Protein AF-0000000075183388 (afdb_homodimer)

Foldseek 3Di:
DDWDWDQLDPVVRWIKTKDKLDAAPDQAAEEEEEEEAFQFAQCLLVLLSVCQNVVRHMYMYIGQPPDPPTPHDDPVLLVLLQCFPPDLVSLLVSLLVLLSSVLSRVLVVCVVVVHDWVVVVYAYEYEYAALRLLSLLSVLLNLVVDDPVSSVSNLRHFAAYEYELYFCLSQLHDHDPLADALCPDPVDPNLCSSVRRVQQQQAFFDFDDCVVVDLVRGDRGDGDPPDDGVVPVPDDPVRGHSPPRSVVSVSSSRRNSVVSNVSNLSSPAVCVRSQNHAYEYEFEPRERSRSSVNLVVVVVVCVVRHDPPGDDYHYDYHYPDYSSCCRVPVVVVSVVVVVRD/DDWDWDQLDPVVRWIKIKDKLDAAPDQAAEEEEEEEAFQFAQCLLVLLSVCANVVRHMYMYIGQPPDPPTPHDDPVLLVLLQCFPPDLVSLLVSLLVLLSSVLSRVLVVCVVVVHDWVVVVYAYEYEYAALRLLSLLSVLLNLVVDDPVSSVSNLRHFAAYEYELYFCLSQLHDFDPLADALCPDPVDPNLCSSVRRVQQQQAFFDFDDCVVVDLVRGDRGDGDPPDDGLVPVPDDPVRGHSPPRSVVSVSSSRRNSVVSNVSNLSSPAVCVRSQNHAYEYEFEPRERSRSSVNLVVVVVVCVVRHDPPGDDYHYDYHYPDYSSCCRVPVVVVSVVVVVRD

Nearest PDB structures (foldseek):
  1hkh-assembly1_A  TM=6.096E-01  e=1.403E-12  Microbacterium
  4d9j-assembly1_A  TM=5.901E-01  e=1.323E-12  Kitasatospora aureofaciens
  5xmd-assembly1_C-2  TM=5.351E-01  e=1.232E-11  Vigna radiata
  1xrp-assembly1_A  TM=5.828E-01  e=1.203E-09  Thermoplasma acidophilum
  1xrl-assembly1_A  TM=5.458E-01  e=4.378E-09  Thermoplasma acidophilum

Radius of gyration: 30.63 Å; Cα contacts (8 Å, |Δi|>4): 1379; chains: 2; bounding box: 47×94×73 Å

Solvent-accessible surface area (backbone atoms only — not comparable to full-atom values): 34799 Å² total; per-residue (Å²): 133,82,82,43,68,45,73,41,31,80,91,80,60,39,33,36,13,36,49,70,42,46,80,30,90,57,82,51,30,42,35,37,40,36,33,44,30,76,40,42,39,34,64,58,42,47,60,37,27,72,45,21,40,83,69,49,23,23,28,33,24,30,21,58,70,50,32,82,75,15,43,64,72,50,72,68,56,50,47,54,34,71,46,46,86,73,46,67,66,60,41,45,51,49,47,39,50,55,4,38,36,53,46,39,41,52,52,50,48,37,62,75,66,60,56,38,35,43,90,64,71,3,20,31,19,43,34,5,29,27,51,11,27,33,48,46,23,21,19,54,44,36,38,82,79,45,60,67,69,57,38,55,51,46,65,50,23,51,36,14,40,36,33,33,37,31,36,24,55,39,40,34,39,81,69,61,90,73,68,52,59,45,77,75,34,83,80,46,58,74,90,45,15,57,52,46,32,59,54,59,52,32,24,28,24,67,46,53,75,68,91,68,72,49,77,88,50,42,35,50,79,58,64,37,72,86,48,82,32,48,54,70,66,79,55,57,71,85,40,53,40,65,53,71,56,32,52,48,50,52,33,45,51,65,27,32,29,82,51,27,29,60,29,34,46,38,38,76,41,37,70,82,45,62,64,81,40,42,42,34,41,38,35,31,61,14,19,50,39,51,26,53,50,22,54,53,50,49,54,54,45,44,75,71,56,52,53,90,91,57,81,74,74,45,74,47,71,43,82,86,24,29,70,48,33,45,65,80,38,30,69,64,37,50,52,54,52,59,73,62,64,130,83,83,43,69,46,73,42,32,81,92,81,60,39,32,37,13,36,51,70,44,47,78,28,91,58,82,54,29,41,35,38,39,36,32,44,30,77,40,42,39,35,65,59,44,47,60,38,27,71,45,20,39,84,70,50,22,24,28,32,26,32,22,58,71,48,31,83,74,14,42,62,72,49,72,67,56,51,50,54,33,71,46,46,85,73,47,66,66,60,43,45,50,50,48,40,50,55,3,40,36,54,43,40,43,52,51,50,48,37,63,76,66,61,57,38,36,44,90,64,70,3,21,31,21,41,34,7,29,26,51,12,29,34,50,46,23,22,19,55,45,37,39,82,79,45,59,67,71,58,39,54,51,46,63,50,23,50,41,14,38,35,33,34,34,32,37,23,56,37,41,33,38,79,68,61,91,75,67,52,59,46,75,74,34,82,79,47,60,74,90,47,16,57,51,47,33,57,55,59,50,30,24,29,23,67,48,52,74,67,91,68,72,50,77,88,50,42,35,50,79,56,64,37,73,86,47,82,33,47,55,69,66,78,55,58,69,84,38,53,38,65,53,71,55,32,51,47,51,52,34,45,52,64,27,32,31,82,52,26,28,59,31,34,46,36,38,74,40,37,71,82,44,60,64,83,41,43,42,34,40,38,34,31,62,14,19,50,40,50,26,53,49,23,53,54,48,49,55,54,46,44,74,72,56,52,53,88,93,57,81,71,72,43,76,47,70,43,82,86,24,29,68,50,31,45,65,78,38,28,68,63,37,50,51,54,50,56,72,61,74

pLDDT: mean 94.52, std 6.41, range [43.91, 98.94]

Sequence (682 aa):
MAFASIVVNPSTGVELSYIDSGAPTQSSYITIFAIHGMIFSKEIFQKLIDLAPSKEVRFVALDRRPFPGSTPFSVEELGILKAAGTDDAQQEAFIEARGHEIAIFIDTFIQKFNLPPISSGGGVALLGWSLGTALASAAISNTSTLPEDTCKRLERYMRSVILYEPGPITLGLPSPEQYWTFLRDPSVPEDLRIAAFGQWCTSYFDHADLSERNLDKLSWVLASSSRLPSFYNGMSAAIQHHGEDAATDLLFLAGCYKQLLPTYRKAFFDPKVFPTMKRSILCGDKTCAFALAALWAVQDDEKEQKAEGTKAIEYKILPGVNHFIHWDEPEKALDAFIEFAMAFASIVVNPSTGVELSYIDSGAPTQSSYITIFAIHGMIFSKEIFQKLIDLAPSKEVRFVALDRRPFPGSTPFSVEELGILKAAGTDDAQQEAFIEARGHEIAIFIDTFIQKFNLPPISSGGGVALLGWSLGTALASAAISNTSTLPEDTCKRLERYMRSVILYEPGPITLGLPSPEQYWTFLRDPSVPEDLRIAAFGQWCTSYFDHADLSERNLDKLSWVLASSSRLPSFYNGMSAAIQHHGEDAATDLLFLAGCYKQLLPTYRKAFFDPKVFPTMKRSILCGDKTCAFALAALWAVQDDEKEQKAEGTKAIEYKILPGVNHFIHWDEPEKALDAFIEFA

InterPro domains:
  IPR000073 Alpha/beta hydrolase fold-1 [PF12697] (35-332)
  IPR029058 Alpha/Beta hydrolase fold [G3DSA:3.40.50.1820] (7-341)
  IPR029058 Alpha/Beta hydrolase fold [SSF53474] (12-340)

Structure (mmCIF, N/CA/C/O backbone):
data_AF-0000000075183388-model_v1
#
loop_
_entity.id
_entity.type
_entity.pdbx_description
1 polymer 'AB hydrolase-1 domain-containing protein'
#
loop_
_atom_site.group_PDB
_atom_site.id
_atom_site.type_symbol
_atom_site.label_atom_id
_atom_site.label_alt_id
_atom_site.label_comp_id
_atom_site.label_asym_id
_atom_site.label_entity_id
_atom_site.label_seq_id
_atom_site.pdbx_PDB_ins_code
_atom_site.Cartn_x
_atom_site.Cartn_y
_atom_site.Cartn_z
_atom_site.occupancy
_atom_site.B_iso_or_equiv
_atom_site.auth_seq_id
_atom_site.auth_comp_id
_atom_site.auth_asym_id
_atom_site.auth_atom_id
_atom_site.pdbx_PDB_model_num
ATOM 1 N N . MET A 1 1 ? -15.672 11.914 25 1 44.81 1 MET A N 1
ATOM 2 C CA . MET A 1 1 ? -15.469 13.242 25.594 1 44.81 1 MET A CA 1
ATOM 3 C C . MET A 1 1 ? -16.281 14.297 24.844 1 44.81 1 MET A C 1
ATOM 5 O O . MET A 1 1 ? -16.484 14.188 23.641 1 44.81 1 MET A O 1
ATOM 9 N N . ALA A 1 2 ? -16.875 15.156 25.438 1 51.62 2 ALA A N 1
ATOM 10 C CA . ALA A 1 2 ? -17.844 16.141 24.953 1 51.62 2 ALA A CA 1
ATOM 11 C C . ALA A 1 2 ? -17.188 17.125 24 1 51.62 2 ALA A C 1
ATOM 13 O O . ALA A 1 2 ? -16.125 17.672 24.297 1 51.62 2 ALA A O 1
ATOM 14 N N . PHE A 1 3 ? -17.531 17.141 22.672 1 71.75 3 PHE A N 1
ATOM 15 C CA . PHE A 1 3 ? -17.125 18.109 21.656 1 71.75 3 PHE A CA 1
ATOM 16 C C . PHE A 1 3 ? -17.484 19.516 22.094 1 71.75 3 PHE A C 1
ATOM 18 O O . PHE A 1 3 ? -18.594 19.766 22.562 1 71.75 3 PHE A O 1
ATOM 25 N N . ALA A 1 4 ? -16.359 20.344 22.266 1 92 4 ALA A N 1
ATOM 26 C CA . ALA A 1 4 ? -16.578 21.766 22.5 1 92 4 ALA A CA 1
ATOM 27 C C . ALA A 1 4 ? -16.281 22.594 21.25 1 92 4 ALA A C 1
ATOM 29 O O . ALA A 1 4 ? -15.625 22.109 20.328 1 92 4 ALA A O 1
ATOM 30 N N . SER A 1 5 ? -16.953 23.625 21.125 1 96.44 5 SER A N 1
ATOM 31 C CA . SER A 1 5 ? -16.719 24.516 20 1 96.44 5 SER A CA 1
ATOM 32 C C . SER A 1 5 ? -16.578 25.969 20.453 1 96.44 5 SER A C 1
ATOM 34 O O . SER A 1 5 ? -16.969 26.312 21.562 1 96.44 5 SER A O 1
ATOM 36 N N . ILE A 1 6 ? -15.969 26.734 19.688 1 97.62 6 ILE A N 1
ATOM 37 C CA . ILE A 1 6 ? -15.82 28.172 19.906 1 97.62 6 ILE A CA 1
ATOM 38 C C . ILE A 1 6 ? -16.266 28.922 18.656 1 97.62 6 ILE A C 1
ATOM 40 O O . ILE A 1 6 ? -15.891 28.562 17.531 1 97.62 6 ILE A O 1
ATOM 44 N N . VAL A 1 7 ? -17.078 29.938 18.859 1 97.19 7 VAL A N 1
ATOM 45 C CA . VAL A 1 7 ? -17.453 30.812 17.75 1 97.19 7 VAL A CA 1
ATOM 46 C C . VAL A 1 7 ? -16.281 31.719 17.375 1 97.19 7 VAL A C 1
ATOM 48 O O . VAL A 1 7 ? -15.734 32.406 18.219 1 97.19 7 VAL A O 1
ATOM 51 N N . VAL A 1 8 ? -15.906 31.672 16.078 1 96.69 8 VAL A N 1
ATOM 52 C CA . VAL A 1 8 ? -14.711 32.406 15.672 1 96.69 8 VAL A CA 1
ATOM 53 C C . VAL A 1 8 ? -15.102 33.531 14.734 1 96.69 8 VAL A C 1
ATOM 55 O O . VAL A 1 8 ? -14.258 34.375 14.375 1 96.69 8 VAL A O 1
ATOM 58 N N . ASN A 1 9 ? -16.297 33.594 14.352 1 94.38 9 ASN A N 1
ATOM 59 C CA . ASN A 1 9 ? -16.906 34.688 13.633 1 94.38 9 ASN A CA 1
ATOM 60 C C . ASN A 1 9 ? -18.328 34.969 14.133 1 94.38 9 ASN A C 1
ATOM 62 O O . ASN A 1 9 ? -19.297 34.406 13.617 1 94.38 9 ASN A O 1
ATOM 66 N N . PRO A 1 10 ? -18.406 35.938 14.992 1 89.56 10 PRO A N 1
ATOM 67 C CA . PRO A 1 10 ? -19.719 36.188 15.594 1 89.56 10 PRO A CA 1
ATOM 68 C C . PRO A 1 10 ? -20.766 36.656 14.578 1 89.56 10 PRO A C 1
ATOM 70 O O . PRO A 1 10 ? -21.953 36.438 14.75 1 89.56 10 PRO A O 1
ATOM 73 N N . SER A 1 11 ? -20.375 37.375 13.602 1 91.12 11 SER A N 1
ATOM 74 C CA . SER A 1 11 ? -21.297 37.906 12.609 1 91.12 11 SER A CA 1
ATOM 75 C C . SER A 1 11 ? -21.906 36.812 11.758 1 91.12 11 SER A C 1
ATOM 77 O O . SER A 1 11 ? -23.078 36.875 11.367 1 91.12 11 SER A O 1
ATOM 79 N N . THR A 1 12 ? -21.172 35.688 11.469 1 92.25 12 THR A N 1
ATOM 80 C CA . THR A 1 12 ? -21.641 34.625 10.594 1 92.25 12 THR A CA 1
ATOM 81 C C . THR A 1 12 ? -21.969 33.344 11.398 1 92.25 12 THR A C 1
ATOM 83 O O . THR A 1 12 ? -22.625 32.438 10.891 1 92.25 12 THR A O 1
ATOM 86 N N . GLY A 1 13 ? -21.5 33.344 12.617 1 94.38 13 GLY A N 1
ATOM 87 C CA . GLY A 1 13 ? -21.766 32.219 13.469 1 94.38 13 GLY A CA 1
ATOM 88 C C . GLY A 1 13 ? -20.812 31.047 13.234 1 94.38 13 GLY A C 1
ATOM 89 O O . GLY A 1 13 ? -21.062 29.938 13.695 1 94.38 13 GLY A O 1
ATOM 90 N N . VAL A 1 14 ? -19.734 31.25 12.531 1 97 14 VAL A N 1
ATOM 91 C CA . VAL A 1 14 ? -18.766 30.219 12.234 1 97 14 VAL A CA 1
ATOM 92 C C . VAL A 1 14 ? -18.109 29.734 13.523 1 97 14 VAL A C 1
ATOM 94 O O . VAL A 1 14 ? -17.672 30.547 14.344 1 97 14 VAL A O 1
ATOM 97 N N . GLU A 1 15 ? -18.078 28.406 13.695 1 97.62 15 GLU A N 1
ATOM 98 C CA . GLU A 1 15 ? -17.469 27.812 14.883 1 97.62 15 GLU A CA 1
ATOM 99 C C . GLU A 1 15 ? -16.422 26.75 14.508 1 97.62 15 GLU A C 1
ATOM 101 O O . GLU A 1 15 ? -16.516 26.125 13.453 1 97.62 15 GLU A O 1
ATOM 106 N N . LEU A 1 16 ? -15.461 26.594 15.359 1 98.06 16 LEU A N 1
ATOM 107 C CA . LEU A 1 16 ? -14.5 25.5 15.281 1 98.06 16 LEU A CA 1
ATOM 108 C C . LEU A 1 16 ? -14.633 24.578 16.484 1 98.06 16 LEU A C 1
ATOM 110 O O . LEU A 1 16 ? -14.672 25.031 17.625 1 98.06 16 LEU A O 1
ATOM 114 N N . SER A 1 17 ? -14.75 23.281 16.172 1 97.56 17 SER A N 1
ATOM 115 C CA . SER A 1 17 ? -14.789 22.266 17.219 1 97.56 17 SER A CA 1
ATOM 116 C C . SER A 1 17 ? -13.383 21.906 17.688 1 97.56 17 SER A C 1
ATOM 118 O O . SER A 1 17 ? -12.414 22.078 16.953 1 97.56 17 SER A O 1
ATOM 120 N N . TYR A 1 18 ? -13.273 21.5 19.016 1 98.12 18 TYR A N 1
ATOM 121 C CA . TYR A 1 18 ? -11.953 21.156 19.531 1 98.12 18 TYR A CA 1
ATOM 122 C C . TYR A 1 18 ? -12.047 20.125 20.641 1 98.12 18 TYR A C 1
ATOM 124 O O . TYR A 1 18 ? -13.133 19.859 21.172 1 98.12 18 TYR A O 1
ATOM 132 N N . ILE A 1 19 ? -10.93 19.406 20.812 1 97.44 19 ILE A N 1
ATOM 133 C CA . ILE A 1 19 ? -10.727 18.609 22.016 1 97.44 19 ILE A CA 1
ATOM 134 C C . ILE A 1 19 ? -9.594 19.203 22.844 1 97.44 19 ILE A C 1
ATOM 136 O O . ILE A 1 19 ? -8.648 19.781 22.297 1 97.44 19 ILE A O 1
ATOM 140 N N . ASP A 1 20 ? -9.734 19.062 24.141 1 98 20 ASP A N 1
ATOM 141 C CA . ASP A 1 20 ? -8.867 19.75 25.094 1 98 20 ASP A CA 1
ATOM 142 C C . ASP A 1 20 ? -8.406 18.812 26.203 1 98 20 ASP A C 1
ATOM 144 O O . ASP A 1 20 ? -9.234 18.156 26.859 1 98 20 ASP A O 1
ATOM 148 N N . SER A 1 21 ? -7.109 18.797 26.438 1 97.94 21 SER A N 1
ATOM 149 C CA . SER A 1 21 ? -6.562 17.938 27.469 1 97.94 21 SER A CA 1
ATOM 150 C C . SER A 1 21 ? -6.902 18.469 28.859 1 97.94 21 SER A C 1
ATOM 152 O O . SER A 1 21 ? -6.793 17.75 29.859 1 97.94 21 SER A O 1
ATOM 154 N N . GLY A 1 22 ? -7.254 19.781 28.906 1 97.25 22 GLY A N 1
ATOM 155 C CA . GLY A 1 22 ? -7.332 20.469 30.188 1 97.25 22 GLY A CA 1
ATOM 156 C C . GLY A 1 22 ? -5.996 21.016 30.656 1 97.25 22 GLY A C 1
ATOM 157 O O . GLY A 1 22 ? -4.949 20.641 30.109 1 97.25 22 GLY A O 1
ATOM 158 N N . ALA A 1 23 ? -6.117 21.906 31.609 1 96.75 23 ALA A N 1
ATOM 159 C CA . ALA A 1 23 ? -4.902 22.484 32.188 1 96.75 23 ALA A CA 1
ATOM 160 C C . ALA A 1 23 ? -4.16 21.469 33.031 1 96.75 23 ALA A C 1
ATOM 162 O O . ALA A 1 23 ? -4.785 20.672 33.75 1 96.75 23 ALA A O 1
ATOM 163 N N . PRO A 1 24 ? -2.822 21.516 32.938 1 97.19 24 PRO A N 1
ATOM 164 C CA . PRO A 1 24 ? -2.072 20.719 33.906 1 97.19 24 PRO A CA 1
ATOM 165 C C . PRO A 1 24 ? -2.127 21.297 35.312 1 97.19 24 PRO A C 1
ATOM 167 O O . PRO A 1 24 ? -2.812 22.281 35.562 1 97.19 24 PRO A O 1
ATOM 170 N N . THR A 1 25 ? -1.436 20.672 36.25 1 94.5 25 THR A N 1
ATOM 171 C CA . THR A 1 25 ? -1.495 21.031 37.656 1 94.5 25 THR A CA 1
ATOM 172 C C . THR A 1 25 ? -0.76 22.344 37.906 1 94.5 25 THR A C 1
ATOM 174 O O . THR A 1 25 ? -1.171 23.141 38.75 1 94.5 25 THR A O 1
ATOM 177 N N . GLN A 1 26 ? 0.189 22.641 37.094 1 94.19 26 GLN A N 1
ATOM 178 C CA . GLN A 1 26 ? 0.976 23.859 37.281 1 94.19 26 GLN A CA 1
ATOM 179 C C . GLN A 1 26 ? 0.218 25.094 36.781 1 94.19 26 GLN A C 1
ATOM 181 O O . GLN A 1 26 ? -0.54 25 35.812 1 94.19 26 GLN A O 1
ATOM 186 N N . SER A 1 27 ? 0.528 26.172 37.406 1 92.81 27 SER A N 1
ATOM 187 C CA . SER A 1 27 ? -0.166 27.406 37.031 1 92.81 27 SER A CA 1
ATOM 188 C C . SER A 1 27 ? 0.446 28.047 35.781 1 92.81 27 SER A C 1
ATOM 190 O O . SER A 1 27 ? -0.227 28.781 35.062 1 92.81 27 SER A O 1
ATOM 192 N N . SER A 1 28 ? 1.698 27.766 35.656 1 96.31 28 SER A N 1
ATOM 193 C CA . SER A 1 28 ? 2.389 28.234 34.469 1 96.31 28 SER A CA 1
ATOM 194 C C . SER A 1 28 ? 2.689 27.078 33.5 1 96.31 28 SER A C 1
ATOM 196 O O . SER A 1 28 ? 3.391 26.125 33.875 1 96.31 28 SER A O 1
ATOM 198 N N . TYR A 1 29 ? 2.105 27.125 32.375 1 98.12 29 TYR A N 1
ATOM 199 C CA . TYR A 1 29 ? 2.254 26.047 31.391 1 98.12 29 TYR A CA 1
ATOM 200 C C . TYR A 1 29 ? 2.096 26.562 29.969 1 98.12 29 TYR A C 1
ATOM 202 O O . TYR A 1 29 ? 1.539 27.656 29.766 1 98.12 29 TYR A O 1
ATOM 210 N N . ILE A 1 30 ? 2.635 25.828 29.094 1 98.56 30 ILE A N 1
ATOM 211 C CA . ILE A 1 30 ? 2.484 26.125 27.672 1 98.56 30 ILE A CA 1
ATOM 212 C C . ILE A 1 30 ? 1.249 25.422 27.125 1 98.56 30 ILE A C 1
ATOM 214 O O . ILE A 1 30 ? 0.961 24.281 27.5 1 98.56 30 ILE A O 1
ATOM 218 N N . THR A 1 31 ? 0.476 26.078 26.297 1 98.81 31 THR A N 1
ATOM 219 C CA . THR A 1 31 ? -0.62 25.453 25.562 1 98.81 31 THR A CA 1
ATOM 220 C C . THR A 1 31 ? -0.241 25.25 24.094 1 98.81 31 THR A C 1
ATOM 222 O O . THR A 1 31 ? 0.179 26.188 23.406 1 98.81 31 THR A O 1
ATOM 225 N N . ILE A 1 32 ? -0.358 24.047 23.609 1 98.88 32 ILE A N 1
ATOM 226 C CA . ILE A 1 32 ? -0.116 23.719 22.203 1 98.88 32 ILE A CA 1
ATOM 227 C C . ILE A 1 32 ? -1.448 23.547 21.484 1 98.88 32 ILE A C 1
ATOM 229 O O . ILE A 1 32 ? -2.256 22.688 21.859 1 98.88 32 ILE A O 1
ATOM 233 N N . PHE A 1 33 ? -1.701 24.375 20.516 1 98.88 33 PHE A N 1
ATOM 234 C CA . PHE A 1 33 ? -2.84 24.219 19.625 1 98.88 33 PHE A CA 1
ATOM 235 C C . PHE A 1 33 ? -2.436 23.469 18.359 1 98.88 33 PHE A C 1
ATOM 237 O O . PHE A 1 33 ? -1.465 23.844 17.703 1 98.88 33 PHE A O 1
ATOM 244 N N . ALA A 1 34 ? -3.199 22.438 18.031 1 98.88 34 ALA A N 1
ATOM 245 C CA . ALA A 1 34 ? -2.816 21.594 16.906 1 98.88 34 ALA A CA 1
ATOM 246 C C . ALA A 1 34 ? -3.891 21.609 15.82 1 98.88 34 ALA A C 1
ATOM 248 O O . ALA A 1 34 ? -5.086 21.531 16.125 1 98.88 34 ALA A O 1
ATOM 249 N N . ILE A 1 35 ? -3.441 21.734 14.594 1 98.75 35 ILE A N 1
ATOM 250 C CA . ILE A 1 35 ? -4.293 21.672 13.406 1 98.75 35 ILE A CA 1
ATOM 251 C C . ILE A 1 35 ? -3.961 20.422 12.594 1 98.75 35 ILE A C 1
ATOM 253 O O . ILE A 1 35 ? -2.807 20.219 12.219 1 98.75 35 ILE A O 1
ATOM 257 N N . HIS A 1 36 ? -4.977 19.656 12.312 1 97.44 36 HIS A N 1
ATOM 258 C CA . HIS A 1 36 ? -4.789 18.375 11.656 1 97.44 36 HIS A CA 1
ATOM 259 C C . HIS A 1 36 ? -4.582 18.562 10.156 1 97.44 36 HIS A C 1
ATOM 261 O O . HIS A 1 36 ? -4.871 19.625 9.602 1 97.44 36 HIS A O 1
ATOM 267 N N . GLY A 1 37 ? -4.062 17.5 9.516 1 96.62 37 GLY A N 1
ATOM 268 C CA . GLY A 1 37 ? -3.818 17.469 8.078 1 96.62 37 GLY A CA 1
ATOM 269 C C . GLY A 1 37 ? -4.992 16.922 7.289 1 96.62 37 GLY A C 1
ATOM 270 O O . GLY A 1 37 ? -6.125 16.906 7.781 1 96.62 37 GLY A O 1
ATOM 271 N N . MET A 1 38 ? -4.73 16.578 6.055 1 93.75 38 MET A N 1
ATOM 272 C CA . MET A 1 38 ? -5.762 16.062 5.156 1 93.75 38 MET A CA 1
ATOM 273 C C . MET A 1 38 ? -6.273 14.703 5.633 1 93.75 38 MET A C 1
ATOM 275 O O . MET A 1 38 ? -5.516 13.914 6.195 1 93.75 38 MET A O 1
ATOM 279 N N . ILE A 1 39 ? -7.602 14.406 5.41 1 90.56 39 ILE A N 1
ATOM 280 C CA . ILE A 1 39 ? -8.266 13.117 5.594 1 90.56 39 ILE A CA 1
ATOM 281 C C . ILE A 1 39 ? -8.594 12.914 7.07 1 90.56 39 ILE A C 1
ATOM 283 O O . ILE A 1 39 ? -9.594 12.273 7.41 1 90.56 39 ILE A O 1
ATOM 287 N N . PHE A 1 40 ? -7.828 13.531 8.008 1 92.19 40 PHE A N 1
ATOM 288 C CA . PHE A 1 40 ? -8 13.25 9.43 1 92.19 40 PHE A CA 1
ATOM 289 C C . PHE A 1 40 ? -8.648 14.43 10.148 1 92.19 40 PHE A C 1
ATOM 291 O O . PHE A 1 40 ? -8.672 15.539 9.625 1 92.19 40 PHE A O 1
ATOM 298 N N . SER A 1 41 ? -9.203 14.078 11.312 1 93.44 41 SER A N 1
ATOM 299 C CA . SER A 1 41 ? -9.781 15.102 12.18 1 93.44 41 SER A CA 1
ATOM 300 C C . SER A 1 41 ? -8.977 15.258 13.469 1 93.44 41 SER A C 1
ATOM 302 O O . SER A 1 41 ? -7.93 14.625 13.625 1 93.44 41 SER A O 1
ATOM 304 N N . LYS A 1 42 ? -9.469 16.109 14.305 1 95.44 42 LYS A N 1
ATOM 305 C CA . LYS A 1 42 ? -8.773 16.453 15.547 1 95.44 42 LYS A CA 1
ATOM 306 C C . LYS A 1 42 ? -8.523 15.211 16.391 1 95.44 42 LYS A C 1
ATOM 308 O O . LYS A 1 42 ? -7.574 15.172 17.188 1 95.44 42 LYS A O 1
ATOM 313 N N . GLU A 1 43 ? -9.266 14.164 16.156 1 94.25 43 GLU A N 1
ATOM 314 C CA . GLU A 1 43 ? -9.148 12.961 16.969 1 94.25 43 GLU A CA 1
ATOM 315 C C . GLU A 1 43 ? -7.848 12.219 16.672 1 94.25 43 GLU A C 1
ATOM 317 O O . GLU A 1 43 ? -7.441 11.336 17.422 1 94.25 43 GLU A O 1
ATOM 322 N N . ILE A 1 44 ? -7.164 12.609 15.57 1 95.56 44 ILE A N 1
ATOM 323 C CA . ILE A 1 44 ? -5.879 12 15.25 1 95.56 44 ILE A CA 1
ATOM 324 C C . ILE A 1 44 ? -4.867 12.32 16.344 1 95.56 44 ILE A C 1
ATOM 326 O O . ILE A 1 44 ? -3.861 11.625 16.5 1 95.56 44 ILE A O 1
ATOM 330 N N . PHE A 1 45 ? -5.168 13.344 17.219 1 97.12 45 PHE A N 1
ATOM 331 C CA . PHE A 1 45 ? -4.266 13.789 18.266 1 97.12 45 PHE A CA 1
ATOM 332 C C . PHE A 1 45 ? -4.723 13.281 19.625 1 97.12 45 PHE A C 1
ATOM 334 O O . PHE A 1 45 ? -4.238 13.742 20.656 1 97.12 45 PHE A O 1
ATOM 341 N N . GLN A 1 46 ? -5.684 12.375 19.688 1 95.69 46 GLN A N 1
ATOM 342 C CA . GLN A 1 46 ? -6.277 11.945 20.953 1 95.69 46 GLN A CA 1
ATOM 343 C C . GLN A 1 46 ? -5.211 11.43 21.922 1 95.69 46 GLN A C 1
ATOM 345 O O . GLN A 1 46 ? -5.266 11.703 23.125 1 95.69 46 GLN A O 1
ATOM 350 N N . LYS A 1 47 ? -4.246 10.711 21.422 1 96.44 47 LYS A N 1
ATOM 351 C CA . LYS A 1 47 ? -3.209 10.156 22.281 1 96.44 47 LYS A CA 1
ATOM 352 C C . LYS A 1 47 ? -2.361 11.258 22.922 1 96.44 47 LYS A C 1
ATOM 354 O O . LYS A 1 47 ? -1.903 11.117 24.047 1 96.44 47 LYS A O 1
ATOM 359 N N . LEU A 1 48 ? -2.137 12.32 22.156 1 98.25 48 LEU A N 1
ATOM 360 C CA . LEU A 1 48 ? -1.41 13.461 22.703 1 98.25 48 LEU A CA 1
ATOM 361 C C . LEU A 1 48 ? -2.248 14.188 23.75 1 98.25 48 LEU A C 1
ATOM 363 O O . LEU A 1 48 ? -1.72 14.641 24.781 1 98.25 48 LEU A O 1
ATOM 367 N N . ILE A 1 49 ? -3.537 14.297 23.484 1 97.5 49 ILE A N 1
ATOM 368 C CA . ILE A 1 49 ? -4.469 14.914 24.422 1 97.5 49 ILE A CA 1
ATOM 369 C C . ILE A 1 49 ? -4.398 14.195 25.766 1 97.5 49 ILE A C 1
ATOM 371 O O . ILE A 1 49 ? -4.301 14.828 26.812 1 97.5 49 ILE A O 1
ATOM 375 N N . ASP A 1 50 ? -4.363 12.938 25.719 1 97.5 50 ASP A N 1
ATOM 376 C CA . ASP A 1 50 ? -4.367 12.117 26.938 1 97.5 50 ASP A CA 1
ATOM 377 C C . ASP A 1 50 ? -3.045 12.25 27.688 1 97.5 50 ASP A C 1
ATOM 379 O O . ASP A 1 50 ? -3.018 12.164 28.922 1 97.5 50 ASP A O 1
ATOM 383 N N . LEU A 1 51 ? -1.991 12.477 26.984 1 98.12 51 LEU A N 1
ATOM 384 C CA . LEU A 1 51 ? -0.644 12.453 27.531 1 98.12 51 LEU A CA 1
ATOM 385 C C . LEU A 1 51 ? -0.256 13.836 28.062 1 98.12 51 LEU A C 1
ATOM 387 O O . LEU A 1 51 ? 0.586 13.945 28.953 1 98.12 51 LEU A O 1
ATOM 391 N N . ALA A 1 52 ? -0.841 14.883 27.594 1 98.44 52 ALA A N 1
ATOM 392 C CA . ALA A 1 52 ? -0.375 16.266 27.734 1 98.44 52 ALA A CA 1
ATOM 393 C C . ALA A 1 52 ? -0.313 16.672 29.203 1 98.44 52 ALA A C 1
ATOM 395 O O . ALA A 1 52 ? 0.69 17.219 29.656 1 98.44 52 ALA A O 1
ATOM 396 N N . PRO A 1 53 ? -1.289 16.344 30.016 1 96.25 53 PRO A N 1
ATOM 397 C CA . PRO A 1 53 ? -1.229 16.781 31.406 1 96.25 53 PRO A CA 1
ATOM 398 C C . PRO A 1 53 ? -0.044 16.188 32.156 1 96.25 53 PRO A C 1
ATOM 400 O O . PRO A 1 53 ? 0.551 16.859 33 1 96.25 53 PRO A O 1
ATOM 403 N N . SER A 1 54 ? 0.293 14.977 31.812 1 96.94 54 SER A N 1
ATOM 404 C CA . SER A 1 54 ? 1.4 14.312 32.5 1 96.94 54 SER A CA 1
ATOM 405 C C . SER A 1 54 ? 2.736 14.945 32.125 1 96.94 54 SER A C 1
ATOM 407 O O . SER A 1 54 ? 3.727 14.789 32.844 1 96.94 54 SER A O 1
ATOM 409 N N . LYS A 1 55 ? 2.758 15.703 31.078 1 97.75 55 LYS A N 1
ATOM 410 C CA . LYS A 1 55 ? 3.969 16.375 30.609 1 97.75 55 LYS A CA 1
ATOM 411 C C . LYS A 1 55 ? 3.926 17.875 30.953 1 97.75 55 LYS A C 1
ATOM 413 O O . LYS A 1 55 ? 4.742 18.641 30.453 1 97.75 55 LYS A O 1
ATOM 418 N N . GLU A 1 56 ? 2.904 18.25 31.688 1 97.38 56 GLU A N 1
ATOM 419 C CA . GLU A 1 56 ? 2.77 19.594 32.25 1 97.38 56 GLU A CA 1
ATOM 420 C C . GLU A 1 56 ? 2.545 20.625 31.141 1 97.38 56 GLU A C 1
ATOM 422 O O . GLU A 1 56 ? 3.096 21.734 31.203 1 97.38 56 GLU A O 1
ATOM 427 N N . VAL A 1 57 ? 1.898 20.25 30.109 1 98.5 57 VAL A N 1
ATOM 428 C CA . VAL A 1 57 ? 1.43 21.156 29.062 1 98.5 57 VAL A CA 1
ATOM 429 C C . VAL A 1 57 ? -0.062 20.938 28.812 1 98.5 57 VAL A C 1
ATOM 431 O O . VAL A 1 57 ? -0.628 19.938 29.25 1 98.5 57 VAL A O 1
ATOM 434 N N . ARG A 1 58 ? -0.672 21.859 28.234 1 98.5 58 ARG A N 1
ATOM 435 C CA . ARG A 1 58 ? -2.037 21.734 27.734 1 98.5 58 ARG A CA 1
ATOM 436 C C . ARG A 1 58 ? -2.049 21.547 26.219 1 98.5 58 ARG A C 1
ATOM 438 O O . ARG A 1 58 ? -1.284 22.188 25.5 1 98.5 58 ARG A O 1
ATOM 445 N N . PHE A 1 59 ? -2.758 20.578 25.766 1 98.69 59 PHE A N 1
ATOM 446 C CA . PHE A 1 59 ? -2.865 20.281 24.344 1 98.69 59 PHE A CA 1
ATOM 447 C C . PHE A 1 59 ? -4.305 20.422 23.859 1 98.69 59 PHE A C 1
ATOM 449 O O . PHE A 1 59 ? -5.219 19.844 24.453 1 98.69 59 PHE A O 1
ATOM 456 N N . VAL A 1 60 ? -4.477 21.25 22.844 1 98.69 60 VAL A N 1
ATOM 457 C CA . VAL A 1 60 ? -5.793 21.5 22.266 1 98.69 60 VAL A CA 1
ATOM 458 C C . VAL A 1 60 ? -5.758 21.219 20.766 1 98.69 60 VAL A C 1
ATOM 460 O O . VAL A 1 60 ? -4.953 21.797 20.031 1 98.69 60 VAL A O 1
ATOM 463 N N . ALA A 1 61 ? -6.594 20.328 20.297 1 98.38 61 ALA A N 1
ATOM 464 C CA . ALA A 1 61 ? -6.699 20.031 18.875 1 98.38 61 ALA A CA 1
ATOM 465 C C . ALA A 1 61 ? -8.016 20.547 18.297 1 98.38 61 ALA A C 1
ATOM 467 O O . ALA A 1 61 ? -9.086 20.219 18.828 1 98.38 61 ALA A O 1
ATOM 468 N N . LEU A 1 62 ? -7.926 21.312 17.297 1 97.44 62 LEU A N 1
ATOM 469 C CA . LEU A 1 62 ? -9.156 21.828 16.703 1 97.44 62 LEU A CA 1
ATOM 470 C C . LEU A 1 62 ? -9.398 21.188 15.344 1 97.44 62 LEU A C 1
ATOM 472 O O . LEU A 1 62 ? -8.461 20.719 14.688 1 97.44 62 LEU A O 1
ATOM 476 N N . ASP A 1 63 ? -10.664 21.156 14.883 1 96.19 63 ASP A N 1
ATOM 477 C CA . ASP A 1 63 ? -11.047 20.812 13.516 1 96.19 63 ASP A CA 1
ATOM 478 C C . ASP A 1 63 ? -11.211 22.062 12.664 1 96.19 63 ASP A C 1
ATOM 480 O O . ASP A 1 63 ? -12.078 22.906 12.945 1 96.19 63 ASP A O 1
ATOM 484 N N . ARG A 1 64 ? -10.375 22.109 11.797 1 95.25 64 ARG A N 1
ATOM 485 C CA . ARG A 1 64 ? -10.602 23.156 10.805 1 95.25 64 ARG A CA 1
ATOM 486 C C . ARG A 1 64 ? -11.867 22.891 10 1 95.25 64 ARG A C 1
ATOM 488 O O . ARG A 1 64 ? -12.375 21.766 9.992 1 95.25 64 ARG A O 1
ATOM 495 N N . ARG A 1 65 ? -12.383 23.938 9.422 1 94.69 65 ARG A N 1
ATOM 496 C CA . ARG A 1 65 ? -13.547 23.766 8.562 1 94.69 65 ARG A CA 1
ATOM 497 C C . ARG A 1 65 ? -13.18 23.031 7.277 1 94.69 65 ARG A C 1
ATOM 499 O O . ARG A 1 65 ? -12.086 23.219 6.738 1 94.69 65 ARG A O 1
ATOM 506 N N . PRO A 1 66 ? -14.008 22.203 6.703 1 94.06 66 PRO A N 1
ATOM 507 C CA . PRO A 1 66 ? -15.352 21.875 7.172 1 94.06 66 PRO A CA 1
ATOM 508 C C . PRO A 1 66 ? -15.398 20.547 7.93 1 94.06 66 PRO A C 1
ATOM 510 O O . PRO A 1 66 ? -16.359 19.781 7.773 1 94.06 66 PRO A O 1
ATOM 513 N N . PHE A 1 67 ? -14.461 20.219 8.703 1 93.69 67 PHE A N 1
ATOM 514 C CA . PHE A 1 67 ? -14.383 18.938 9.375 1 93.69 67 PHE A CA 1
ATOM 515 C C . PHE A 1 67 ? -15.414 18.844 10.5 1 93.69 67 PHE A C 1
ATOM 517 O O . PHE A 1 67 ? -16 19.859 10.891 1 93.69 67 PHE A O 1
ATOM 524 N N . PRO A 1 68 ? -15.688 17.641 11.008 1 89.56 68 PRO A N 1
ATOM 525 C CA . PRO A 1 68 ? -16.828 17.406 11.891 1 89.56 68 PRO A CA 1
ATOM 526 C C . PRO A 1 68 ? -16.812 18.297 13.133 1 89.56 68 PRO A C 1
ATOM 528 O O . PRO A 1 68 ? -15.773 18.453 13.773 1 89.56 68 PRO A O 1
ATOM 531 N N . GLY A 1 69 ? -17.953 18.828 13.391 1 92.44 69 GLY A N 1
ATOM 532 C CA . GLY A 1 69 ? -18.109 19.703 14.547 1 92.44 69 GLY A CA 1
ATOM 533 C C . GLY A 1 69 ? -17.859 21.172 14.234 1 92.44 69 GLY A C 1
ATOM 534 O O . GLY A 1 69 ? -18.266 22.047 14.992 1 92.44 69 GLY A O 1
ATOM 535 N N . SER A 1 70 ? -17.125 21.422 13.227 1 95.38 70 SER A N 1
ATOM 536 C CA . SER A 1 70 ? -16.906 22.797 12.773 1 95.38 70 SER A CA 1
ATOM 537 C C . SER A 1 70 ? -17.859 23.172 11.641 1 95.38 70 SER A C 1
ATOM 539 O O . SER A 1 70 ? -18.422 22.297 10.977 1 95.38 70 SER A O 1
ATOM 541 N N . THR A 1 71 ? -18.094 24.453 11.484 1 96.38 71 THR A N 1
ATOM 542 C CA . THR A 1 71 ? -19.047 24.953 10.5 1 96.38 71 THR A CA 1
ATOM 543 C C . THR A 1 71 ? -18.594 24.594 9.086 1 96.38 71 THR A C 1
ATOM 545 O O . THR A 1 71 ? -17.453 24.844 8.711 1 96.38 71 THR A O 1
ATOM 548 N N . PRO A 1 72 ? -19.5 24.031 8.25 1 94.31 72 PRO A N 1
ATOM 549 C CA . PRO A 1 72 ? -19.156 23.766 6.852 1 94.31 72 PRO A CA 1
ATOM 550 C C . PRO A 1 72 ? -18.938 25.031 6.035 1 94.31 72 PRO A C 1
ATOM 552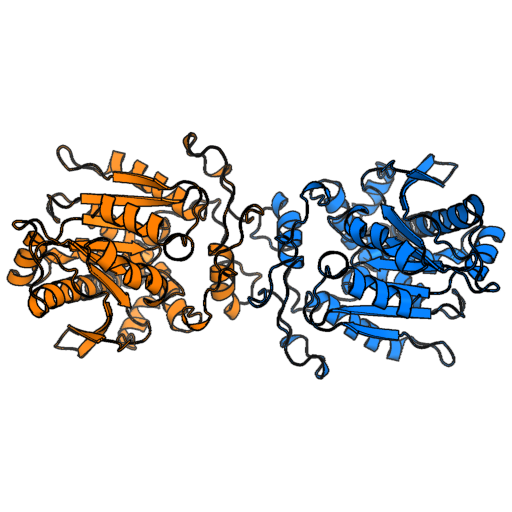 O O . PRO A 1 72 ? -19.344 26.125 6.457 1 94.31 72 PRO A O 1
ATOM 555 N N . PHE A 1 73 ? -18.312 24.828 4.926 1 94.62 73 PHE A N 1
ATOM 556 C CA . PHE A 1 73 ? -18.172 25.969 4.016 1 94.62 73 PHE A CA 1
ATOM 557 C C . PHE A 1 73 ? -19.516 26.312 3.377 1 94.62 73 PHE A C 1
ATOM 559 O O . PHE A 1 73 ? -20.297 25.406 3.057 1 94.62 73 PHE A O 1
ATOM 566 N N . SER A 1 74 ? -19.75 27.578 3.205 1 94.38 74 SER A N 1
ATOM 567 C CA . SER A 1 74 ? -20.938 28.016 2.473 1 94.38 74 SER A CA 1
ATOM 568 C C . SER A 1 74 ? -20.781 27.75 0.977 1 94.38 74 SER A C 1
ATOM 570 O O . SER A 1 74 ? -19.688 27.438 0.501 1 94.38 74 SER A O 1
ATOM 572 N N . VAL A 1 75 ? -21.875 27.891 0.288 1 93.81 75 VAL A N 1
ATOM 573 C CA . VAL A 1 75 ? -21.875 27.734 -1.162 1 93.81 75 VAL A CA 1
ATOM 574 C C . VAL A 1 75 ? -20.938 28.75 -1.794 1 93.81 75 VAL A C 1
ATOM 576 O O . VAL A 1 75 ? -20.219 28.438 -2.746 1 93.81 75 VAL A O 1
ATOM 579 N N . GLU A 1 76 ? -20.969 29.891 -1.269 1 92.81 76 GLU A N 1
ATOM 580 C CA . GLU A 1 76 ? -20.109 30.969 -1.778 1 92.81 76 GLU A CA 1
ATOM 581 C C . GLU A 1 76 ? -18.641 30.625 -1.577 1 92.81 76 GLU A C 1
ATOM 583 O O . GLU A 1 76 ? -17.812 30.828 -2.48 1 92.81 76 GLU A O 1
ATOM 588 N N . GLU A 1 77 ? -18.297 30.141 -0.433 1 92.88 77 GLU A N 1
ATOM 589 C CA . GLU A 1 77 ? -16.922 29.781 -0.131 1 92.88 77 GLU A CA 1
ATOM 590 C C . GLU A 1 77 ? -16.453 28.625 -1.015 1 92.88 77 GLU A C 1
ATOM 592 O O . GLU A 1 77 ? -15.312 28.641 -1.504 1 92.88 77 GLU A O 1
ATOM 597 N N . LEU A 1 78 ? -17.297 27.672 -1.18 1 92.25 78 LEU A N 1
ATOM 598 C CA . LEU A 1 78 ? -16.969 26.562 -2.066 1 92.25 78 LEU A CA 1
ATOM 599 C C . LEU A 1 78 ? -16.781 27.047 -3.502 1 92.25 78 LEU A C 1
ATOM 601 O O . LEU A 1 78 ? -15.945 26.531 -4.234 1 92.25 78 LEU A O 1
ATOM 605 N N . GLY A 1 79 ? -17.594 27.984 -3.893 1 91.75 79 GLY A N 1
ATOM 606 C CA . GLY A 1 79 ? -17.453 28.594 -5.211 1 91.75 79 GLY A CA 1
ATOM 607 C C . GLY A 1 79 ? -16.094 29.234 -5.438 1 91.75 79 GLY A C 1
ATOM 608 O O . GLY A 1 79 ? -15.531 29.141 -6.527 1 91.75 79 GLY A O 1
ATOM 609 N N . ILE A 1 80 ? -15.547 29.875 -4.395 1 91.75 80 ILE A N 1
ATOM 610 C CA . ILE A 1 80 ? -14.234 30.516 -4.469 1 91.75 80 ILE A CA 1
ATOM 611 C C . ILE A 1 80 ? -13.164 29.453 -4.703 1 91.75 80 ILE A C 1
ATOM 613 O O . ILE A 1 80 ? -12.266 29.641 -5.527 1 91.75 80 ILE A O 1
ATOM 617 N N . LEU A 1 81 ? -13.25 28.328 -4.012 1 89.69 81 LEU A N 1
ATOM 618 C CA . LEU A 1 81 ? -12.266 27.25 -4.133 1 89.69 81 LEU A CA 1
ATOM 619 C C . LEU A 1 81 ? -12.328 26.609 -5.52 1 89.69 81 LEU A C 1
ATOM 621 O O . LEU A 1 81 ? -11.297 26.203 -6.066 1 89.69 81 LEU A O 1
ATOM 625 N N . LYS A 1 82 ? -13.484 26.516 -6.137 1 86.38 82 LYS A N 1
ATOM 626 C CA . LYS A 1 82 ? -13.672 25.891 -7.441 1 86.38 82 LYS A CA 1
ATOM 627 C C . LYS A 1 82 ? -13.219 26.812 -8.57 1 86.38 82 LYS A C 1
ATOM 629 O O . LYS A 1 82 ? -12.852 26.344 -9.648 1 86.38 82 LYS A O 1
ATOM 634 N N . ALA A 1 83 ? -13.344 28.094 -8.305 1 81.31 83 ALA A N 1
ATOM 635 C CA . ALA A 1 83 ? -13 29.094 -9.32 1 81.31 83 ALA A CA 1
ATOM 636 C C . ALA A 1 83 ? -11.508 29.438 -9.266 1 81.31 83 ALA A C 1
ATOM 638 O O . ALA A 1 83 ? -11.141 30.609 -9.344 1 81.31 83 ALA A O 1
ATOM 639 N N . ALA A 1 84 ? -10.703 28.484 -9.148 1 72.5 84 ALA A N 1
ATOM 640 C CA . ALA A 1 84 ? -9.273 28.688 -8.969 1 72.5 84 ALA A CA 1
ATOM 641 C C . ALA A 1 84 ? -8.68 29.469 -10.133 1 72.5 84 ALA A C 1
ATOM 643 O O . ALA A 1 84 ? -8.977 29.188 -11.297 1 72.5 84 ALA A O 1
ATOM 644 N N . GLY A 1 85 ? -7.906 30.5 -9.781 1 69.06 85 GLY A N 1
ATOM 645 C CA . GLY A 1 85 ? -7.152 31.234 -10.781 1 69.06 85 GLY A CA 1
ATOM 646 C C . GLY A 1 85 ? -7.945 32.344 -11.422 1 69.06 85 GLY A C 1
ATOM 647 O O . GLY A 1 85 ? -7.418 33.094 -12.25 1 69.06 85 GLY A O 1
ATOM 648 N N . THR A 1 86 ? -9.141 32.562 -11.039 1 73.81 86 THR A N 1
ATOM 649 C CA . THR A 1 86 ? -9.961 33.531 -11.727 1 73.81 86 THR A CA 1
ATOM 650 C C . THR A 1 86 ? -9.898 34.875 -11 1 73.81 86 THR A C 1
ATOM 652 O O . THR A 1 86 ? -9.922 35.938 -11.633 1 73.81 86 THR A O 1
ATOM 655 N N . ASP A 1 87 ? -9.836 34.875 -9.734 1 83.94 87 ASP A N 1
ATOM 656 C CA . ASP A 1 87 ? -9.82 36.094 -8.93 1 83.94 87 ASP A CA 1
ATOM 657 C C . ASP A 1 87 ? -8.867 35.938 -7.746 1 83.94 87 ASP A C 1
ATOM 659 O O . ASP A 1 87 ? -9.266 35.469 -6.676 1 83.94 87 ASP A O 1
ATOM 663 N N . ASP A 1 88 ? -7.746 36.406 -7.887 1 89.94 88 ASP A N 1
ATOM 664 C CA . ASP A 1 88 ? -6.691 36.281 -6.883 1 89.94 88 ASP A CA 1
ATOM 665 C C . ASP A 1 88 ? -7.102 36.938 -5.566 1 89.94 88 ASP A C 1
ATOM 667 O O . ASP A 1 88 ? -6.758 36.438 -4.488 1 89.94 88 ASP A O 1
ATOM 671 N N . ALA A 1 89 ? -7.82 37.969 -5.684 1 92 89 ALA A N 1
ATOM 672 C CA . ALA A 1 89 ? -8.234 38.688 -4.488 1 92 89 ALA A CA 1
ATOM 673 C C . ALA A 1 89 ? -9.195 37.844 -3.643 1 92 89 ALA A C 1
ATOM 675 O O . ALA A 1 89 ? -9.148 37.906 -2.412 1 92 89 ALA A O 1
ATOM 676 N N . GLN A 1 90 ? -10.016 37.188 -4.285 1 92.75 90 GLN A N 1
ATOM 677 C CA . GLN A 1 90 ? -10.961 36.312 -3.574 1 92.75 90 GLN A CA 1
ATOM 678 C C . GLN A 1 90 ? -10.242 35.188 -2.861 1 92.75 90 GLN A C 1
ATOM 680 O O . GLN A 1 90 ? -10.594 34.812 -1.736 1 92.75 90 GLN A O 1
ATOM 685 N N . GLN A 1 91 ? -9.258 34.625 -3.531 1 94.31 91 GLN A N 1
ATOM 686 C CA . GLN A 1 91 ? -8.492 33.531 -2.918 1 94.31 91 GLN A CA 1
ATOM 687 C C . GLN A 1 91 ? -7.672 34.062 -1.737 1 94.31 91 GLN A C 1
ATOM 689 O O . GLN A 1 91 ? -7.535 33.375 -0.724 1 94.31 91 GLN A O 1
ATOM 694 N N . GLU A 1 92 ? -7.164 35.219 -1.93 1 95 92 GLU A N 1
ATOM 695 C CA . GLU A 1 92 ? -6.418 35.844 -0.833 1 95 92 GLU A CA 1
ATOM 696 C C . GLU A 1 92 ? -7.312 36.062 0.381 1 95 92 GLU A C 1
ATOM 698 O O . GLU A 1 92 ? -6.91 35.812 1.515 1 95 92 GLU A O 1
ATOM 703 N N . ALA A 1 93 ? -8.477 36.562 0.096 1 95.44 93 ALA A N 1
ATOM 704 C CA . ALA A 1 93 ? -9.445 36.812 1.167 1 95.44 93 ALA A CA 1
ATOM 705 C C . ALA A 1 93 ? -9.852 35.5 1.841 1 95.44 93 ALA A C 1
ATOM 707 O O . ALA A 1 93 ? -10.102 35.469 3.049 1 95.44 93 ALA A O 1
ATOM 708 N N . PHE A 1 94 ? -9.953 34.5 1.068 1 95.88 94 PHE A N 1
ATOM 709 C CA . PHE A 1 94 ? -10.32 33.188 1.596 1 95.88 94 PHE A CA 1
ATOM 710 C C . PHE A 1 94 ? -9.258 32.688 2.572 1 95.88 94 PHE A C 1
ATOM 712 O O . PHE A 1 94 ? -9.586 32.281 3.68 1 95.88 94 PHE A O 1
ATOM 719 N N . ILE A 1 95 ? -7.992 32.781 2.209 1 96.56 95 ILE A N 1
ATOM 720 C CA . ILE A 1 95 ? -6.891 32.312 3.055 1 96.56 95 ILE A CA 1
ATOM 721 C C . ILE A 1 95 ? -6.836 33.156 4.328 1 96.56 95 ILE A C 1
ATOM 723 O O . ILE A 1 95 ? -6.617 32.625 5.418 1 96.56 95 ILE A O 1
ATOM 727 N N . GLU A 1 96 ? -7.016 34.438 4.129 1 97.5 96 GLU A N 1
ATOM 728 C CA . GLU A 1 96 ? -7.023 35.344 5.281 1 97.5 96 GLU A CA 1
ATOM 729 C C . GLU A 1 96 ? -8.117 34.969 6.27 1 97.5 96 GLU A C 1
ATOM 731 O O . GLU A 1 96 ? -7.883 34.906 7.48 1 97.5 96 GLU A O 1
ATOM 736 N N . ALA A 1 97 ? -9.273 34.656 5.746 1 97 97 ALA A N 1
ATOM 737 C CA . ALA A 1 97 ? -10.398 34.312 6.602 1 97 97 ALA A CA 1
ATOM 738 C C . ALA A 1 97 ? -10.117 33.031 7.371 1 97 97 ALA A C 1
ATOM 740 O O . ALA A 1 97 ? -10.477 32.906 8.547 1 97 97 ALA A O 1
ATOM 741 N N . ARG A 1 98 ? -9.523 32.031 6.699 1 97.12 98 ARG A N 1
ATOM 742 C CA . ARG A 1 98 ? -9.156 30.797 7.383 1 97.12 98 ARG A CA 1
ATOM 743 C C . ARG A 1 98 ? -8.148 31.078 8.492 1 97.12 98 ARG A C 1
ATOM 745 O O . ARG A 1 98 ? -8.266 30.531 9.594 1 97.12 98 ARG A O 1
ATOM 752 N N . GLY A 1 99 ? -7.141 31.922 8.195 1 98.25 99 GLY A N 1
ATOM 753 C CA . GLY A 1 99 ? -6.164 32.312 9.195 1 98.25 99 GLY A CA 1
ATOM 754 C C . GLY A 1 99 ? -6.789 33 10.391 1 98.25 99 GLY A C 1
ATOM 755 O O . GLY A 1 99 ? -6.445 32.719 11.539 1 98.25 99 GLY A O 1
ATOM 756 N N . HIS A 1 100 ? -7.715 33.906 10.086 1 98.31 100 HIS A N 1
ATOM 757 C CA . HIS A 1 100 ? -8.422 34.625 11.141 1 98.31 100 HIS A CA 1
ATOM 758 C C . HIS A 1 100 ? -9.18 33.688 12.055 1 98.31 100 HIS A C 1
ATOM 760 O O . HIS A 1 100 ? -9.203 33.844 13.273 1 98.31 100 HIS A O 1
ATOM 766 N N . GLU A 1 101 ? -9.797 32.719 11.477 1 98.06 101 GLU A N 1
ATOM 767 C CA . GLU A 1 101 ? -10.578 31.766 12.25 1 98.06 101 GLU A CA 1
ATOM 768 C C . GLU A 1 101 ? -9.711 31.078 13.305 1 98.06 101 GLU A C 1
ATOM 770 O O . GLU A 1 101 ? -10.109 30.969 14.469 1 98.06 101 GLU A O 1
ATOM 775 N N . ILE A 1 102 ? -8.531 30.672 12.914 1 98.56 102 ILE A N 1
ATOM 776 C CA . ILE A 1 102 ? -7.621 30 13.828 1 98.56 102 ILE A CA 1
ATOM 777 C C . ILE A 1 102 ? -7.109 30.984 14.875 1 98.56 102 ILE A C 1
ATOM 779 O O . ILE A 1 102 ? -7.082 30.672 16.062 1 98.56 102 ILE A O 1
ATOM 783 N N . ALA A 1 103 ? -6.699 32.156 14.461 1 98.62 103 ALA A N 1
ATOM 784 C CA . ALA A 1 103 ? -6.168 33.188 15.375 1 98.62 103 ALA A CA 1
ATOM 785 C C . ALA A 1 103 ? -7.219 33.594 16.406 1 98.62 103 ALA A C 1
ATOM 787 O O . ALA A 1 103 ? -6.914 33.719 17.594 1 98.62 103 ALA A O 1
ATOM 788 N N . ILE A 1 104 ? -8.43 33.781 15.938 1 98.5 104 ILE A N 1
ATOM 789 C CA . ILE A 1 104 ? -9.516 34.188 16.828 1 98.5 104 ILE A CA 1
ATOM 790 C C . ILE A 1 104 ? -9.852 33.062 17.781 1 98.5 104 ILE A C 1
ATOM 792 O O . ILE A 1 104 ? -10.156 33.281 18.953 1 98.5 104 ILE A O 1
ATOM 796 N N . PHE A 1 105 ? -9.844 31.844 17.281 1 98.62 105 PHE A N 1
ATOM 797 C CA . PHE A 1 105 ? -10.031 30.688 18.156 1 98.62 105 PHE A CA 1
ATOM 798 C C . PHE A 1 105 ? -9.039 30.734 19.312 1 98.62 105 PHE A C 1
ATOM 800 O O . PHE A 1 105 ? -9.438 30.609 20.484 1 98.62 105 PHE A O 1
ATOM 807 N N . ILE A 1 106 ? -7.781 30.891 19.016 1 98.75 106 ILE A N 1
ATOM 808 C CA . ILE A 1 106 ? -6.727 30.922 20.016 1 98.75 106 ILE A CA 1
ATOM 809 C C . ILE A 1 106 ? -6.953 32.094 20.969 1 98.75 106 ILE A C 1
ATOM 811 O O . ILE A 1 106 ? -6.887 31.922 22.203 1 98.75 106 ILE A O 1
ATOM 815 N N . ASP A 1 107 ? -7.246 33.219 20.406 1 98.69 107 ASP A N 1
ATOM 816 C CA . ASP A 1 107 ? -7.484 34.438 21.219 1 98.69 107 ASP A CA 1
ATOM 817 C C . ASP A 1 107 ? -8.648 34.219 22.188 1 98.69 107 ASP A C 1
ATOM 819 O O . ASP A 1 107 ? -8.547 34.562 23.375 1 98.69 107 ASP A O 1
ATOM 823 N N . THR A 1 108 ? -9.742 33.719 21.656 1 98.19 108 THR A N 1
ATOM 824 C CA . THR A 1 108 ? -10.922 33.469 22.469 1 98.19 108 THR A CA 1
ATOM 825 C C . THR A 1 108 ? -10.617 32.406 23.547 1 98.19 108 THR A C 1
ATOM 827 O O . THR A 1 108 ? -11.062 32.562 24.688 1 98.19 108 THR A O 1
ATOM 830 N N . PHE A 1 109 ? -9.867 31.438 23.188 1 98.56 109 PHE A N 1
ATOM 831 C CA . PHE A 1 109 ? -9.5 30.391 24.125 1 98.56 109 PHE A CA 1
ATOM 832 C C . PHE A 1 109 ? -8.648 30.953 25.25 1 98.56 109 PHE A C 1
ATOM 834 O O . PHE A 1 109 ? -8.844 30.609 26.422 1 98.56 109 PHE A O 1
ATOM 841 N N . ILE A 1 110 ? -7.703 31.797 24.953 1 98.56 110 ILE A N 1
ATOM 842 C CA . ILE A 1 110 ? -6.844 32.469 25.922 1 98.56 110 ILE A CA 1
ATOM 843 C C . ILE A 1 110 ? -7.703 33.188 26.953 1 98.56 110 ILE A C 1
ATOM 845 O O . ILE A 1 110 ? -7.48 33.062 28.156 1 98.56 110 ILE A O 1
ATOM 849 N N . GLN A 1 111 ? -8.68 33.875 26.469 1 98.19 111 GLN A N 1
ATOM 850 C CA . GLN A 1 111 ? -9.523 34.688 27.328 1 98.19 111 GLN A CA 1
ATOM 851 C C . GLN A 1 111 ? -10.469 33.812 28.156 1 98.19 111 GLN A C 1
ATOM 853 O O . GLN A 1 111 ? -10.633 34.031 29.359 1 98.19 111 GLN A O 1
ATOM 858 N N . LYS A 1 112 ? -11.07 32.906 27.453 1 97.69 112 LYS A N 1
ATOM 859 C CA . LYS A 1 112 ? -12.062 32.031 28.094 1 97.69 112 LYS A CA 1
ATOM 860 C C . LYS A 1 112 ? -11.453 31.25 29.25 1 97.69 112 LYS A C 1
ATOM 862 O O . LYS A 1 112 ? -12.102 31.047 30.266 1 97.69 112 LYS A O 1
ATOM 867 N N . PHE A 1 113 ? -10.219 30.828 29.078 1 97.69 113 PHE A N 1
ATOM 868 C CA . PHE A 1 113 ? -9.633 29.922 30.062 1 97.69 113 PHE A CA 1
ATOM 869 C C . PHE A 1 113 ? -8.484 30.594 30.797 1 97.69 113 PHE A C 1
ATOM 871 O O . PHE A 1 113 ? -7.758 29.938 31.562 1 97.69 113 PHE A O 1
ATOM 878 N N . ASN A 1 114 ? -8.281 31.875 30.547 1 97.06 114 ASN A N 1
ATOM 879 C CA . ASN A 1 114 ? -7.246 32.656 31.219 1 97.06 114 ASN A CA 1
ATOM 880 C C . ASN A 1 114 ? -5.887 31.953 31.141 1 97.06 114 ASN A C 1
ATOM 882 O O . ASN A 1 114 ? -5.262 31.703 32.188 1 97.06 114 ASN A O 1
ATOM 886 N N . LEU A 1 115 ? -5.461 31.719 29.969 1 98.44 115 LEU A N 1
ATOM 887 C CA . LEU A 1 115 ? -4.18 31.047 29.781 1 98.44 115 LEU A CA 1
ATOM 888 C C . LEU A 1 115 ? -3.033 31.906 30.312 1 98.44 115 LEU A C 1
ATOM 890 O O . LEU A 1 115 ? -3.088 33.125 30.25 1 98.44 115 LEU A O 1
ATOM 894 N N . PRO A 1 116 ? -1.964 31.266 30.844 1 98.19 116 PRO A N 1
ATOM 895 C CA . PRO A 1 116 ? -0.8 32.062 31.266 1 98.19 116 PRO A CA 1
ATOM 896 C C . PRO A 1 116 ? -0.022 32.625 30.078 1 98.19 116 PRO A C 1
ATOM 898 O O . PRO A 1 116 ? 0.232 31.922 29.094 1 98.19 116 PRO A O 1
ATOM 901 N N . PRO A 1 117 ? 0.359 33.844 30.141 1 97.94 117 PRO A N 1
ATOM 902 C CA . PRO A 1 117 ? 1.134 34.5 29.062 1 97.94 117 PRO A CA 1
ATOM 903 C C . PRO A 1 117 ? 2.607 34.094 29.094 1 97.94 117 PRO A C 1
ATOM 905 O O . PRO A 1 117 ? 3.051 33.406 30.016 1 97.94 117 PRO A O 1
ATOM 908 N N . ILE A 1 118 ? 3.33 34.562 28.094 1 98 118 ILE A N 1
ATOM 909 C CA . ILE A 1 118 ? 4.758 34.281 28 1 98 118 ILE A CA 1
ATOM 910 C C . ILE A 1 118 ? 5.48 34.844 29.219 1 98 118 ILE A C 1
ATOM 912 O O . ILE A 1 118 ? 6.383 34.188 29.766 1 98 118 ILE A O 1
ATOM 916 N N . SER A 1 119 ? 5.098 35.938 29.75 1 96.44 119 SER A N 1
ATOM 917 C CA . SER A 1 119 ? 5.754 36.625 30.844 1 96.44 119 SER A CA 1
ATOM 918 C C . SER A 1 119 ? 5.676 35.844 32.156 1 96.44 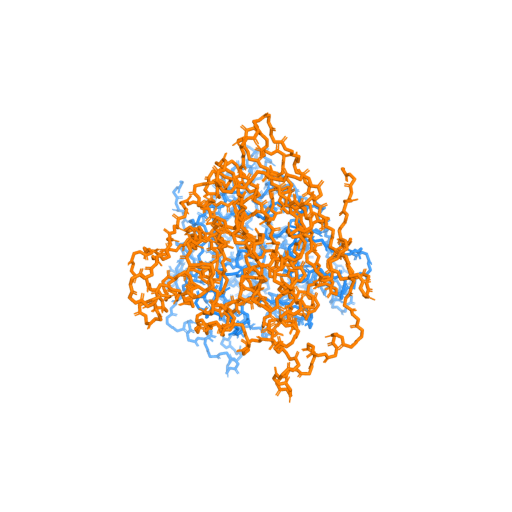119 SER A C 1
ATOM 920 O O . SER A 1 119 ? 6.496 36.031 33.031 1 96.44 119 SER A O 1
ATOM 922 N N . SER A 1 120 ? 4.762 35.031 32.25 1 95.31 120 SER A N 1
ATOM 923 C CA . SER A 1 120 ? 4.605 34.219 33.469 1 95.31 120 SER A CA 1
ATOM 924 C C . SER A 1 120 ? 5.137 32.812 33.25 1 95.31 120 SER A C 1
ATOM 926 O O . SER A 1 120 ? 4.859 31.922 34.062 1 95.31 120 SER A O 1
ATOM 928 N N . GLY A 1 121 ? 5.832 32.594 32.125 1 93.19 121 GLY A N 1
ATOM 929 C CA . GLY A 1 121 ? 6.449 31.312 31.859 1 93.19 121 GLY A CA 1
ATOM 930 C C . GLY A 1 121 ? 5.602 30.406 30.984 1 93.19 121 GLY A C 1
ATOM 931 O O . GLY A 1 121 ? 6.035 29.328 30.578 1 93.19 121 GLY A O 1
ATOM 932 N N . GLY A 1 122 ? 4.266 31.391 30.594 1 82.31 122 GLY A N 1
ATOM 933 C CA . GLY A 1 122 ? 3.482 30.438 29.812 1 82.31 122 GLY A CA 1
ATOM 934 C C . GLY A 1 122 ? 2.977 31.031 28.516 1 82.31 122 GLY A C 1
ATOM 935 O O . GLY A 1 122 ? 2.26 32.031 28.516 1 82.31 122 GLY A O 1
ATOM 936 N N . GLY A 1 123 ? 2.48 30.656 27.656 1 97.94 123 GLY A N 1
ATOM 937 C CA . GLY A 1 123 ? 2.332 31.031 26.25 1 97.94 123 GLY A CA 1
ATOM 938 C C . GLY A 1 123 ? 1.692 29.938 25.422 1 97.94 123 GLY A C 1
ATOM 939 O O . GLY A 1 123 ? 1.254 28.906 25.953 1 97.94 123 GLY A O 1
ATOM 940 N N . VAL A 1 124 ? 1.757 30.234 24.031 1 98.5 124 VAL A N 1
ATOM 941 C CA . VAL A 1 124 ? 1.044 29.375 23.094 1 98.5 124 VAL A CA 1
ATOM 942 C C . VAL A 1 124 ? 1.983 28.938 21.969 1 98.5 124 VAL A C 1
ATOM 944 O O . VAL A 1 124 ? 2.785 29.734 21.484 1 98.5 124 VAL A O 1
ATOM 947 N N . ALA A 1 125 ? 1.951 27.656 21.672 1 98.88 125 ALA A N 1
ATOM 948 C CA . ALA A 1 125 ? 2.553 27.141 20.438 1 98.88 125 ALA A CA 1
ATOM 949 C C . ALA A 1 125 ? 1.482 26.688 19.453 1 98.88 125 ALA A C 1
ATOM 951 O O . ALA A 1 125 ? 0.499 26.047 19.844 1 98.88 125 ALA A O 1
ATOM 952 N N . LEU A 1 126 ? 1.604 27.078 18.203 1 98.94 126 LEU A N 1
ATOM 953 C CA . LEU A 1 126 ? 0.704 26.641 17.141 1 98.94 126 LEU A CA 1
ATOM 954 C C . LEU A 1 126 ? 1.358 25.562 16.281 1 98.94 126 LEU A C 1
ATOM 956 O O . LEU A 1 126 ? 2.404 25.812 15.672 1 98.94 126 LEU A O 1
ATOM 960 N N . LEU A 1 127 ? 0.775 24.422 16.312 1 98.94 127 LEU A N 1
ATOM 961 C CA . LEU A 1 127 ? 1.285 23.281 15.578 1 98.94 127 LEU A CA 1
ATOM 962 C C . LEU A 1 127 ? 0.395 22.953 14.375 1 98.94 127 LEU A C 1
ATOM 964 O O . LEU A 1 127 ? -0.813 22.766 14.531 1 98.94 127 LEU A O 1
ATOM 968 N N . GLY A 1 128 ? 0.921 22.984 13.18 1 98.88 128 GLY A N 1
ATOM 969 C CA . GLY A 1 128 ? 0.256 22.484 11.984 1 98.88 128 GLY A CA 1
ATOM 970 C C . GLY A 1 128 ? 0.874 21.203 11.453 1 98.88 128 GLY A C 1
ATOM 971 O O . GLY A 1 128 ? 2.09 21.125 11.266 1 98.88 128 GLY A O 1
ATOM 972 N N . TRP A 1 129 ? 0.063 20.234 11.281 1 98.81 129 TRP A N 1
ATOM 973 C CA . TRP A 1 129 ? 0.522 18.953 10.75 1 98.81 129 TRP A CA 1
ATOM 974 C C . TRP A 1 129 ? 0.076 18.781 9.297 1 98.81 129 TRP A C 1
ATOM 976 O O . TRP A 1 129 ? -1.11 18.906 8.984 1 98.81 129 TRP A O 1
ATOM 986 N N . SER A 1 130 ? 1.017 18.469 8.391 1 98.25 130 SER A N 1
ATOM 987 C CA . SER A 1 130 ? 0.681 18.219 6.992 1 98.25 130 SER A CA 1
ATOM 988 C C . SER A 1 130 ? -0.082 19.391 6.391 1 98.25 130 SER A C 1
ATOM 990 O O . SER A 1 130 ? 0.386 20.531 6.441 1 98.25 130 SER A O 1
ATOM 992 N N . LEU A 1 131 ? -1.306 19.234 5.934 1 97.75 131 LEU A N 1
ATOM 993 C CA . LEU A 1 131 ? -2.074 20.344 5.375 1 97.75 131 LEU A CA 1
ATOM 994 C C . LEU A 1 131 ? -2.338 21.406 6.434 1 97.75 131 LEU A C 1
ATOM 996 O O . LEU A 1 131 ? -2.496 22.578 6.105 1 97.75 131 LEU A O 1
ATOM 1000 N N . GLY A 1 132 ? -2.307 21 7.695 1 98.44 132 GLY A N 1
ATOM 1001 C CA . GLY A 1 132 ? -2.504 21.953 8.773 1 98.44 132 GLY A CA 1
ATOM 1002 C C . GLY A 1 132 ? -1.437 23.031 8.812 1 98.44 132 GLY A C 1
ATOM 1003 O O . GLY A 1 132 ? -1.636 24.094 9.414 1 98.44 132 GLY A O 1
ATOM 1004 N N . THR A 1 133 ? -0.324 22.797 8.164 1 98.75 133 THR A N 1
ATOM 1005 C CA . THR A 1 133 ? 0.758 23.766 8.141 1 98.75 133 THR A CA 1
ATOM 1006 C C . THR A 1 133 ? 0.36 25 7.328 1 98.75 133 THR A C 1
ATOM 1008 O O . THR A 1 133 ? 0.796 26.109 7.625 1 98.75 133 THR A O 1
ATOM 1011 N N . ALA A 1 134 ? -0.454 24.781 6.312 1 98.56 134 ALA A N 1
ATOM 1012 C CA . ALA A 1 134 ? -0.973 25.906 5.539 1 98.56 134 ALA A CA 1
ATOM 1013 C C . ALA A 1 134 ? -1.833 26.828 6.402 1 98.56 134 ALA A C 1
ATOM 1015 O O . ALA A 1 134 ? -1.712 28.047 6.332 1 98.56 134 ALA A O 1
ATOM 1016 N N . LEU A 1 135 ? -2.6 26.219 7.215 1 98.5 135 LEU A N 1
ATOM 1017 C CA . LEU A 1 135 ? -3.512 26.984 8.062 1 98.5 135 LEU A CA 1
ATOM 1018 C C . LEU A 1 135 ? -2.76 27.656 9.203 1 98.5 135 LEU A C 1
ATOM 1020 O O . LEU A 1 135 ? -3.107 28.766 9.617 1 98.5 135 LEU A O 1
ATOM 1024 N N . ALA A 1 136 ? -1.777 26.953 9.703 1 98.88 136 ALA A N 1
ATOM 1025 C CA . ALA A 1 136 ? -0.932 27.594 10.719 1 98.88 136 ALA A CA 1
ATOM 1026 C C . ALA A 1 136 ? -0.233 28.828 10.156 1 98.88 136 ALA A C 1
ATOM 1028 O O . ALA A 1 136 ? -0.204 29.875 10.797 1 98.88 136 ALA A O 1
ATOM 1029 N N . SER A 1 137 ? 0.291 28.703 8.961 1 98.81 137 SER A N 1
ATOM 1030 C CA . SER A 1 137 ? 0.936 29.828 8.305 1 98.81 137 SER A CA 1
ATOM 1031 C C . SER A 1 137 ? -0.052 30.969 8.062 1 98.81 137 SER A C 1
ATOM 1033 O O . SER A 1 137 ? 0.284 32.156 8.258 1 98.81 137 SER A O 1
ATOM 1035 N N . ALA A 1 138 ? -1.229 30.609 7.676 1 98.69 138 ALA A N 1
ATOM 1036 C CA . ALA A 1 138 ? -2.262 31.609 7.43 1 98.69 138 ALA A CA 1
ATOM 1037 C C . ALA A 1 138 ? -2.617 32.344 8.711 1 98.69 138 ALA A C 1
ATOM 1039 O O . ALA A 1 138 ? -2.818 33.562 8.688 1 98.69 138 ALA A O 1
ATOM 1040 N N . ALA A 1 139 ? -2.691 31.641 9.781 1 98.75 139 ALA A N 1
ATOM 1041 C CA . ALA A 1 139 ? -3.01 32.25 11.07 1 98.75 139 ALA A CA 1
ATOM 1042 C C . ALA A 1 139 ? -1.936 33.25 11.477 1 98.75 139 ALA A C 1
ATOM 1044 O O . ALA A 1 139 ? -2.246 34.375 11.875 1 98.75 139 ALA A O 1
ATOM 1045 N N . ILE A 1 140 ? -0.702 32.875 11.344 1 98.62 140 ILE A N 1
ATOM 1046 C CA . ILE A 1 140 ? 0.424 33.688 11.75 1 98.62 140 ILE A CA 1
ATOM 1047 C C . ILE A 1 140 ? 0.521 34.906 10.836 1 98.62 140 ILE A C 1
ATOM 1049 O O . ILE A 1 140 ? 0.668 36.062 11.305 1 98.62 140 ILE A O 1
ATOM 1053 N N . SER A 1 141 ? 0.366 34.719 9.586 1 98 141 SER A N 1
ATOM 1054 C CA . SER A 1 141 ? 0.574 35.719 8.57 1 98 141 SER A CA 1
ATOM 1055 C C . SER A 1 141 ? -0.508 36.812 8.641 1 98 141 SER A C 1
ATOM 1057 O O . SER A 1 141 ? -0.271 37.969 8.281 1 98 141 SER A O 1
ATOM 1059 N N . ASN A 1 142 ? -1.675 36.469 9.125 1 96.81 142 ASN A N 1
ATOM 1060 C CA . ASN A 1 142 ? -2.805 37.375 8.953 1 96.81 142 ASN A CA 1
ATOM 1061 C C . ASN A 1 142 ? -3.273 37.938 10.289 1 96.81 142 ASN A C 1
ATOM 1063 O O . ASN A 1 142 ? -4.363 38.5 10.375 1 96.81 142 ASN A O 1
ATOM 1067 N N . THR A 1 143 ? -2.51 37.844 11.273 1 95.25 143 THR A N 1
ATOM 1068 C CA . THR A 1 143 ? -2.859 38.375 12.586 1 95.25 143 THR A CA 1
ATOM 1069 C C . THR A 1 143 ? -2.922 39.875 12.555 1 95.25 143 THR A C 1
ATOM 1071 O O . THR A 1 143 ? -3.74 40.5 13.25 1 95.25 143 THR A O 1
ATOM 1074 N N . SER A 1 144 ? -2.119 40.5 11.719 1 92.81 144 SER A N 1
ATOM 1075 C CA . SER A 1 144 ? -1.99 41.969 11.711 1 92.81 144 SER A CA 1
ATOM 1076 C C . SER A 1 144 ? -3.268 42.625 11.203 1 92.81 144 SER A C 1
ATOM 1078 O O . SER A 1 144 ? -3.479 43.812 11.422 1 92.81 144 SER A O 1
ATOM 1080 N N . THR A 1 145 ? -4.098 41.875 10.539 1 95.94 145 THR A N 1
ATOM 1081 C CA . THR A 1 145 ? -5.32 42.438 9.984 1 95.94 145 THR A CA 1
ATOM 1082 C C . THR A 1 145 ? -6.496 42.219 10.938 1 95.94 145 THR A C 1
ATOM 1084 O O . THR A 1 145 ? -7.633 42.562 10.617 1 95.94 145 THR A O 1
ATOM 1087 N N . LEU A 1 146 ? -6.234 41.688 12.109 1 96.94 146 LEU A N 1
ATOM 1088 C CA . LEU A 1 146 ? -7.234 41.531 13.156 1 96.94 146 LEU A CA 1
ATOM 1089 C C . LEU A 1 146 ? -7.344 42.812 13.977 1 96.94 146 LEU A C 1
ATOM 1091 O O . LEU A 1 146 ? -6.508 43.719 13.852 1 96.94 146 LEU A O 1
ATOM 1095 N N . PRO A 1 147 ? -8.438 42.906 14.781 1 96.06 147 PRO A N 1
ATOM 1096 C CA . PRO A 1 147 ? -8.547 44.062 15.664 1 96.06 147 PRO A CA 1
ATOM 1097 C C . PRO A 1 147 ? -7.316 44.25 16.562 1 96.06 147 PRO A C 1
ATOM 1099 O O . PRO A 1 147 ? -6.742 43.25 17.016 1 96.06 147 PRO A O 1
ATOM 1102 N N . GLU A 1 148 ? -6.988 45.406 16.891 1 96.56 148 GLU A N 1
ATOM 1103 C CA . GLU A 1 148 ? -5.758 45.781 17.594 1 96.56 148 GLU A CA 1
ATOM 1104 C C . GLU A 1 148 ? -5.645 45.031 18.922 1 96.56 148 GLU A C 1
ATOM 1106 O O . GLU A 1 148 ? -4.57 44.531 19.281 1 96.56 148 GLU A O 1
ATOM 1111 N N . ASP A 1 149 ? -6.707 44.969 19.641 1 96.81 149 ASP A N 1
ATOM 1112 C CA . ASP A 1 149 ? -6.684 44.312 20.953 1 96.81 149 ASP A CA 1
ATOM 1113 C C . ASP A 1 149 ? -6.336 42.844 20.812 1 96.81 149 ASP A C 1
ATOM 1115 O O . ASP A 1 149 ? -5.609 42.281 21.641 1 96.81 149 ASP A O 1
ATOM 1119 N N . THR A 1 150 ? -6.875 42.25 19.766 1 97.06 150 THR A N 1
ATOM 1120 C CA . THR A 1 150 ? -6.582 40.844 19.484 1 97.06 150 THR A CA 1
ATOM 1121 C C . THR A 1 150 ? -5.113 40.656 19.109 1 97.06 150 THR A C 1
ATOM 1123 O O . THR A 1 150 ? -4.449 39.75 19.609 1 97.06 150 THR A O 1
ATOM 1126 N N . CYS A 1 151 ? -4.586 41.5 18.297 1 96.94 151 CYS A N 1
ATOM 1127 C CA . CYS A 1 151 ? -3.193 41.438 17.875 1 96.94 151 CYS A CA 1
ATOM 1128 C C . CYS A 1 151 ? -2.256 41.531 19.078 1 96.94 151 CYS A C 1
ATOM 1130 O O . CYS A 1 151 ? -1.331 40.75 19.219 1 96.94 151 CYS A O 1
ATOM 1132 N N . LYS A 1 152 ? -2.553 42.5 19.906 1 96.31 152 LYS A N 1
ATOM 1133 C CA . LYS A 1 152 ? -1.707 42.75 21.078 1 96.31 152 LYS A CA 1
ATOM 1134 C C . LYS A 1 152 ? -1.734 41.531 22.016 1 96.31 152 LYS A C 1
ATOM 1136 O O . LYS A 1 152 ? -0.704 41.156 22.578 1 96.31 152 LYS A O 1
ATOM 1141 N N . ARG A 1 153 ? -2.91 41.031 22.203 1 97.56 153 ARG A N 1
ATOM 1142 C CA . ARG A 1 153 ? -3.025 39.875 23.078 1 97.56 153 ARG A CA 1
ATOM 1143 C C . ARG A 1 153 ? -2.258 38.688 22.516 1 97.56 153 ARG A C 1
ATOM 1145 O O . ARG A 1 153 ? -1.505 38.031 23.234 1 97.56 153 ARG A O 1
ATOM 1152 N N . LEU A 1 154 ? -2.426 38.406 21.234 1 98.25 154 LEU A N 1
ATOM 1153 C CA . LEU A 1 154 ? -1.735 37.281 20.625 1 98.25 154 LEU A CA 1
ATOM 1154 C C . LEU A 1 154 ? -0.224 37.469 20.688 1 98.25 154 LEU A C 1
ATOM 1156 O O . LEU A 1 154 ? 0.521 36.5 20.844 1 98.25 154 LEU A O 1
ATOM 1160 N N . GLU A 1 155 ? 0.251 38.656 20.609 1 96.75 155 GLU A N 1
ATOM 1161 C CA . GLU A 1 155 ? 1.682 38.938 20.688 1 96.75 155 GLU A CA 1
ATOM 1162 C C . GLU A 1 155 ? 2.24 38.562 22.047 1 96.75 155 GLU A C 1
ATOM 1164 O O . GLU A 1 155 ? 3.396 38.156 22.172 1 96.75 155 GLU A O 1
ATOM 1169 N N . ARG A 1 156 ? 1.415 38.719 23.062 1 97.38 156 ARG A N 1
ATOM 1170 C CA . ARG A 1 156 ? 1.84 38.406 24.438 1 97.38 156 ARG A CA 1
ATOM 1171 C C . ARG A 1 156 ? 1.864 36.906 24.688 1 97.38 156 ARG A C 1
ATOM 1173 O O . ARG A 1 156 ? 2.453 36.469 25.672 1 97.38 156 ARG A O 1
ATOM 1180 N N . TYR A 1 157 ? 1.271 36.188 23.766 1 98.44 157 TYR A N 1
ATOM 1181 C CA . TYR A 1 157 ? 1.08 34.781 24.094 1 98.44 157 TYR A CA 1
ATOM 1182 C C . TYR A 1 157 ? 1.786 33.875 23.078 1 98.44 157 TYR A C 1
ATOM 1184 O O . TYR A 1 157 ? 2.154 32.75 23.391 1 98.44 157 TYR A O 1
ATOM 1192 N N . MET A 1 158 ? 1.98 34.281 21.828 1 98.44 158 MET A N 1
ATOM 1193 C CA . MET A 1 158 ? 2.492 33.406 20.766 1 98.44 158 MET A CA 1
ATOM 1194 C C . MET A 1 158 ? 3.99 33.188 20.938 1 98.44 158 MET A C 1
ATOM 1196 O O . MET A 1 158 ? 4.801 34.031 20.594 1 98.44 158 MET A O 1
ATOM 1200 N N . ARG A 1 159 ? 4.332 31.953 21.328 1 97.38 159 ARG A N 1
ATOM 1201 C CA . ARG A 1 159 ? 5.707 31.547 21.609 1 97.38 159 ARG A CA 1
ATOM 1202 C C . ARG A 1 159 ? 6.379 30.984 20.359 1 97.38 159 ARG A C 1
ATOM 1204 O O . ARG A 1 159 ? 7.566 31.219 20.125 1 97.38 159 ARG A O 1
ATOM 1211 N N . SER A 1 160 ? 5.59 30.203 19.688 1 98.56 160 SER A N 1
ATOM 1212 C CA . SER A 1 160 ? 6.223 29.453 18.609 1 98.56 160 SER A CA 1
ATOM 1213 C C . SER A 1 160 ? 5.184 28.953 17.609 1 98.56 160 SER A C 1
ATOM 1215 O O . SER A 1 160 ? 4.004 28.844 17.938 1 98.56 160 SER A O 1
ATOM 1217 N N . VAL A 1 161 ? 5.586 28.781 16.375 1 98.88 161 VAL A N 1
ATOM 1218 C CA . VAL A 1 161 ? 4.855 28.031 15.352 1 98.88 161 VAL A CA 1
ATOM 1219 C C . VAL A 1 161 ? 5.68 26.828 14.906 1 98.88 161 VAL A C 1
ATOM 1221 O O . VAL A 1 161 ? 6.887 26.938 14.672 1 98.88 161 VAL A O 1
ATOM 1224 N N . ILE A 1 162 ? 5.055 25.672 14.914 1 98.88 162 ILE A N 1
ATOM 1225 C CA . ILE A 1 162 ? 5.695 24.406 14.562 1 98.88 162 ILE A CA 1
ATOM 1226 C C . ILE A 1 162 ? 5.043 23.828 13.312 1 98.88 162 ILE A C 1
ATOM 1228 O O . ILE A 1 162 ? 3.891 23.391 13.352 1 98.88 162 ILE A O 1
ATOM 1232 N N . LEU A 1 163 ? 5.723 23.844 12.203 1 98.88 163 LEU A N 1
ATOM 1233 C CA . LEU A 1 163 ? 5.266 23.109 11.031 1 98.88 163 LEU A CA 1
ATOM 1234 C C . LEU A 1 163 ? 5.77 21.672 11.055 1 98.88 163 LEU A C 1
ATOM 1236 O O . LEU A 1 163 ? 6.965 21.438 10.883 1 98.88 163 LEU A O 1
ATOM 1240 N N . TYR A 1 164 ? 4.836 20.797 11.281 1 98.75 164 TYR A N 1
ATOM 1241 C CA . TYR A 1 164 ? 5.102 19.375 11.461 1 98.75 164 TYR A CA 1
ATOM 1242 C C . TYR A 1 164 ? 4.707 18.578 10.219 1 98.75 164 TYR A C 1
ATOM 1244 O O . TYR A 1 164 ? 3.525 18.531 9.867 1 98.75 164 TYR A O 1
ATOM 1252 N N . GLU A 1 165 ? 5.766 18.016 9.523 1 98.56 165 GLU A N 1
ATOM 1253 C CA . GLU A 1 165 ? 5.562 17.156 8.367 1 98.56 165 GLU A CA 1
ATOM 1254 C C . GLU A 1 165 ? 4.879 17.906 7.23 1 98.56 165 GLU A C 1
ATOM 1256 O O . GLU A 1 165 ? 3.895 17.406 6.664 1 98.56 165 GLU A O 1
ATOM 1261 N N . PRO A 1 166 ? 5.289 19.078 6.922 1 98.5 166 PRO A N 1
ATOM 1262 C CA . PRO A 1 166 ? 4.688 19.766 5.777 1 98.5 166 PRO A CA 1
ATOM 1263 C C . PRO A 1 166 ? 5.035 19.109 4.445 1 98.5 166 PRO A C 1
ATOM 1265 O O . PRO A 1 166 ? 6.066 18.438 4.332 1 98.5 166 PRO A O 1
ATOM 1268 N N . GLY A 1 167 ? 4.133 19.219 3.471 1 97.69 167 GLY A N 1
ATOM 1269 C CA . GLY A 1 167 ? 4.496 19.047 2.074 1 97.69 167 GLY A CA 1
ATOM 1270 C C . GLY A 1 167 ? 4.844 20.344 1.378 1 97.69 167 GLY A C 1
ATOM 1271 O O . GLY A 1 167 ? 4.383 21.406 1.783 1 97.69 167 GLY A O 1
ATOM 1272 N N . PRO A 1 168 ? 5.699 20.297 0.301 1 97.88 168 PRO A N 1
ATOM 1273 C CA . PRO A 1 168 ? 5.977 21.531 -0.412 1 97.88 168 PRO A CA 1
ATOM 1274 C C . PRO A 1 168 ? 4.707 22.266 -0.839 1 97.88 168 PRO A C 1
ATOM 1276 O O . PRO A 1 168 ? 4.605 23.484 -0.675 1 97.88 168 PRO A O 1
ATOM 1279 N N . ILE A 1 169 ? 3.729 21.562 -1.231 1 96.25 169 ILE A N 1
ATOM 1280 C CA . ILE A 1 169 ? 2.506 22.141 -1.771 1 96.25 169 ILE A CA 1
ATOM 1281 C C . ILE A 1 169 ? 1.746 22.859 -0.661 1 96.25 169 ILE A C 1
ATOM 1283 O O . ILE A 1 169 ? 1.068 23.859 -0.914 1 96.25 169 ILE A O 1
ATOM 1287 N N . THR A 1 170 ? 1.822 22.438 0.582 1 97.94 170 THR A N 1
ATOM 1288 C CA . THR A 1 170 ? 1.095 23.062 1.678 1 97.94 170 THR A CA 1
ATOM 1289 C C . THR A 1 170 ? 1.68 24.438 1.994 1 97.94 170 THR A C 1
ATOM 1291 O O . THR A 1 170 ? 1.035 25.25 2.652 1 97.94 170 THR A O 1
ATOM 1294 N N . LEU A 1 171 ? 2.898 24.688 1.519 1 98.25 171 LEU A N 1
ATOM 1295 C CA . LEU A 1 171 ? 3.57 25.953 1.731 1 98.25 171 LEU A CA 1
ATOM 1296 C C . LEU A 1 171 ? 3.623 26.766 0.44 1 98.25 171 LEU A C 1
ATOM 1298 O O . LEU A 1 171 ? 4.27 27.812 0.384 1 98.25 171 LEU A O 1
ATOM 1302 N N . GLY A 1 172 ? 2.971 26.219 -0.625 1 97.19 172 GLY A N 1
ATOM 1303 C CA . GLY A 1 172 ? 2.98 26.859 -1.927 1 97.19 172 GLY A CA 1
ATOM 1304 C C . GLY A 1 172 ? 4.301 26.719 -2.656 1 97.19 172 GLY A C 1
ATOM 1305 O O . GLY A 1 172 ? 4.559 27.422 -3.635 1 97.19 172 GLY A O 1
ATOM 1306 N N . LEU A 1 173 ? 5.168 25.891 -2.164 1 97.44 173 LEU A N 1
ATOM 1307 C CA . LEU A 1 173 ? 6.445 25.609 -2.809 1 97.44 173 LEU A CA 1
ATOM 1308 C C . LEU A 1 173 ? 6.281 24.594 -3.93 1 97.44 173 LEU A C 1
ATOM 1310 O O . LEU A 1 173 ? 5.375 23.766 -3.887 1 97.44 173 LEU A O 1
ATOM 1314 N N . PRO A 1 174 ? 7.105 24.641 -4.918 1 95.31 174 PRO A N 1
ATOM 1315 C CA . PRO A 1 174 ? 6.984 23.688 -6.016 1 95.31 174 PRO A CA 1
ATOM 1316 C C . PRO A 1 174 ? 7.207 22.234 -5.566 1 95.31 174 PRO A C 1
ATOM 1318 O O . PRO A 1 174 ? 8.094 21.969 -4.75 1 95.31 174 PRO A O 1
ATOM 1321 N N . SER A 1 175 ? 6.375 21.375 -6.062 1 94.38 175 SER A N 1
ATOM 1322 C CA . SER A 1 175 ? 6.57 19.953 -5.812 1 94.38 175 SER A CA 1
ATOM 1323 C C . SER A 1 175 ? 7.723 19.391 -6.648 1 94.38 175 SER A C 1
ATOM 1325 O O . SER A 1 175 ? 7.875 19.75 -7.816 1 94.38 175 SER A O 1
ATOM 1327 N N . PRO A 1 176 ? 8.516 18.547 -6.023 1 96.31 176 PRO A N 1
ATOM 1328 C CA . PRO A 1 176 ? 9.57 17.906 -6.816 1 96.31 176 PRO A CA 1
ATOM 1329 C C . PRO A 1 176 ? 9.008 17.062 -7.961 1 96.31 176 PRO A C 1
ATOM 1331 O O . PRO A 1 176 ? 7.898 16.531 -7.859 1 96.31 176 PRO A O 1
ATOM 1334 N N . GLU A 1 177 ? 9.805 16.938 -9.016 1 94.75 177 GLU A N 1
ATOM 1335 C CA . GLU A 1 177 ? 9.398 16.125 -10.164 1 94.75 177 GLU A CA 1
ATOM 1336 C C . GLU A 1 177 ? 9.266 14.656 -9.781 1 94.75 177 GLU A C 1
ATOM 1338 O O . GLU A 1 177 ? 8.484 13.922 -10.391 1 94.75 177 GLU A O 1
ATOM 1343 N N . GLN A 1 178 ? 9.953 14.234 -8.711 1 94.5 178 GLN A N 1
ATOM 1344 C CA . GLN A 1 178 ? 9.984 12.844 -8.266 1 94.5 178 GLN A CA 1
ATOM 1345 C C . GLN A 1 178 ? 8.719 12.484 -7.504 1 94.5 178 GLN A C 1
ATOM 1347 O O . GLN A 1 178 ? 8.453 11.305 -7.242 1 94.5 178 GLN A O 1
ATOM 1352 N N . TYR A 1 179 ? 7.949 13.516 -7.133 1 94.62 179 TYR A N 1
ATOM 1353 C CA . TYR A 1 179 ? 6.816 13.289 -6.246 1 94.62 179 TYR A CA 1
ATOM 1354 C C . TYR A 1 179 ? 5.742 12.453 -6.93 1 94.62 179 TYR A C 1
ATOM 1356 O O . TYR A 1 179 ? 5.191 12.859 -7.957 1 94.62 179 TYR A O 1
ATOM 1364 N N . TRP A 1 180 ? 5.516 11.32 -6.359 1 93.5 180 TRP A N 1
ATOM 1365 C CA . TRP A 1 180 ? 4.426 10.438 -6.754 1 93.5 180 TRP A CA 1
ATOM 1366 C C . TRP A 1 180 ? 3.334 10.406 -5.688 1 93.5 180 TRP A C 1
ATOM 1368 O O . TRP A 1 180 ? 3.625 10.422 -4.492 1 93.5 180 TRP A O 1
ATOM 1378 N N . THR A 1 181 ? 2.045 10.406 -6.164 1 93.31 181 THR A N 1
ATOM 1379 C CA . THR A 1 181 ? 0.932 10.344 -5.223 1 93.31 181 THR A CA 1
ATOM 1380 C C . THR A 1 181 ? -0.297 9.719 -5.883 1 93.31 181 THR A C 1
ATOM 1382 O O . THR A 1 181 ? -0.542 9.93 -7.07 1 93.31 181 THR A O 1
ATOM 1385 N N . PHE A 1 182 ? -1.12 9.023 -5.055 1 92.81 182 PHE A N 1
ATOM 1386 C CA . PHE A 1 182 ? -2.396 8.477 -5.5 1 92.81 182 PHE A CA 1
ATOM 1387 C C . PHE A 1 182 ? -3.363 9.594 -5.871 1 92.81 182 PHE A C 1
ATOM 1389 O O . PHE A 1 182 ? -4.266 9.398 -6.688 1 92.81 182 PHE A O 1
ATOM 1396 N N . LEU A 1 183 ? -3.191 10.742 -5.328 1 90.94 183 LEU A N 1
ATOM 1397 C CA . LEU A 1 183 ? -4.137 11.836 -5.488 1 90.94 183 LEU A CA 1
ATOM 1398 C C . LEU A 1 183 ? -4.227 12.266 -6.949 1 90.94 183 LEU A C 1
ATOM 1400 O O . LEU A 1 183 ? -5.266 12.766 -7.391 1 90.94 183 LEU A O 1
ATOM 1404 N N . ARG A 1 184 ? -3.158 12.047 -7.699 1 87.31 184 ARG A N 1
ATOM 1405 C CA . ARG A 1 184 ? -3.119 12.508 -9.086 1 87.31 184 ARG A CA 1
ATOM 1406 C C . ARG A 1 184 ? -2.994 11.328 -10.047 1 87.31 184 ARG A C 1
ATOM 1408 O O . ARG A 1 184 ? -2.764 11.523 -11.242 1 87.31 184 ARG A O 1
ATOM 1415 N N . ASP A 1 185 ? -3.068 10.188 -9.562 1 88.06 185 ASP A N 1
ATOM 1416 C CA . ASP A 1 185 ? -2.895 9.008 -10.406 1 88.06 185 ASP A CA 1
ATOM 1417 C C . ASP A 1 185 ? -4.148 8.734 -11.227 1 88.06 185 ASP A C 1
ATOM 1419 O O . ASP A 1 185 ? -5.18 8.32 -10.688 1 88.06 185 ASP A O 1
ATOM 1423 N N . PRO A 1 186 ? -4.098 8.914 -12.461 1 88 186 PRO A N 1
ATOM 1424 C CA . PRO A 1 186 ? -5.305 8.773 -13.281 1 88 186 PRO A CA 1
ATOM 1425 C C . PRO A 1 186 ? -5.77 7.324 -13.406 1 88 186 PRO A C 1
ATOM 1427 O O . PRO A 1 186 ? -6.898 7.07 -13.836 1 88 186 PRO A O 1
ATOM 1430 N N . SER A 1 187 ? -4.926 6.363 -13.086 1 88.62 187 SER A N 1
ATOM 1431 C CA . SER A 1 187 ? -5.297 4.957 -13.203 1 88.62 187 SER A CA 1
ATOM 1432 C C . SER A 1 187 ? -6.148 4.512 -12.016 1 88.62 187 SER A C 1
ATOM 1434 O O . SER A 1 187 ? -6.781 3.455 -12.07 1 88.62 187 SER A O 1
ATOM 1436 N N . VAL A 1 188 ? -6.133 5.324 -11.008 1 92.06 188 VAL A N 1
ATOM 1437 C CA . VAL A 1 188 ? -6.938 5.027 -9.828 1 92.06 188 VAL A CA 1
ATOM 1438 C C . VAL A 1 188 ? -8.297 5.703 -9.945 1 92.06 188 VAL A C 1
ATOM 1440 O O . VAL A 1 188 ? -8.383 6.895 -10.258 1 92.06 188 VAL A O 1
ATOM 1443 N N . PRO A 1 189 ? -9.391 4.938 -9.695 1 90.25 189 PRO A N 1
ATOM 1444 C CA . PRO A 1 189 ? -10.695 5.602 -9.656 1 90.25 189 PRO A CA 1
ATOM 1445 C C . PRO A 1 189 ? -10.719 6.82 -8.742 1 90.25 189 PRO A C 1
ATOM 1447 O O . PRO A 1 189 ? -10.172 6.77 -7.633 1 90.25 189 PRO A O 1
ATOM 1450 N N . GLU A 1 190 ? -11.305 7.879 -9.219 1 89.44 190 GLU A N 1
ATOM 1451 C CA . GLU A 1 190 ? -11.25 9.172 -8.539 1 89.44 190 GLU A CA 1
ATOM 1452 C C . GLU A 1 190 ? -11.758 9.062 -7.105 1 89.44 190 GLU A C 1
ATOM 1454 O O . GLU A 1 190 ? -11.172 9.641 -6.191 1 89.44 190 GLU A O 1
ATOM 1459 N N . ASP A 1 191 ? -12.773 8.344 -6.918 1 90.12 191 ASP A N 1
ATOM 1460 C CA . ASP A 1 191 ? -13.422 8.266 -5.613 1 90.12 191 ASP A CA 1
ATOM 1461 C C . ASP A 1 191 ? -12.578 7.473 -4.621 1 90.12 191 ASP A C 1
ATOM 1463 O O . ASP A 1 191 ? -12.844 7.484 -3.42 1 90.12 191 ASP A O 1
ATOM 1467 N N . LEU A 1 192 ? -11.484 6.84 -5.098 1 92.5 192 LEU A N 1
ATOM 1468 C CA . LEU A 1 192 ? -10.648 6.031 -4.215 1 92.5 192 LEU A CA 1
ATOM 1469 C C . LEU A 1 192 ? -9.312 6.723 -3.951 1 92.5 192 LEU A C 1
ATOM 1471 O O . LEU A 1 192 ? -8.547 6.289 -3.088 1 92.5 192 LEU A O 1
ATOM 1475 N N . ARG A 1 193 ? -9.039 7.77 -4.645 1 92.75 193 ARG A N 1
ATOM 1476 C CA . ARG A 1 193 ? -7.715 8.383 -4.621 1 92.75 193 ARG A CA 1
ATOM 1477 C C . ARG A 1 193 ? -7.371 8.891 -3.227 1 92.75 193 ARG A C 1
ATOM 1479 O O . ARG A 1 193 ? -6.262 8.688 -2.738 1 92.75 193 ARG A O 1
ATOM 1486 N N . ILE A 1 194 ? -8.32 9.508 -2.553 1 92.88 194 ILE A N 1
ATOM 1487 C CA . ILE A 1 194 ? -8.078 10.086 -1.235 1 92.88 194 ILE A CA 1
ATOM 1488 C C . ILE A 1 194 ? -7.82 8.969 -0.224 1 92.88 194 ILE A C 1
ATOM 1490 O O . ILE A 1 194 ? -6.875 9.039 0.564 1 92.88 194 ILE A O 1
ATOM 1494 N N . ALA A 1 195 ? -8.633 7.988 -0.278 1 92 195 ALA A N 1
ATOM 1495 C CA . ALA A 1 195 ? -8.453 6.855 0.625 1 92 195 ALA A CA 1
ATOM 1496 C C . ALA A 1 195 ? -7.133 6.141 0.355 1 92 195 ALA A C 1
ATOM 1498 O O . ALA A 1 195 ? -6.438 5.734 1.289 1 92 195 ALA A O 1
ATOM 1499 N N . ALA A 1 196 ? -6.781 5.969 -0.944 1 93.38 196 ALA A N 1
ATOM 1500 C CA . ALA A 1 196 ? -5.52 5.332 -1.318 1 93.38 196 ALA A CA 1
ATOM 1501 C C . ALA A 1 196 ? -4.328 6.137 -0.813 1 93.38 196 ALA A C 1
ATOM 1503 O O . ALA A 1 196 ? -3.371 5.574 -0.278 1 93.38 196 ALA A O 1
ATOM 1504 N N . PHE A 1 197 ? -4.434 7.414 -0.904 1 94.44 197 PHE A N 1
ATOM 1505 C CA . PHE A 1 197 ? -3.398 8.289 -0.374 1 94.44 197 PHE A CA 1
ATOM 1506 C C . PHE A 1 197 ? -3.283 8.141 1.139 1 94.44 197 PHE A C 1
ATOM 1508 O O . PHE A 1 197 ? -2.176 8.062 1.677 1 94.44 197 PHE A O 1
ATOM 1515 N N . GLY A 1 198 ? -4.395 8.188 1.743 1 91.88 198 GLY A N 1
ATOM 1516 C CA . GLY A 1 198 ? -4.418 8.078 3.193 1 91.88 198 GLY A CA 1
ATOM 1517 C C . GLY A 1 198 ? -3.748 6.812 3.705 1 91.88 198 GLY A C 1
ATOM 1518 O O . GLY A 1 198 ? -3.029 6.852 4.707 1 91.88 198 GLY A O 1
ATOM 1519 N N . GLN A 1 199 ? -3.994 5.695 3.047 1 91.56 199 GLN A N 1
ATOM 1520 C CA . GLN A 1 199 ? -3.352 4.445 3.436 1 91.56 199 GLN A CA 1
ATOM 1521 C C . GLN A 1 199 ? -1.852 4.488 3.158 1 91.56 199 GLN A C 1
ATOM 1523 O O . GLN A 1 199 ? -1.045 4.129 4.02 1 91.56 199 GLN A O 1
ATOM 1528 N N . TRP A 1 200 ? -1.481 4.945 2.021 1 94.25 200 TRP A N 1
ATOM 1529 C CA . TRP A 1 200 ? -0.092 4.988 1.577 1 94.25 200 TRP A CA 1
ATOM 1530 C C . TRP A 1 200 ? 0.743 5.883 2.488 1 94.25 200 TRP A C 1
ATOM 1532 O O . TRP A 1 200 ? 1.863 5.523 2.861 1 94.25 200 TRP A O 1
ATOM 1542 N N . CYS A 1 201 ? 0.188 7.016 2.924 1 95.38 201 CYS A N 1
ATOM 1543 C CA . CYS A 1 201 ? 0.966 8.023 3.637 1 95.38 201 CYS A CA 1
ATOM 1544 C C . CYS A 1 201 ? 1.229 7.59 5.074 1 95.38 201 CYS A C 1
ATOM 1546 O O . CYS A 1 201 ? 2.02 8.219 5.781 1 95.38 201 CYS A O 1
ATOM 1548 N N . THR A 1 202 ? 0.591 6.504 5.527 1 95.06 202 THR A N 1
ATOM 1549 C CA . THR A 1 202 ? 0.841 5.992 6.871 1 95.06 202 THR A CA 1
ATOM 1550 C C . THR A 1 202 ? 2.053 5.066 6.879 1 95.06 202 THR A C 1
ATOM 1552 O O . THR A 1 202 ? 2.469 4.59 7.938 1 95.06 202 THR A O 1
ATOM 1555 N N . SER A 1 203 ? 2.6 4.812 5.723 1 95.94 203 SER A N 1
ATOM 1556 C CA . SER A 1 203 ? 3.729 3.896 5.602 1 95.94 203 SER A CA 1
ATOM 1557 C C . SER A 1 203 ? 5.004 4.516 6.16 1 95.94 203 SER A C 1
ATOM 1559 O O . SER A 1 203 ? 5.066 5.727 6.387 1 95.94 203 SER A O 1
ATOM 1561 N N . TYR A 1 204 ? 5.949 3.664 6.52 1 97.25 204 TYR A N 1
ATOM 1562 C CA . TYR A 1 204 ? 7.34 4.055 6.734 1 97.25 204 TYR A CA 1
ATOM 1563 C C . TYR A 1 204 ? 8.156 3.893 5.453 1 97.25 204 TYR A C 1
ATOM 1565 O O . TYR A 1 204 ? 7.816 3.072 4.598 1 97.25 204 TYR A O 1
ATOM 1573 N N . PHE A 1 205 ? 9.148 4.652 5.289 1 97.94 205 PHE A N 1
ATOM 1574 C CA . PHE A 1 205 ? 9.953 4.637 4.074 1 97.94 205 PHE A CA 1
ATOM 1575 C C . PHE A 1 205 ? 11.438 4.555 4.41 1 97.94 205 PHE A C 1
ATOM 1577 O O . PHE A 1 205 ? 11.891 5.141 5.395 1 97.94 205 PHE A O 1
ATOM 1584 N N . ASP A 1 206 ? 12.164 3.828 3.631 1 96.94 206 ASP A N 1
ATOM 1585 C CA . ASP A 1 206 ? 13.617 3.773 3.738 1 96.94 206 ASP A CA 1
ATOM 1586 C C . ASP A 1 206 ? 14.273 4.727 2.744 1 96.94 206 ASP A C 1
ATOM 1588 O O . ASP A 1 206 ? 14.328 4.441 1.546 1 96.94 206 ASP A O 1
ATOM 1592 N N . HIS A 1 207 ? 14.766 5.793 3.262 1 97.81 207 HIS A N 1
ATOM 1593 C CA . HIS A 1 207 ? 15.469 6.777 2.445 1 97.81 207 HIS A CA 1
ATOM 1594 C C . HIS A 1 207 ? 16.984 6.562 2.504 1 97.81 207 HIS A C 1
ATOM 1596 O O . HIS A 1 207 ? 17.484 5.957 3.449 1 97.81 207 HIS A O 1
ATOM 1602 N N . ALA A 1 208 ? 17.625 7.012 1.448 1 95.81 208 ALA A N 1
ATOM 1603 C CA . ALA A 1 208 ? 19.078 7.027 1.493 1 95.81 208 ALA A CA 1
ATOM 1604 C C . ALA A 1 208 ? 19.594 8.039 2.516 1 95.81 208 ALA A C 1
ATOM 1606 O O . ALA A 1 208 ? 18.812 8.578 3.307 1 95.81 208 ALA A O 1
ATOM 1607 N N . ASP A 1 209 ? 20.906 8.203 2.568 1 96.69 209 ASP A N 1
ATOM 1608 C CA . ASP A 1 209 ? 21.516 9.164 3.482 1 96.69 209 ASP A CA 1
ATOM 1609 C C . ASP A 1 209 ? 20.938 10.562 3.273 1 96.69 209 ASP A C 1
ATOM 1611 O O . ASP A 1 209 ? 21.156 11.18 2.223 1 96.69 209 ASP A O 1
ATOM 1615 N N . LEU A 1 210 ? 20.281 11.094 4.258 1 98 210 LEU A N 1
ATOM 1616 C CA . LEU A 1 210 ? 19.562 12.352 4.148 1 98 210 LEU A CA 1
ATOM 1617 C C . LEU A 1 210 ? 20.516 13.531 4.125 1 98 210 LEU A C 1
ATOM 1619 O O . LEU A 1 210 ? 20.141 14.641 3.732 1 98 210 LEU A O 1
ATOM 1623 N N . SER A 1 211 ? 21.719 13.336 4.656 1 96.56 211 SER A N 1
ATOM 1624 C CA . SER A 1 211 ? 22.688 14.422 4.691 1 96.56 211 SER A CA 1
ATOM 1625 C C . SER A 1 211 ? 23.047 14.883 3.281 1 96.56 211 SER A C 1
ATOM 1627 O O . SER A 1 211 ? 23.516 16.016 3.09 1 96.56 211 SER A O 1
ATOM 1629 N N . GLU A 1 212 ? 22.812 14.055 2.268 1 96.56 212 GLU A N 1
ATOM 1630 C CA . GLU A 1 212 ? 23.125 14.375 0.879 1 96.56 212 GLU A CA 1
ATOM 1631 C C . GLU A 1 212 ? 22.078 15.305 0.274 1 96.56 212 GLU A C 1
ATOM 1633 O O . GLU A 1 212 ? 22.312 15.914 -0.769 1 96.56 212 GLU A O 1
ATOM 1638 N N . ARG A 1 213 ? 20.953 15.445 0.845 1 97.31 213 ARG A N 1
ATOM 1639 C CA . ARG A 1 213 ? 19.828 16.25 0.344 1 97.31 213 ARG A CA 1
ATOM 1640 C C . ARG A 1 213 ? 19.562 15.953 -1.128 1 97.31 213 ARG A C 1
ATOM 1642 O O . ARG A 1 213 ? 19.484 16.875 -1.946 1 97.31 213 ARG A O 1
ATOM 1649 N N . ASN A 1 214 ? 19.516 14.656 -1.474 1 97.81 214 ASN A N 1
ATOM 1650 C CA . ASN A 1 214 ? 19.312 14.203 -2.846 1 97.81 214 ASN A CA 1
ATOM 1651 C C . ASN A 1 214 ? 17.906 13.648 -3.049 1 97.81 214 ASN A C 1
ATOM 1653 O O . ASN A 1 214 ? 17.594 12.547 -2.598 1 97.81 214 ASN A O 1
ATOM 1657 N N . LEU A 1 215 ? 17.109 14.383 -3.76 1 97.94 215 LEU A N 1
ATOM 1658 C CA . LEU A 1 215 ? 15.711 14.023 -3.963 1 97.94 215 LEU A CA 1
ATOM 1659 C C . LEU A 1 215 ? 15.586 12.703 -4.711 1 97.94 215 LEU A C 1
ATOM 1661 O O . LEU A 1 215 ? 14.633 11.953 -4.5 1 97.94 215 LEU A O 1
ATOM 1665 N N . ASP A 1 216 ? 16.547 12.344 -5.582 1 96.75 216 ASP A N 1
ATOM 1666 C CA . ASP A 1 216 ? 16.5 11.141 -6.402 1 96.75 216 ASP A CA 1
ATOM 1667 C C . ASP A 1 216 ? 16.734 9.891 -5.551 1 96.75 216 ASP A C 1
ATOM 1669 O O . ASP A 1 216 ? 16.438 8.773 -5.988 1 96.75 216 ASP A O 1
ATOM 1673 N N . LYS A 1 217 ? 17.219 10.078 -4.367 1 96.62 217 LYS A N 1
ATOM 1674 C CA . LYS A 1 217 ? 17.594 8.938 -3.535 1 96.62 217 LYS A CA 1
ATOM 1675 C C . LYS A 1 217 ? 16.562 8.719 -2.426 1 96.62 217 LYS A C 1
ATOM 1677 O O . LYS A 1 217 ? 16.781 7.895 -1.533 1 96.62 217 LYS A O 1
ATOM 1682 N N . LEU A 1 218 ? 15.469 9.508 -2.441 1 97.75 218 LEU A N 1
ATOM 1683 C CA . LEU A 1 218 ? 14.375 9.289 -1.502 1 97.75 218 LEU A CA 1
ATOM 1684 C C . LEU A 1 218 ? 13.414 8.227 -2.018 1 97.75 218 LEU A C 1
ATOM 1686 O O . LEU A 1 218 ? 13.328 7.996 -3.227 1 97.75 218 LEU A O 1
ATOM 1690 N N . SER A 1 219 ? 12.82 7.523 -1.123 1 97.38 219 SER A N 1
ATOM 1691 C CA . SER A 1 219 ? 11.773 6.57 -1.472 1 97.38 219 SER A CA 1
ATOM 1692 C C . SER A 1 219 ? 10.43 7.266 -1.646 1 97.38 219 SER A C 1
ATOM 1694 O O . SER A 1 219 ? 9.758 7.59 -0.664 1 97.38 219 SER A O 1
ATOM 1696 N N . TRP A 1 220 ? 10 7.406 -2.885 1 96.69 220 TRP A N 1
ATOM 1697 C CA . TRP A 1 220 ? 8.828 8.219 -3.193 1 96.69 220 TRP A CA 1
ATOM 1698 C C . TRP A 1 220 ? 7.574 7.352 -3.305 1 96.69 220 TRP A C 1
ATOM 1700 O O . TRP A 1 220 ? 6.453 7.855 -3.213 1 96.69 220 TRP A O 1
ATOM 1710 N N . VAL A 1 221 ? 7.82 6.02 -3.484 1 95.81 221 VAL A N 1
ATOM 1711 C CA . VAL A 1 221 ? 6.668 5.195 -3.84 1 95.81 221 VAL A CA 1
ATOM 1712 C C . VAL A 1 221 ? 6.551 4.023 -2.867 1 95.81 221 VAL A C 1
ATOM 1714 O O . VAL A 1 221 ? 5.52 3.855 -2.213 1 95.81 221 VAL A O 1
ATOM 1717 N N . LEU A 1 222 ? 7.656 3.301 -2.578 1 94.62 222 LEU A N 1
ATOM 1718 C CA . LEU A 1 222 ? 7.609 1.997 -1.926 1 94.62 222 LEU A CA 1
ATOM 1719 C C . LEU A 1 222 ? 7.715 2.143 -0.411 1 94.62 222 LEU A C 1
ATOM 1721 O O . LEU A 1 222 ? 8.625 2.805 0.091 1 94.62 222 LEU A O 1
ATOM 1725 N N . ALA A 1 223 ? 6.828 1.537 0.248 1 93.56 223 ALA A N 1
ATOM 1726 C CA . ALA A 1 223 ? 6.883 1.469 1.706 1 93.56 223 ALA A CA 1
ATOM 1727 C C . ALA A 1 223 ? 8.008 0.555 2.17 1 93.56 223 ALA A C 1
ATOM 1729 O O . ALA A 1 223 ? 8.414 -0.362 1.45 1 93.56 223 ALA A O 1
ATOM 1730 N N . SER A 1 224 ? 8.477 0.837 3.338 1 92.88 224 SER A N 1
ATOM 1731 C CA . SER A 1 224 ? 9.453 -0.024 4 1 92.88 224 SER A CA 1
ATOM 1732 C C . SER A 1 224 ? 8.797 -1.287 4.543 1 92.88 224 SER A C 1
ATOM 1734 O O . SER A 1 224 ? 7.648 -1.253 4.992 1 92.88 224 SER A O 1
ATOM 1736 N N . SER A 1 225 ? 9.508 -2.391 4.602 1 87.69 225 SER A N 1
ATOM 1737 C CA . SER A 1 225 ? 9.031 -3.617 5.23 1 87.69 225 SER A CA 1
ATOM 1738 C C . SER A 1 225 ? 9.43 -3.674 6.703 1 87.69 225 SER A C 1
ATOM 1740 O O . SER A 1 225 ? 9.031 -4.594 7.422 1 87.69 225 SER A O 1
ATOM 1742 N N . SER A 1 226 ? 10.133 -2.734 7.141 1 86.81 226 SER A N 1
ATOM 1743 C CA . SER A 1 226 ? 10.773 -2.83 8.445 1 86.81 226 SER A CA 1
ATOM 1744 C C . SER A 1 226 ? 9.812 -2.434 9.562 1 86.81 226 SER A C 1
ATOM 1746 O O . SER A 1 226 ? 10.055 -2.74 10.734 1 86.81 226 SER A O 1
ATOM 1748 N N . ARG A 1 227 ? 8.836 -1.738 9.18 1 91.44 227 ARG A N 1
ATOM 1749 C CA . ARG A 1 227 ? 7.875 -1.303 10.188 1 91.44 227 ARG A CA 1
ATOM 1750 C C . ARG A 1 227 ? 6.461 -1.26 9.617 1 91.44 227 ARG A C 1
ATOM 1752 O O . ARG A 1 227 ? 6.266 -0.88 8.461 1 91.44 227 ARG A O 1
ATOM 1759 N N . LEU A 1 228 ? 5.512 -1.574 10.477 1 92.06 228 LEU A N 1
ATOM 1760 C CA . LEU A 1 228 ? 4.105 -1.602 10.078 1 92.06 228 LEU A CA 1
ATOM 1761 C C . LEU A 1 228 ? 3.578 -0.189 9.859 1 92.06 228 LEU A C 1
ATOM 1763 O O . LEU A 1 228 ? 3.865 0.718 10.641 1 92.06 228 LEU A O 1
ATOM 1767 N N . PRO A 1 229 ? 2.861 0.023 8.711 1 93.75 229 PRO A N 1
ATOM 1768 C CA . PRO A 1 229 ? 2.184 1.312 8.547 1 93.75 229 PRO A CA 1
ATOM 1769 C C . PRO A 1 229 ? 1.242 1.637 9.703 1 93.75 229 PRO A C 1
ATOM 1771 O O . PRO A 1 229 ? 0.618 0.734 10.266 1 93.75 229 PRO A O 1
ATOM 1774 N N . SER A 1 230 ? 1.136 2.891 9.969 1 93.81 230 SER A N 1
ATOM 1775 C CA . SER A 1 230 ? 0.281 3.357 11.055 1 93.81 230 SER A CA 1
ATOM 1776 C C . SER A 1 230 ? -1.167 2.93 10.844 1 93.81 230 SER A C 1
ATOM 1778 O O . SER A 1 230 ? -1.905 2.715 11.805 1 93.81 230 SER A O 1
ATOM 1780 N N . PHE A 1 231 ? -1.58 2.729 9.648 1 89.88 231 PHE A N 1
ATOM 1781 C CA . PHE A 1 231 ? -2.906 2.281 9.234 1 89.88 231 PHE A CA 1
ATOM 1782 C C . PHE A 1 231 ? -3.277 0.975 9.93 1 89.88 231 PHE A C 1
ATOM 1784 O O . PHE A 1 231 ? -4.445 0.748 10.25 1 89.88 231 PHE A O 1
ATOM 1791 N N . TYR A 1 232 ? -2.293 0.193 10.203 1 90.12 232 TYR A N 1
ATOM 1792 C CA . TYR A 1 232 ? -2.539 -1.126 10.773 1 90.12 232 TYR A CA 1
ATOM 1793 C C . TYR A 1 232 ? -2.277 -1.129 12.281 1 90.12 232 TYR A C 1
ATOM 1795 O O . TYR A 1 232 ? -2.248 -2.189 12.906 1 90.12 232 TYR A O 1
ATOM 1803 N N . ASN A 1 233 ? -2.049 -0.023 12.844 1 87.31 233 ASN A N 1
ATOM 1804 C CA . ASN A 1 233 ? -1.713 0.091 14.258 1 87.31 233 ASN A CA 1
ATOM 1805 C C . ASN A 1 233 ? -2.859 0.697 15.062 1 87.31 233 ASN A C 1
ATOM 1807 O O . ASN A 1 233 ? -2.664 1.664 15.797 1 87.31 233 ASN A O 1
ATOM 1811 N N . GLY A 1 234 ? -4.051 0.212 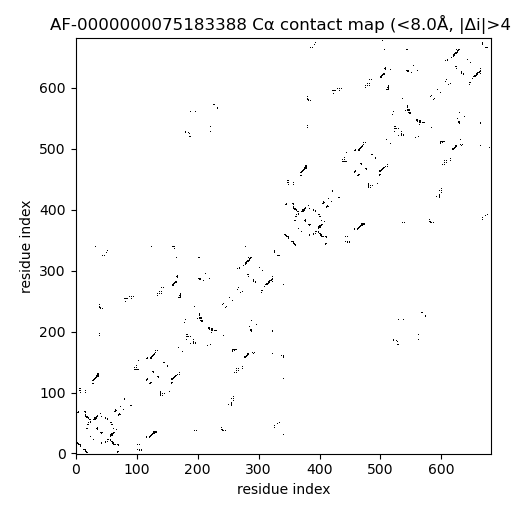14.82 1 80.44 234 GLY A N 1
ATOM 1812 C CA . GLY A 1 234 ? -5.191 0.557 15.656 1 80.44 234 GLY A CA 1
ATOM 1813 C C . GLY A 1 234 ? -5.848 1.865 15.266 1 80.44 234 GLY A C 1
ATOM 1814 O O . GLY A 1 234 ? -6.57 2.469 16.062 1 80.44 234 GLY A O 1
ATOM 1815 N N . MET A 1 235 ? -5.516 2.357 14.094 1 81.06 235 MET A N 1
ATOM 1816 C CA . MET A 1 235 ? -6.156 3.596 13.664 1 81.06 235 MET A CA 1
ATOM 1817 C C . MET A 1 235 ? -7.617 3.352 13.297 1 81.06 235 MET A C 1
ATOM 1819 O O . MET A 1 235 ? -7.914 2.533 12.422 1 81.06 235 MET A O 1
ATOM 1823 N N . SER A 1 236 ? -8.438 3.943 14.023 1 75.31 236 SER A N 1
ATOM 1824 C CA . SER A 1 236 ? -9.867 3.758 13.789 1 75.31 236 SER A CA 1
ATOM 1825 C C . SER A 1 236 ? -10.297 4.383 12.469 1 75.31 236 SER A C 1
ATOM 1827 O O . SER A 1 236 ? -9.797 5.445 12.086 1 75.31 236 SER A O 1
ATOM 1829 N N . ALA A 1 237 ? -11.195 3.777 11.867 1 75.75 237 ALA A N 1
ATOM 1830 C CA . ALA A 1 237 ? -11.805 4.324 10.664 1 75.75 237 ALA A CA 1
ATOM 1831 C C . ALA A 1 237 ? -12.555 5.625 10.961 1 75.75 237 ALA A C 1
ATOM 1833 O O . ALA A 1 237 ? -12.711 6.473 10.086 1 75.75 237 ALA A O 1
ATOM 1834 N N . ALA A 1 238 ? -12.836 5.797 12.195 1 74.38 238 ALA A N 1
ATOM 1835 C CA . ALA A 1 238 ? -13.656 6.934 12.594 1 74.38 238 ALA A CA 1
ATOM 1836 C C . ALA A 1 238 ? -12.875 8.234 12.508 1 74.38 238 ALA A C 1
ATOM 1838 O O . ALA A 1 238 ? -13.461 9.32 12.461 1 74.38 238 ALA A O 1
ATOM 1839 N N . ILE A 1 239 ? -11.617 8.117 12.422 1 79.69 239 ILE A N 1
ATOM 1840 C CA . ILE A 1 239 ? -10.844 9.352 12.43 1 79.69 239 ILE A CA 1
ATOM 1841 C C . ILE A 1 239 ? -10.438 9.719 11.008 1 79.69 239 ILE A C 1
ATOM 1843 O O . ILE A 1 239 ? -9.75 10.719 10.789 1 79.69 239 ILE A O 1
ATOM 1847 N N . GLN A 1 240 ? -10.82 8.898 10.086 1 82.75 240 GLN A N 1
ATOM 1848 C CA . GLN A 1 240 ? -10.516 9.125 8.68 1 82.75 240 GLN A CA 1
ATOM 1849 C C . GLN A 1 240 ? -11.742 9.625 7.926 1 82.75 240 GLN A C 1
ATOM 1851 O O . GLN A 1 240 ? -12.836 9.062 8.055 1 82.75 240 GLN A O 1
ATOM 1856 N N . HIS A 1 241 ? -11.508 10.641 7.188 1 83 241 HIS A N 1
ATOM 1857 C CA . HIS A 1 241 ? -12.602 11.25 6.438 1 83 241 HIS A CA 1
ATOM 1858 C C . HIS A 1 241 ? -12.258 11.367 4.957 1 83 241 HIS A C 1
ATOM 1860 O O . HIS A 1 241 ? -11.453 12.219 4.566 1 83 241 HIS A O 1
ATOM 1866 N N . HIS A 1 242 ? -12.844 10.57 4.145 1 75.38 242 HIS A N 1
ATOM 1867 C CA . HIS A 1 242 ? -12.5 10.484 2.73 1 75.38 242 HIS A CA 1
ATOM 1868 C C . HIS A 1 242 ? -13.539 11.18 1.861 1 75.38 242 HIS A C 1
ATOM 1870 O O . HIS A 1 242 ? -13.328 11.367 0.661 1 75.38 242 HIS A O 1
ATOM 1876 N N . GLY A 1 243 ? -14.617 11.609 2.369 1 75.94 243 GLY A N 1
ATOM 1877 C CA . GLY A 1 243 ? -15.719 12.172 1.61 1 75.94 243 GLY A CA 1
ATOM 1878 C C . GLY A 1 243 ? -15.539 13.633 1.277 1 75.94 243 GLY A C 1
ATOM 1879 O O . GLY A 1 243 ? -14.438 14.062 0.911 1 75.94 243 GLY A O 1
ATOM 1880 N N . GLU A 1 244 ? -16.5 14.367 1.328 1 75.12 244 GLU A N 1
ATOM 1881 C CA . GLU A 1 244 ? -16.578 15.758 0.904 1 75.12 244 GLU A CA 1
ATOM 1882 C C . GLU A 1 244 ? -15.57 16.625 1.641 1 75.12 244 GLU A C 1
ATOM 1884 O O . GLU A 1 244 ? -14.977 17.531 1.053 1 75.12 244 GLU A O 1
ATOM 1889 N N . ASP A 1 245 ? -15.312 16.266 2.826 1 76.38 245 ASP A N 1
ATOM 1890 C CA . ASP A 1 245 ? -14.375 17.047 3.617 1 76.38 245 ASP A CA 1
ATOM 1891 C C . ASP A 1 245 ? -12.969 16.984 3.027 1 76.38 245 ASP A C 1
ATOM 1893 O O . ASP A 1 245 ? -12.336 18.016 2.816 1 76.38 245 ASP A O 1
ATOM 1897 N N . ALA A 1 246 ? -12.562 15.773 2.717 1 81.06 246 ALA A N 1
ATOM 1898 C CA . ALA A 1 246 ? -11.219 15.602 2.17 1 81.06 246 ALA A CA 1
ATOM 1899 C C . ALA A 1 246 ? -11.125 16.141 0.748 1 81.06 246 ALA A C 1
ATOM 1901 O O . ALA A 1 246 ? -10.078 16.656 0.336 1 81.06 246 ALA A O 1
ATOM 1902 N N . ALA A 1 247 ? -12.227 16.094 0.085 1 85.69 247 ALA A N 1
ATOM 1903 C CA . ALA A 1 247 ? -12.258 16.625 -1.271 1 85.69 247 ALA A CA 1
ATOM 1904 C C . ALA A 1 247 ? -12.07 18.141 -1.265 1 85.69 247 ALA A C 1
ATOM 1906 O O . ALA A 1 247 ? -11.422 18.703 -2.158 1 85.69 247 ALA A O 1
ATOM 1907 N N . THR A 1 248 ? -12.539 18.75 -0.256 1 90.25 248 THR A N 1
ATOM 1908 C CA . THR A 1 248 ? -12.406 20.188 -0.128 1 90.25 248 THR A CA 1
ATOM 1909 C C . THR A 1 248 ? -10.945 20.578 0.1 1 90.25 248 THR A C 1
ATOM 1911 O O . THR A 1 248 ? -10.5 21.641 -0.35 1 90.25 248 THR A O 1
ATOM 1914 N N . ASP A 1 249 ? -10.25 19.703 0.734 1 91.94 249 ASP A N 1
ATOM 1915 C CA . ASP A 1 249 ? -8.828 19.953 0.965 1 91.94 249 ASP A CA 1
ATOM 1916 C C . ASP A 1 249 ? -8.062 20.016 -0.353 1 91.94 249 ASP A C 1
ATOM 1918 O O . ASP A 1 249 ? -7.141 20.828 -0.499 1 91.94 249 ASP A O 1
ATOM 1922 N N . LEU A 1 250 ? -8.445 19.188 -1.255 1 89.69 250 LEU A N 1
ATOM 1923 C CA . LEU A 1 250 ? -7.805 19.219 -2.564 1 89.69 250 LEU A CA 1
ATOM 1924 C C . LEU A 1 250 ? -8.141 20.516 -3.307 1 89.69 250 LEU A C 1
ATOM 1926 O O . LEU A 1 250 ? -7.277 21.109 -3.951 1 89.69 250 LEU A O 1
ATOM 1930 N N . LEU A 1 251 ? -9.359 20.922 -3.207 1 89.56 251 LEU A N 1
ATOM 1931 C CA . LEU A 1 251 ? -9.781 22.172 -3.809 1 89.56 251 LEU A CA 1
ATOM 1932 C C . LEU A 1 251 ? -9.031 23.359 -3.197 1 89.56 251 LEU A C 1
ATOM 1934 O O . LEU A 1 251 ? -8.641 24.281 -3.908 1 89.56 251 LEU A O 1
ATOM 1938 N N . PHE A 1 252 ? -8.836 23.25 -1.912 1 92.94 252 PHE A N 1
ATOM 1939 C CA . PHE A 1 252 ? -8.109 24.297 -1.192 1 92.94 252 PHE A CA 1
ATOM 1940 C C . PHE A 1 252 ? -6.668 24.391 -1.684 1 92.94 252 PHE A C 1
ATOM 1942 O O . PHE A 1 252 ? -6.184 25.484 -1.991 1 92.94 252 PHE A O 1
ATOM 1949 N N . LEU A 1 253 ? -6.004 23.25 -1.812 1 91.38 253 LEU A N 1
ATOM 1950 C CA . LEU A 1 253 ? -4.602 23.219 -2.221 1 91.38 253 LEU A CA 1
ATOM 1951 C C . LEU A 1 253 ? -4.453 23.672 -3.672 1 91.38 253 LEU A C 1
ATOM 1953 O O . LEU A 1 253 ? -3.535 24.422 -4.008 1 91.38 253 LEU A O 1
ATOM 1957 N N . ALA A 1 254 ? -5.367 23.266 -4.453 1 87.81 254 ALA A N 1
ATOM 1958 C CA . ALA A 1 254 ? -5.316 23.641 -5.863 1 87.81 254 ALA A CA 1
ATOM 1959 C C . ALA A 1 254 ? -5.746 25.094 -6.062 1 87.81 254 ALA A C 1
ATOM 1961 O O . ALA A 1 254 ? -5.125 25.828 -6.832 1 87.81 254 ALA A O 1
ATOM 1962 N N . GLY A 1 255 ? -6.75 25.453 -5.449 1 88.19 255 GLY A N 1
ATOM 1963 C CA . GLY A 1 255 ? -7.371 26.734 -5.664 1 88.19 255 GLY A CA 1
ATOM 1964 C C . GLY A 1 255 ? -6.594 27.891 -5.047 1 88.19 255 GLY A C 1
ATOM 1965 O O . GLY A 1 255 ? -6.672 29.031 -5.523 1 88.19 255 GLY A O 1
ATOM 1966 N N . CYS A 1 256 ? -5.816 27.578 -3.979 1 92.69 256 CYS A N 1
ATOM 1967 C CA . CYS A 1 256 ? -5.137 28.656 -3.262 1 92.69 256 CYS A CA 1
ATOM 1968 C C . CYS A 1 256 ? -3.625 28.5 -3.361 1 92.69 256 CYS A C 1
ATOM 1970 O O . CYS A 1 256 ? -2.885 29.109 -2.584 1 92.69 256 CYS A O 1
ATOM 1972 N N . TYR A 1 257 ? -3.217 27.703 -4.262 1 91.44 257 TYR A N 1
ATOM 1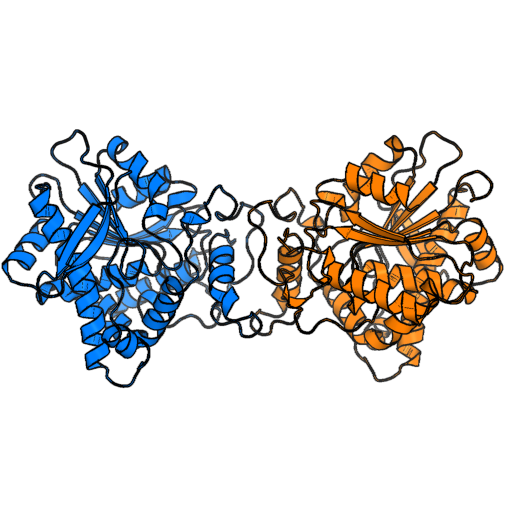973 C CA . TYR A 1 257 ? -1.797 27.391 -4.383 1 91.44 257 TYR A CA 1
ATOM 1974 C C . TYR A 1 257 ? -0.966 28.672 -4.508 1 91.44 257 TYR A C 1
ATOM 1976 O O . TYR A 1 257 ? 0.042 28.828 -3.814 1 91.44 257 TYR A O 1
ATOM 1984 N N . LYS A 1 258 ? -1.367 29.625 -5.297 1 92.94 258 LYS A N 1
ATOM 1985 C CA . LYS A 1 258 ? -0.63 30.859 -5.562 1 92.94 258 LYS A CA 1
ATOM 1986 C C . LYS A 1 258 ? -0.496 31.703 -4.297 1 92.94 258 LYS A C 1
ATOM 1988 O O . LYS A 1 258 ? 0.497 32.406 -4.117 1 92.94 258 LYS A O 1
ATOM 1993 N N . GLN A 1 259 ? -1.507 31.594 -3.439 1 95.69 259 GLN A N 1
ATOM 1994 C CA . GLN A 1 259 ? -1.554 32.438 -2.256 1 95.69 259 GLN A CA 1
ATOM 1995 C C . GLN A 1 259 ? -0.803 31.812 -1.09 1 95.69 259 GLN A C 1
ATOM 1997 O O . GLN A 1 259 ? -0.449 32.5 -0.126 1 95.69 259 GLN A O 1
ATOM 2002 N N . LEU A 1 260 ? -0.535 30.531 -1.195 1 97.38 260 LEU A N 1
ATOM 2003 C CA . LEU A 1 260 ? 0.07 29.828 -0.071 1 97.38 260 LEU A CA 1
ATOM 2004 C C . LEU A 1 260 ? 1.533 30.219 0.094 1 97.38 260 LEU A C 1
ATOM 2006 O O . LEU A 1 260 ? 2.023 30.344 1.219 1 97.38 260 LEU A O 1
ATOM 2010 N N . LEU A 1 261 ? 2.207 30.484 -1.014 1 97.5 261 LEU A N 1
ATOM 2011 C CA . LEU A 1 261 ? 3.625 30.812 -0.938 1 97.5 261 LEU A CA 1
ATOM 2012 C C . LEU A 1 261 ? 3.834 32.156 -0.232 1 97.5 261 LEU A C 1
ATOM 2014 O O . LEU A 1 261 ? 4.582 32.219 0.744 1 97.5 261 LEU A O 1
ATOM 2018 N N . PRO A 1 262 ? 3.186 33.219 -0.668 1 97.56 262 PRO A N 1
ATOM 2019 C CA . PRO A 1 262 ? 3.383 34.469 0.061 1 97.56 262 PRO A CA 1
ATOM 2020 C C . PRO A 1 262 ? 2.896 34.406 1.507 1 97.56 262 PRO A C 1
ATOM 2022 O O . PRO A 1 262 ? 3.459 35.062 2.387 1 97.56 262 PRO A O 1
ATOM 2025 N N . THR A 1 263 ? 1.873 33.625 1.764 1 98.25 263 THR A N 1
ATOM 2026 C CA . THR A 1 263 ? 1.363 33.438 3.119 1 98.25 263 THR A CA 1
ATOM 2027 C C . THR A 1 263 ? 2.418 32.812 4.016 1 98.25 263 THR A C 1
ATOM 2029 O O . THR A 1 263 ? 2.703 33.312 5.105 1 98.25 263 THR A O 1
ATOM 2032 N N . TYR A 1 264 ? 2.982 31.766 3.52 1 98.56 264 TYR A N 1
ATOM 2033 C CA . TYR A 1 264 ? 4.047 31.062 4.238 1 98.56 264 TYR A CA 1
ATOM 2034 C C . TYR A 1 264 ? 5.258 31.984 4.422 1 98.56 264 TYR A C 1
ATOM 2036 O O . TYR A 1 264 ? 5.805 32.094 5.523 1 98.56 264 TYR A O 1
ATOM 2044 N N . ARG A 1 265 ? 5.664 32.688 3.432 1 98.25 265 ARG A N 1
ATOM 2045 C CA . ARG A 1 265 ? 6.855 33.5 3.506 1 98.25 265 ARG A CA 1
ATOM 2046 C C . ARG A 1 265 ? 6.641 34.688 4.449 1 98.25 265 ARG A C 1
ATOM 2048 O O . ARG A 1 265 ? 7.555 35.094 5.172 1 98.25 265 ARG A O 1
ATOM 2055 N N . LYS A 1 266 ? 5.441 35.219 4.43 1 97.81 266 LYS A N 1
ATOM 2056 C CA . LYS A 1 266 ? 5.133 36.281 5.371 1 97.81 266 LYS A CA 1
ATOM 2057 C C . LYS A 1 266 ? 5.191 35.781 6.812 1 97.81 266 LYS A C 1
ATOM 2059 O O . LYS A 1 266 ? 5.754 36.438 7.684 1 97.81 266 LYS A O 1
ATOM 2064 N N . ALA A 1 267 ? 4.656 34.625 7.062 1 98.19 267 ALA A N 1
ATOM 2065 C CA . ALA A 1 267 ? 4.617 34.031 8.398 1 98.19 267 ALA A CA 1
ATOM 2066 C C . ALA A 1 267 ? 6.023 33.719 8.914 1 98.19 267 ALA A C 1
ATOM 2068 O O . ALA A 1 267 ? 6.285 33.844 10.117 1 98.19 267 ALA A O 1
ATOM 2069 N N . PHE A 1 268 ? 6.965 33.469 8.023 1 98 268 PHE A N 1
ATOM 2070 C CA . PHE A 1 268 ? 8.234 32.906 8.484 1 98 268 PHE A CA 1
ATOM 2071 C C . PHE A 1 268 ? 9.359 33.938 8.289 1 98 268 PHE A C 1
ATOM 2073 O O . PHE A 1 268 ? 10.383 33.875 8.969 1 98 268 PHE A O 1
ATOM 2080 N N . PHE A 1 269 ? 9.117 34.938 7.387 1 97.44 269 PHE A N 1
ATOM 2081 C CA . PHE A 1 269 ? 10.281 35.75 7.062 1 97.44 269 PHE A CA 1
ATOM 2082 C C . PHE A 1 269 ? 9.969 37.25 7.211 1 97.44 269 PHE A C 1
ATOM 2084 O O . PHE A 1 269 ? 10.867 38.094 7.137 1 97.44 269 PHE A O 1
ATOM 2091 N N . ASP A 1 270 ? 8.727 37.625 7.379 1 96.25 270 ASP A N 1
ATOM 2092 C CA . ASP A 1 270 ? 8.406 39.031 7.645 1 96.25 270 ASP A CA 1
ATOM 2093 C C . ASP A 1 270 ? 8.789 39.406 9.07 1 96.25 270 ASP A C 1
ATOM 2095 O O . ASP A 1 270 ? 8.195 38.938 10.039 1 96.25 270 ASP A O 1
ATOM 2099 N N . PRO A 1 271 ? 9.688 40.25 9.266 1 94.06 271 PRO A N 1
ATOM 2100 C CA . PRO A 1 271 ? 10.18 40.594 10.602 1 94.06 271 PRO A CA 1
ATOM 2101 C C . PRO A 1 271 ? 9.141 41.312 11.445 1 94.06 271 PRO A C 1
ATOM 2103 O O . PRO A 1 271 ? 9.305 41.438 12.664 1 94.06 271 PRO A O 1
ATOM 2106 N N . LYS A 1 272 ? 8.109 41.781 10.844 1 93.94 272 LYS A N 1
ATOM 2107 C CA . LYS A 1 272 ? 7.07 42.5 11.57 1 93.94 272 LYS A CA 1
ATOM 2108 C C . LYS A 1 272 ? 6.051 41.531 12.164 1 93.94 272 LYS A C 1
ATOM 2110 O O . LYS A 1 272 ? 5.293 41.906 13.07 1 93.94 272 LYS A O 1
ATOM 2115 N N . VAL A 1 273 ? 6.008 40.344 11.633 1 96.12 273 VAL A N 1
ATOM 2116 C CA . VAL A 1 273 ? 5.043 39.344 12.086 1 96.12 273 VAL A CA 1
ATOM 2117 C C . VAL A 1 273 ? 5.625 38.531 13.25 1 96.12 273 VAL A C 1
ATOM 2119 O O . VAL A 1 273 ? 6.492 37.688 13.055 1 96.12 273 VAL A O 1
ATOM 2122 N N . PHE A 1 274 ? 5.133 38.812 14.406 1 96.25 274 PHE A N 1
ATOM 2123 C CA . PHE A 1 274 ? 5.609 38.156 15.617 1 96.25 274 PHE A CA 1
ATOM 2124 C C . PHE A 1 274 ? 7.133 38.094 15.648 1 96.25 274 PHE A C 1
ATOM 2126 O O . PHE A 1 274 ? 7.723 37.031 15.57 1 96.25 274 PHE A O 1
ATOM 2133 N N . PRO A 1 275 ? 7.82 39.125 15.867 1 93.88 275 PRO A N 1
ATOM 2134 C CA . PRO A 1 275 ? 9.273 39.219 15.711 1 93.88 275 PRO A CA 1
ATOM 2135 C C . PRO A 1 275 ? 10.031 38.281 16.672 1 93.88 275 PRO A C 1
ATOM 2137 O O . PRO A 1 275 ? 11.148 37.875 16.375 1 93.88 275 PRO A O 1
ATOM 2140 N N . THR A 1 276 ? 9.414 37.938 17.797 1 93.62 276 THR A N 1
ATOM 2141 C CA . THR A 1 276 ? 10.156 37.156 18.797 1 93.62 276 THR A CA 1
ATOM 2142 C C . THR A 1 276 ? 9.719 35.688 18.781 1 93.62 276 THR A C 1
ATOM 2144 O O . THR A 1 276 ? 10.281 34.875 19.516 1 93.62 276 THR A O 1
ATOM 2147 N N . MET A 1 277 ? 8.734 35.375 18.016 1 97.25 277 MET A N 1
ATOM 2148 C CA . MET A 1 277 ? 8.195 34.031 17.984 1 97.25 277 MET A CA 1
ATOM 2149 C C . MET A 1 277 ? 9.203 33.062 17.375 1 97.25 277 MET A C 1
ATOM 2151 O O . MET A 1 277 ? 9.867 33.375 16.391 1 97.25 277 MET A O 1
ATOM 2155 N N . LYS A 1 278 ? 9.312 31.859 17.984 1 97.75 278 LYS A N 1
ATOM 2156 C CA . LYS A 1 278 ? 10.141 30.781 17.422 1 97.75 278 LYS A CA 1
ATOM 2157 C C . LYS A 1 278 ? 9.43 30.094 16.266 1 97.75 278 LYS A C 1
ATOM 2159 O O . LYS A 1 278 ? 8.203 29.922 16.297 1 97.75 278 LYS A O 1
ATOM 2164 N N . ARG A 1 279 ? 10.203 29.75 15.258 1 98.5 279 ARG A N 1
ATOM 2165 C CA . ARG A 1 279 ? 9.695 29.031 14.102 1 98.5 279 ARG A CA 1
ATOM 2166 C C . ARG A 1 279 ? 10.469 27.75 13.875 1 98.5 279 ARG A C 1
ATOM 2168 O O . ARG A 1 279 ? 11.695 27.719 13.945 1 98.5 279 ARG A O 1
ATOM 2175 N N . SER A 1 280 ? 9.734 26.641 13.695 1 98.75 280 SER A N 1
ATOM 2176 C CA . SER A 1 280 ? 10.43 25.359 13.539 1 98.75 280 SER A CA 1
ATOM 2177 C C . SER A 1 280 ? 9.742 24.484 12.492 1 98.75 280 SER A C 1
ATOM 2179 O O . SER A 1 280 ? 8.555 24.656 12.219 1 98.75 280 SER A O 1
ATOM 2181 N N . ILE A 1 281 ? 10.516 23.641 11.867 1 98.69 281 ILE A N 1
ATOM 2182 C CA . ILE A 1 281 ? 10.07 22.594 10.953 1 98.69 281 ILE A CA 1
ATOM 2183 C C . ILE A 1 281 ? 10.539 21.234 11.461 1 98.69 281 ILE A C 1
ATOM 2185 O O . ILE A 1 281 ? 11.727 21.047 11.719 1 98.69 281 ILE A O 1
ATOM 2189 N N . LEU A 1 282 ? 9.562 20.344 11.586 1 98.19 282 LEU A N 1
ATOM 2190 C CA . LEU A 1 282 ? 9.852 19 12.094 1 98.19 282 LEU A CA 1
ATOM 2191 C C . LEU A 1 282 ? 9.359 17.938 11.117 1 98.19 282 LEU A C 1
ATOM 2193 O O . LEU A 1 282 ? 8.273 18.062 10.555 1 98.19 282 LEU A O 1
ATOM 2197 N N . CYS A 1 283 ? 10.156 16.906 10.852 1 98.06 283 CYS A N 1
ATOM 2198 C CA . CYS A 1 283 ? 9.68 15.727 10.133 1 98.06 283 CYS A CA 1
ATOM 2199 C C . CYS A 1 283 ? 10.445 14.477 10.555 1 98.06 283 CYS A C 1
ATOM 2201 O O . CYS A 1 283 ? 11.375 14.555 11.359 1 98.06 283 CYS A O 1
ATOM 2203 N N . GLY A 1 284 ? 9.969 13.328 10.188 1 98.19 284 GLY A N 1
ATOM 2204 C CA . GLY A 1 284 ? 10.633 12.062 10.477 1 98.19 284 GLY A CA 1
ATOM 2205 C C . GLY A 1 284 ? 11.602 11.641 9.383 1 98.19 284 GLY A C 1
ATOM 2206 O O . GLY A 1 284 ? 11.5 12.094 8.242 1 98.19 284 GLY A O 1
ATOM 2207 N N . ASP A 1 285 ? 12.547 10.766 9.734 1 98.38 285 ASP A N 1
ATOM 2208 C CA . ASP A 1 285 ? 13.508 10.297 8.734 1 98.38 285 ASP A CA 1
ATOM 2209 C C . ASP A 1 285 ? 12.969 9.078 7.988 1 98.38 285 ASP A C 1
ATOM 2211 O O . ASP A 1 285 ? 13.57 8.625 7.016 1 98.38 285 ASP A O 1
ATOM 2215 N N . LYS A 1 286 ? 11.875 8.562 8.445 1 98.38 286 LYS A N 1
ATOM 2216 C CA . LYS A 1 286 ? 11.219 7.449 7.758 1 98.38 286 LYS A CA 1
ATOM 2217 C C . LYS A 1 286 ? 9.844 7.852 7.242 1 98.38 286 LYS A C 1
ATOM 2219 O O . LYS A 1 286 ? 8.969 7 7.066 1 98.38 286 LYS A O 1
ATOM 2224 N N . THR A 1 287 ? 9.672 9.141 7.098 1 98.44 287 THR A N 1
ATOM 2225 C CA . THR A 1 287 ? 8.398 9.711 6.676 1 98.44 287 THR A CA 1
ATOM 2226 C C . THR A 1 287 ? 8.273 9.695 5.156 1 98.44 287 THR A C 1
ATOM 2228 O O . THR A 1 287 ? 9.156 9.18 4.461 1 98.44 287 THR A O 1
ATOM 2231 N N . CYS A 1 288 ? 7.105 10.117 4.629 1 98.38 288 CYS A N 1
ATOM 2232 C CA . CYS A 1 288 ? 6.926 10.336 3.195 1 98.38 288 CYS A CA 1
ATOM 2233 C C . CYS A 1 288 ? 7.977 11.297 2.654 1 98.38 288 CYS A C 1
ATOM 2235 O O . CYS A 1 288 ? 8.305 12.289 3.303 1 98.38 288 CYS A O 1
ATOM 2237 N N . ALA A 1 289 ? 8.445 11.062 1.475 1 98.44 289 ALA A N 1
ATOM 2238 C CA . ALA A 1 289 ? 9.531 11.828 0.875 1 98.44 289 ALA A CA 1
ATOM 2239 C C . ALA A 1 289 ? 9.148 13.297 0.725 1 98.44 289 ALA A C 1
ATOM 2241 O O . ALA A 1 289 ? 10.008 14.18 0.792 1 98.44 289 ALA A O 1
ATOM 2242 N N . PHE A 1 290 ? 7.836 13.586 0.634 1 98.06 290 PHE A N 1
ATOM 2243 C CA . PHE A 1 290 ? 7.438 14.969 0.409 1 98.06 290 PHE A CA 1
ATOM 2244 C C . PHE A 1 290 ? 7.746 15.828 1.632 1 98.06 290 PHE A C 1
ATOM 2246 O O . PHE A 1 290 ? 8.016 17.016 1.506 1 98.06 290 PHE A O 1
ATOM 2253 N N . ALA A 1 291 ? 7.719 15.25 2.824 1 98.69 291 ALA A N 1
ATOM 2254 C CA . ALA A 1 291 ? 8.008 16.016 4.031 1 98.69 291 ALA A CA 1
ATOM 2255 C C . ALA A 1 291 ? 9.484 16.391 4.105 1 98.69 291 ALA A C 1
ATOM 2257 O O . ALA A 1 291 ? 9.836 17.5 4.508 1 98.69 291 ALA A O 1
ATOM 2258 N N . LEU A 1 292 ? 10.336 15.469 3.697 1 98.81 292 LEU A N 1
ATOM 2259 C CA . LEU A 1 292 ? 11.766 15.742 3.639 1 98.81 292 LEU A CA 1
ATOM 2260 C C . LEU A 1 292 ? 12.078 16.781 2.566 1 98.81 292 LEU A C 1
ATOM 2262 O O . LEU A 1 292 ? 12.883 17.688 2.791 1 98.81 292 LEU A O 1
ATOM 2266 N N . ALA A 1 293 ? 11.398 16.625 1.447 1 98.69 293 ALA A N 1
ATOM 2267 C CA . ALA A 1 293 ? 11.562 17.609 0.374 1 98.69 293 ALA A CA 1
ATOM 2268 C C . ALA A 1 293 ? 11.164 19.016 0.842 1 98.69 293 ALA A C 1
ATOM 2270 O O . ALA A 1 293 ? 11.836 19.984 0.515 1 98.69 293 ALA A O 1
ATOM 2271 N N . ALA A 1 294 ? 10.078 19.094 1.589 1 98.69 294 ALA A N 1
ATOM 2272 C CA . ALA A 1 294 ? 9.625 20.375 2.102 1 98.69 294 ALA A CA 1
ATOM 2273 C C . ALA A 1 294 ? 10.641 20.969 3.076 1 98.69 294 ALA A C 1
ATOM 2275 O O . ALA A 1 294 ? 10.93 22.172 3.027 1 98.69 294 ALA A O 1
ATOM 2276 N N . LEU A 1 295 ? 11.125 20.125 3.971 1 98.75 295 LEU A N 1
ATOM 2277 C CA . LEU A 1 295 ? 12.133 20.578 4.922 1 98.75 295 LEU A CA 1
ATOM 2278 C C . LEU A 1 295 ? 13.328 21.188 4.191 1 98.75 295 LEU A C 1
ATOM 2280 O O . LEU A 1 295 ? 13.766 22.297 4.516 1 98.75 295 LEU A O 1
ATOM 2284 N N . TRP A 1 296 ? 13.828 20.5 3.174 1 98.56 296 TRP A N 1
ATOM 2285 C CA . TRP A 1 296 ? 14.969 20.984 2.412 1 98.56 296 TRP A CA 1
ATOM 2286 C C . TRP A 1 296 ? 14.617 22.25 1.639 1 98.56 296 TRP A C 1
ATOM 2288 O O . TRP A 1 296 ? 15.438 23.172 1.537 1 98.56 296 TRP A O 1
ATOM 2298 N N . ALA A 1 297 ? 13.43 22.297 1.097 1 98.44 297 ALA A N 1
ATOM 2299 C CA . ALA A 1 297 ? 12.992 23.469 0.351 1 98.44 297 ALA A CA 1
ATOM 2300 C C . ALA A 1 297 ? 12.906 24.688 1.259 1 98.44 297 ALA A C 1
ATOM 2302 O O . ALA A 1 297 ? 13.258 25.797 0.85 1 98.44 297 ALA A O 1
ATOM 2303 N N . VAL A 1 298 ? 12.406 24.516 2.467 1 98.62 298 VAL A N 1
ATOM 2304 C CA . VAL A 1 298 ? 12.32 25.625 3.416 1 98.62 298 VAL A CA 1
ATOM 2305 C C . VAL A 1 298 ? 13.719 26.094 3.801 1 98.62 298 VAL A C 1
ATOM 2307 O O . VAL A 1 298 ? 13.969 27.281 3.932 1 98.62 298 VAL A O 1
ATOM 2310 N N . GLN A 1 299 ? 14.617 25.156 3.971 1 98.19 299 GLN A N 1
ATOM 2311 C CA . GLN A 1 299 ? 16 25.516 4.254 1 98.19 299 GLN A CA 1
ATOM 2312 C C . GLN A 1 299 ? 16.578 26.391 3.143 1 98.19 299 GLN A C 1
ATOM 2314 O O . GLN A 1 299 ? 17.266 27.375 3.414 1 98.19 299 GLN A O 1
ATOM 2319 N N . ASP A 1 300 ? 16.344 26.031 1.966 1 97.94 300 ASP A N 1
ATOM 2320 C CA . ASP A 1 300 ? 16.812 26.812 0.83 1 97.94 300 ASP A CA 1
ATOM 2321 C C . ASP A 1 300 ? 16.141 28.188 0.786 1 97.94 300 ASP A C 1
ATOM 2323 O O . ASP A 1 300 ? 16.797 29.188 0.504 1 97.94 300 ASP A O 1
ATOM 2327 N N . ASP A 1 301 ? 14.875 28.156 1.005 1 97.62 301 ASP A N 1
ATOM 2328 C CA . ASP A 1 301 ? 14.117 29.406 1.035 1 97.62 301 ASP A CA 1
ATOM 2329 C C . ASP A 1 301 ? 14.664 30.359 2.107 1 97.62 301 ASP A C 1
ATOM 2331 O O . ASP A 1 301 ? 14.711 31.562 1.908 1 97.62 301 ASP A O 1
ATOM 2335 N N . GLU A 1 302 ? 14.977 29.797 3.252 1 97.81 302 GLU A N 1
ATOM 2336 C CA . GLU A 1 302 ? 15.508 30.609 4.344 1 97.81 302 GLU A CA 1
ATOM 2337 C C . GLU A 1 302 ? 16.781 31.328 3.93 1 97.81 302 GLU A C 1
ATOM 2339 O O . GLU A 1 302 ? 17 32.5 4.281 1 97.81 302 GLU A O 1
ATOM 2344 N N . LYS A 1 303 ? 17.672 30.703 3.174 1 96.56 303 LYS A N 1
ATOM 2345 C CA . LYS A 1 303 ? 18.906 31.297 2.699 1 96.56 303 LYS A CA 1
ATOM 2346 C C . LYS A 1 303 ? 18.641 32.5 1.822 1 96.56 303 LYS A C 1
ATOM 2348 O O . LYS A 1 303 ? 19.406 33.469 1.829 1 96.56 303 LYS A O 1
ATOM 2353 N N . GLU A 1 304 ? 17.547 32.438 1.216 1 95.56 304 GLU A N 1
ATOM 2354 C CA . GLU A 1 304 ? 17.219 33.5 0.246 1 95.56 304 GLU A CA 1
ATOM 2355 C C . GLU A 1 304 ? 16.391 34.594 0.879 1 95.56 304 GLU A C 1
ATOM 2357 O O . GLU A 1 304 ? 16.531 35.781 0.532 1 95.56 304 GLU A O 1
ATOM 2362 N N . GLN A 1 305 ? 15.5 34.188 1.779 1 94.38 305 GLN A N 1
ATOM 2363 C CA . GLN A 1 305 ? 14.438 35.094 2.199 1 94.38 305 GLN A CA 1
ATOM 2364 C C . GLN A 1 305 ? 14.742 35.719 3.559 1 94.38 305 GLN A C 1
ATOM 2366 O O . GLN A 1 305 ? 14.188 36.75 3.906 1 94.38 305 GLN A O 1
ATOM 2371 N N . LYS A 1 306 ? 15.477 35.062 4.355 1 91.88 306 LYS A N 1
ATOM 2372 C CA . LYS A 1 306 ? 15.641 35.5 5.738 1 91.88 306 LYS A CA 1
ATOM 2373 C C . LYS A 1 306 ? 16.375 36.812 5.809 1 91.88 306 LYS A C 1
ATOM 2375 O O . LYS A 1 306 ? 17.438 37 5.223 1 91.88 306 LYS A O 1
ATOM 2380 N N . ALA A 1 307 ? 15.758 37.719 6.52 1 89.38 307 ALA A N 1
ATOM 2381 C CA . ALA A 1 307 ? 16.375 39.031 6.73 1 89.38 307 ALA A CA 1
ATOM 2382 C C . ALA A 1 307 ? 17.5 38.938 7.758 1 89.38 307 ALA A C 1
ATOM 2384 O O . ALA A 1 307 ? 17.453 38.125 8.68 1 89.38 307 ALA A O 1
ATOM 2385 N N . GLU A 1 308 ? 18.391 39.875 7.633 1 88.75 308 GLU A N 1
ATOM 2386 C CA . GLU A 1 308 ? 19.5 39.938 8.578 1 88.75 308 GLU A CA 1
ATOM 2387 C C . GLU A 1 308 ? 19.016 40.281 9.984 1 88.75 308 GLU A C 1
ATOM 2389 O O . GLU A 1 308 ? 18.125 41.125 10.156 1 88.75 308 GLU A O 1
ATOM 2394 N N . GLY A 1 309 ? 19.484 39.594 10.977 1 86.44 309 GLY A N 1
ATOM 2395 C CA . GLY A 1 309 ? 19.172 39.906 12.367 1 86.44 309 GLY A CA 1
ATOM 2396 C C . GLY A 1 309 ? 17.938 39.219 12.883 1 86.44 309 GLY A C 1
ATOM 2397 O O . GLY A 1 309 ? 17.594 39.312 14.062 1 86.44 309 GLY A O 1
ATOM 2398 N N . THR A 1 310 ? 17.203 38.531 11.969 1 89.62 310 THR A N 1
ATOM 2399 C CA . THR A 1 310 ? 16 37.812 12.414 1 89.62 310 THR A CA 1
ATOM 2400 C C . THR A 1 310 ? 16.359 36.406 12.891 1 89.62 310 THR A C 1
ATOM 2402 O O . THR A 1 310 ? 17.438 35.906 12.586 1 89.62 310 THR A O 1
ATOM 2405 N N . LYS A 1 311 ? 15.523 35.844 13.711 1 92.12 311 LYS A N 1
ATOM 2406 C CA . LYS A 1 311 ? 15.734 34.531 14.281 1 92.12 311 LYS A CA 1
ATOM 2407 C C . LYS A 1 311 ? 15.75 33.469 13.188 1 92.12 311 LYS A C 1
ATOM 2409 O O . LYS A 1 311 ? 14.953 33.531 12.242 1 92.12 311 LYS A O 1
ATOM 2414 N N . ALA A 1 312 ? 16.672 32.5 13.336 1 95.62 312 ALA A N 1
ATOM 2415 C CA . ALA A 1 312 ? 16.734 31.391 12.406 1 95.62 312 ALA A CA 1
ATOM 2416 C C . ALA A 1 312 ? 15.617 30.391 12.672 1 95.62 312 ALA A C 1
ATOM 2418 O O . ALA A 1 312 ? 15.148 30.25 13.797 1 95.62 312 ALA A O 1
ATOM 2419 N N . ILE A 1 313 ? 15.172 29.75 11.633 1 98.25 313 ILE A N 1
ATOM 2420 C CA . ILE A 1 313 ? 14.234 28.641 11.766 1 98.25 313 ILE A CA 1
ATOM 2421 C C . ILE A 1 313 ? 14.938 27.453 12.398 1 98.25 313 ILE A C 1
ATOM 2423 O O . ILE A 1 313 ? 16.094 27.156 12.07 1 98.25 313 ILE A O 1
ATOM 2427 N N . GLU A 1 314 ? 14.297 26.766 13.305 1 98.31 314 GLU A N 1
ATOM 2428 C CA . GLU A 1 314 ? 14.812 25.531 13.875 1 98.31 314 GLU A CA 1
ATOM 2429 C C . GLU A 1 314 ? 14.312 24.312 13.102 1 98.31 314 GLU A C 1
ATOM 2431 O O . GLU A 1 314 ? 13.117 24.203 12.82 1 98.31 314 GLU A O 1
ATOM 2436 N N . TYR A 1 315 ? 15.281 23.5 12.711 1 98.38 315 TYR A N 1
ATOM 2437 C CA . TYR A 1 315 ? 14.945 22.297 11.969 1 98.38 315 TYR A CA 1
ATOM 2438 C C . TYR A 1 315 ? 15.281 21.047 12.773 1 98.38 315 TYR A C 1
ATOM 2440 O O . TYR A 1 315 ? 16.297 21 13.469 1 98.38 315 TYR A O 1
ATOM 2448 N N . LYS A 1 316 ? 14.422 20.031 12.641 1 98.12 316 LYS A N 1
ATOM 2449 C CA . LYS A 1 316 ? 14.734 18.75 13.281 1 98.12 316 LYS A CA 1
ATOM 2450 C C . LYS A 1 316 ? 14.148 17.594 12.484 1 98.12 316 LYS A C 1
ATOM 2452 O O . LYS A 1 316 ? 13 17.641 12.047 1 98.12 316 LYS A O 1
ATOM 2457 N N . ILE A 1 317 ? 14.953 16.594 12.273 1 98.19 317 ILE A N 1
ATOM 2458 C CA . ILE A 1 317 ? 14.531 15.305 11.727 1 98.19 317 ILE A CA 1
ATOM 2459 C C . ILE A 1 317 ? 14.531 14.25 12.836 1 98.19 317 ILE A C 1
ATOM 2461 O O . ILE A 1 317 ? 15.586 13.914 13.383 1 98.19 317 ILE A O 1
ATOM 2465 N N . LEU A 1 318 ? 13.383 13.781 13.164 1 97.81 318 LEU A N 1
ATOM 2466 C CA . LEU A 1 318 ? 13.242 12.781 14.219 1 97.81 318 LEU A CA 1
ATOM 2467 C C . LEU A 1 318 ? 13.57 11.391 13.695 1 97.81 318 LEU A C 1
ATOM 2469 O O . LEU A 1 318 ? 13.078 10.977 12.641 1 97.81 318 LEU A O 1
ATOM 2473 N N . PRO A 1 319 ? 14.344 10.633 14.398 1 97.25 319 PRO A N 1
ATOM 2474 C CA . PRO A 1 319 ? 14.773 9.32 13.922 1 97.25 319 PRO A CA 1
ATOM 2475 C C . PRO A 1 319 ? 13.68 8.258 14.062 1 97.25 319 PRO A C 1
ATOM 2477 O O . PRO A 1 319 ? 13.023 8.172 15.109 1 97.25 319 PRO A O 1
ATOM 2480 N N . GLY A 1 320 ? 13.5 7.469 13.008 1 96.94 320 GLY A N 1
ATOM 2481 C CA . GLY A 1 320 ? 12.711 6.246 13.031 1 96.94 320 GLY A CA 1
ATOM 2482 C C . GLY A 1 320 ? 11.219 6.496 12.953 1 96.94 320 GLY A C 1
ATOM 2483 O O . GLY A 1 320 ? 10.414 5.637 13.32 1 96.94 320 GLY A O 1
ATOM 2484 N N . VAL A 1 321 ? 10.828 7.688 12.547 1 96.38 321 VAL A N 1
ATOM 2485 C CA . VAL A 1 321 ? 9.391 7.961 12.625 1 96.38 321 VAL A CA 1
ATOM 2486 C C . VAL A 1 321 ? 8.867 8.367 11.25 1 96.38 321 VAL A C 1
ATOM 2488 O O . VAL A 1 321 ? 9.625 8.836 10.398 1 96.38 321 VAL A O 1
ATOM 2491 N N . ASN A 1 322 ? 7.578 8.07 11.055 1 98.06 322 ASN A N 1
ATOM 2492 C CA . ASN A 1 322 ? 6.926 8.422 9.797 1 98.06 322 ASN A CA 1
ATOM 2493 C C . ASN A 1 322 ? 6.051 9.656 9.938 1 98.06 322 ASN A C 1
ATOM 2495 O O . ASN A 1 322 ? 6.348 10.539 10.75 1 98.06 322 ASN A O 1
ATOM 2499 N N . HIS A 1 323 ? 5.074 9.867 9.047 1 98.12 323 HIS A N 1
ATOM 2500 C CA . HIS A 1 323 ? 4.191 11.023 8.953 1 98.12 323 HIS A CA 1
ATOM 2501 C C . HIS A 1 323 ? 3.219 11.078 10.133 1 98.12 323 HIS A C 1
ATOM 2503 O O . HIS A 1 323 ? 2.498 12.062 10.305 1 98.12 323 HIS A O 1
ATOM 2509 N N . PHE A 1 324 ? 3.191 9.977 11.055 1 97.38 324 PHE A N 1
ATOM 2510 C CA . PHE A 1 324 ? 2.178 9.82 12.094 1 97.38 324 PHE A CA 1
ATOM 2511 C C . PHE A 1 324 ? 2.824 9.531 13.445 1 97.38 324 PHE A C 1
ATOM 2513 O O . PHE A 1 324 ? 2.32 8.711 14.211 1 97.38 324 PHE A O 1
ATOM 2520 N N . ILE A 1 325 ? 3.857 10.148 13.703 1 95.31 325 ILE A N 1
ATOM 2521 C CA . ILE A 1 325 ? 4.555 9.883 14.953 1 95.31 325 ILE A CA 1
ATOM 2522 C C . ILE A 1 325 ? 3.617 10.156 16.125 1 95.31 325 ILE A C 1
ATOM 2524 O O . ILE A 1 325 ? 3.691 9.484 17.156 1 95.31 325 ILE A O 1
ATOM 2528 N N . HIS A 1 326 ? 2.721 11.133 16.016 1 97.19 326 HIS A N 1
ATOM 2529 C CA . HIS A 1 326 ? 1.792 11.492 17.078 1 97.19 326 HIS A CA 1
ATOM 2530 C C . HIS A 1 326 ? 0.831 10.344 17.375 1 97.19 326 HIS A C 1
ATOM 2532 O O . HIS A 1 326 ? 0.191 10.32 18.438 1 97.19 326 HIS A O 1
ATOM 2538 N N . TRP A 1 327 ? 0.693 9.438 16.5 1 95.56 327 TRP A N 1
ATOM 2539 C CA . TRP A 1 327 ? -0.139 8.258 16.719 1 95.56 327 TRP A CA 1
ATOM 2540 C C . TRP A 1 327 ? 0.708 7.062 17.141 1 95.56 327 TRP A C 1
ATOM 2542 O O . TRP A 1 327 ? 0.383 6.383 18.125 1 95.56 327 TRP A O 1
ATOM 2552 N N . ASP A 1 328 ? 1.79 6.809 16.469 1 95.69 328 ASP A N 1
ATOM 2553 C CA . ASP A 1 328 ? 2.58 5.594 16.656 1 95.69 328 ASP A CA 1
ATOM 2554 C C . ASP A 1 328 ? 3.439 5.695 17.922 1 95.69 328 ASP A C 1
ATOM 2556 O O . ASP A 1 328 ? 3.686 4.688 18.594 1 95.69 328 ASP A O 1
ATOM 2560 N N . GLU A 1 329 ? 4.008 6.902 18.172 1 96.69 329 GLU A N 1
ATOM 2561 C CA . GLU A 1 329 ? 4.871 7.168 19.312 1 96.69 329 GLU A CA 1
ATOM 2562 C C . GLU A 1 329 ? 4.523 8.508 19.969 1 96.69 329 GLU A C 1
ATOM 2564 O O . GLU A 1 329 ? 5.336 9.43 19.969 1 96.69 329 GLU A O 1
ATOM 2569 N N . PRO A 1 330 ? 3.402 8.539 20.656 1 97.25 330 PRO A N 1
ATOM 2570 C CA . PRO A 1 330 ? 2.879 9.812 21.141 1 97.25 330 PRO A CA 1
ATOM 2571 C C . PRO A 1 330 ? 3.809 10.477 22.156 1 97.25 330 PRO A C 1
ATOM 2573 O O . PRO A 1 330 ? 3.924 11.703 22.188 1 97.25 330 PRO A O 1
ATOM 2576 N N . GLU A 1 331 ? 4.5 9.742 23 1 98 331 GLU A N 1
ATOM 2577 C CA . GLU A 1 331 ? 5.418 10.352 23.969 1 98 331 GLU A CA 1
ATOM 2578 C C . GLU A 1 331 ? 6.582 11.039 23.266 1 98 331 GLU A C 1
ATOM 2580 O O . GLU A 1 331 ? 6.941 12.172 23.594 1 98 331 GLU A O 1
ATOM 2585 N N . LYS A 1 332 ? 7.145 10.344 22.312 1 97.06 332 LYS A N 1
ATOM 2586 C CA . LYS A 1 332 ? 8.234 10.914 21.516 1 97.06 332 LYS A CA 1
ATOM 2587 C C . LYS A 1 332 ? 7.77 12.172 20.781 1 97.06 332 LYS A C 1
ATOM 2589 O O . LYS A 1 332 ? 8.508 13.156 20.703 1 97.06 332 LYS A O 1
ATOM 2594 N N . ALA A 1 333 ? 6.609 12.117 20.219 1 98.12 333 ALA A N 1
ATOM 2595 C CA . ALA A 1 333 ? 6.043 13.25 19.5 1 98.12 333 ALA A CA 1
ATOM 2596 C C . ALA A 1 333 ? 5.84 14.453 20.406 1 98.12 333 ALA A C 1
ATOM 2598 O O . ALA A 1 333 ? 6.289 15.555 20.109 1 98.12 333 ALA A O 1
ATOM 2599 N N . LEU A 1 334 ? 5.199 14.211 21.531 1 98.62 334 LEU A N 1
ATOM 2600 C CA . LEU A 1 334 ? 4.887 15.312 22.438 1 98.62 334 LEU A CA 1
ATOM 2601 C C . LEU A 1 334 ? 6.16 15.93 23 1 98.62 334 LEU A C 1
ATOM 2603 O O . LEU A 1 334 ? 6.25 17.156 23.141 1 98.62 334 LEU A O 1
ATOM 2607 N N . ASP A 1 335 ? 7.129 15.086 23.281 1 98.56 335 ASP A N 1
ATOM 2608 C CA . ASP A 1 335 ? 8.406 15.609 23.75 1 98.56 335 ASP A CA 1
ATOM 2609 C C . ASP A 1 335 ? 9.031 16.531 22.703 1 98.56 335 ASP A C 1
ATOM 2611 O O . ASP A 1 335 ? 9.562 17.594 23.047 1 98.56 335 ASP A O 1
ATOM 2615 N N . ALA A 1 336 ? 9 16.141 21.484 1 98.44 336 ALA A N 1
ATOM 2616 C CA . ALA A 1 336 ? 9.547 16.984 20.422 1 98.44 336 ALA A CA 1
ATOM 2617 C C . ALA A 1 336 ? 8.766 18.281 20.297 1 98.44 336 ALA A C 1
ATOM 2619 O O . ALA A 1 336 ? 9.352 19.344 20.094 1 98.44 336 ALA A O 1
ATOM 2620 N N . PHE A 1 337 ? 7.426 18.219 20.391 1 98.69 337 PHE A N 1
ATOM 2621 C CA . PHE A 1 337 ? 6.602 19.422 20.281 1 98.69 337 PHE A CA 1
ATOM 2622 C C . PHE A 1 337 ? 6.879 20.375 21.438 1 98.69 337 PHE A C 1
ATOM 2624 O O . PHE A 1 337 ? 6.949 21.594 21.219 1 98.69 337 PHE A O 1
ATOM 2631 N N . ILE A 1 338 ? 7.074 19.797 22.609 1 98.44 338 ILE A N 1
ATOM 2632 C CA . ILE A 1 338 ? 7.367 20.625 23.781 1 98.44 338 ILE A CA 1
ATOM 2633 C C . ILE A 1 338 ? 8.727 21.297 23.609 1 98.44 338 ILE A C 1
ATOM 2635 O O . ILE A 1 338 ? 8.891 22.469 23.922 1 98.44 338 ILE A O 1
ATOM 2639 N N . GLU A 1 339 ? 9.688 20.547 23.047 1 98.06 339 GLU A N 1
ATOM 2640 C CA . GLU A 1 339 ? 11.016 21.078 22.812 1 98.06 339 GLU A CA 1
ATOM 2641 C C . GLU A 1 339 ? 10.953 22.328 21.938 1 98.06 339 GLU A C 1
ATOM 2643 O O . GLU A 1 339 ? 11.711 23.281 22.141 1 98.06 339 GLU A O 1
ATOM 2648 N N . PHE A 1 340 ? 9.984 22.391 21.031 1 97.69 340 PHE A N 1
ATOM 2649 C CA . PHE A 1 340 ? 9.945 23.469 20.062 1 97.69 340 PHE A CA 1
ATOM 2650 C C . PHE A 1 340 ? 8.852 24.469 20.406 1 97.69 340 PHE A C 1
ATOM 2652 O O . PHE A 1 340 ? 8.641 25.438 19.672 1 97.69 340 PHE A O 1
ATOM 2659 N N . ALA A 1 341 ? 8.086 24.266 21.484 1 97.31 341 ALA A N 1
ATOM 2660 C CA . ALA A 1 341 ? 7.039 25.172 21.922 1 97.31 341 ALA A CA 1
ATOM 2661 C C . ALA A 1 341 ? 7.633 26.359 22.672 1 97.31 341 ALA A C 1
ATOM 2663 O O . ALA A 1 341 ? 7.25 27.516 22.438 1 97.31 341 ALA A O 1
ATOM 2664 N N . MET B 1 1 ? 18.891 -25.656 3.479 1 43.91 1 MET B N 1
ATOM 2665 C CA . MET B 1 1 ? 18.688 -26.938 2.834 1 43.91 1 MET B CA 1
ATOM 2666 C C . MET B 1 1 ? 19.266 -26.953 1.425 1 43.91 1 MET B C 1
ATOM 2668 O O . MET B 1 1 ? 19.281 -25.922 0.745 1 43.91 1 MET B O 1
ATOM 2672 N N . ALA B 1 2 ? 19.906 -27.859 1.039 1 50.94 2 ALA B N 1
ATOM 2673 C CA . ALA B 1 2 ? 20.703 -28.031 -0.174 1 50.94 2 ALA B CA 1
ATOM 2674 C C . ALA B 1 2 ? 19.812 -27.984 -1.419 1 50.94 2 ALA B C 1
ATOM 2676 O O . ALA B 1 2 ? 18.781 -28.656 -1.478 1 50.94 2 ALA B O 1
ATOM 2677 N N . PHE B 1 3 ? 19.906 -26.891 -2.314 1 70 3 PHE B N 1
ATOM 2678 C CA . PHE B 1 3 ? 19.281 -26.75 -3.623 1 70 3 PHE B CA 1
ATOM 2679 C C . PHE B 1 3 ? 19.625 -27.953 -4.512 1 70 3 PHE B C 1
ATOM 2681 O O . PHE B 1 3 ? 20.781 -28.375 -4.574 1 70 3 PHE B O 1
ATOM 2688 N N . ALA B 1 4 ? 18.469 -28.688 -4.871 1 91.75 4 ALA B N 1
ATOM 2689 C CA . ALA B 1 4 ? 18.641 -29.75 -5.859 1 91.75 4 ALA B CA 1
ATOM 2690 C C . ALA B 1 4 ? 18.062 -29.344 -7.211 1 91.75 4 ALA B C 1
ATOM 2692 O O . ALA B 1 4 ? 17.312 -28.375 -7.301 1 91.75 4 ALA B O 1
ATOM 2693 N N . SER B 1 5 ? 18.609 -29.859 -8.242 1 96.19 5 SER B N 1
ATOM 2694 C CA . SER B 1 5 ? 18.094 -29.562 -9.578 1 96.19 5 SER B CA 1
ATOM 2695 C C . SER B 1 5 ? 17.922 -30.844 -10.398 1 96.19 5 SER B C 1
ATOM 2697 O O . SER B 1 5 ? 18.484 -31.891 -10.047 1 96.19 5 SER B O 1
ATOM 2699 N N . ILE B 1 6 ? 17.125 -30.797 -11.336 1 97.56 6 ILE B N 1
ATOM 2700 C CA . ILE B 1 6 ? 16.906 -31.875 -12.289 1 97.56 6 ILE B CA 1
ATOM 2701 C C . ILE B 1 6 ? 17.062 -31.359 -13.711 1 97.56 6 ILE B C 1
ATOM 2703 O O . ILE B 1 6 ? 16.531 -30.297 -14.047 1 97.56 6 ILE B O 1
ATOM 2707 N N . VAL B 1 7 ? 17.812 -32.062 -14.516 1 97.12 7 VAL B N 1
ATOM 2708 C CA . VAL B 1 7 ? 17.938 -31.75 -15.938 1 97.12 7 VAL B CA 1
ATOM 2709 C C . VAL B 1 7 ? 16.641 -32.125 -16.656 1 97.12 7 VAL B C 1
ATOM 2711 O O . VAL B 1 7 ? 16.188 -33.281 -16.594 1 97.12 7 VAL B O 1
ATOM 2714 N N . VAL B 1 8 ? 16.047 -31.156 -17.359 1 96.56 8 VAL B N 1
ATOM 2715 C CA . VAL B 1 8 ? 14.734 -31.406 -17.969 1 96.56 8 VAL B CA 1
ATOM 2716 C C . VAL B 1 8 ? 14.859 -31.359 -19.484 1 96.56 8 VAL B C 1
ATOM 2718 O O . VAL B 1 8 ? 13.898 -31.672 -20.203 1 96.56 8 VAL B O 1
ATOM 2721 N N . ASN B 1 9 ? 15.969 -30.984 -19.953 1 94.31 9 ASN B N 1
ATOM 2722 C CA . ASN B 1 9 ? 16.344 -31.078 -21.359 1 94.31 9 ASN B CA 1
ATOM 2723 C C . ASN B 1 9 ? 17.797 -31.531 -21.516 1 94.31 9 ASN B C 1
ATOM 2725 O O . ASN B 1 9 ? 18.703 -30.688 -21.547 1 94.31 9 ASN B O 1
ATOM 2729 N N . PRO B 1 10 ? 17.969 -32.781 -21.75 1 89.5 10 PRO B N 1
ATOM 2730 C CA . PRO B 1 10 ? 19.344 -33.281 -21.797 1 89.5 10 PRO B CA 1
ATOM 2731 C C . PRO B 1 10 ? 20.125 -32.719 -22.969 1 89.5 10 PRO B C 1
ATOM 2733 O O . PRO B 1 10 ? 21.359 -32.594 -22.891 1 89.5 10 PRO B O 1
ATOM 2736 N N . SER B 1 11 ? 19.531 -32.438 -24.047 1 90.88 11 SER B N 1
ATOM 2737 C CA . SER B 1 11 ? 20.219 -31.938 -25.234 1 90.88 11 SER B CA 1
ATOM 2738 C C . SER B 1 11 ? 20.75 -30.531 -25 1 90.88 11 SER B C 1
ATOM 2740 O O . SER B 1 11 ? 21.828 -30.172 -25.5 1 90.88 11 SER B O 1
ATOM 2742 N N . THR B 1 12 ? 20.078 -29.656 -24.172 1 92.12 12 THR B N 1
ATOM 2743 C CA . THR B 1 12 ? 20.469 -28.266 -23.969 1 92.12 12 THR B CA 1
ATOM 2744 C C . THR B 1 12 ? 21.031 -28.062 -22.562 1 92.12 12 THR B C 1
ATOM 2746 O O . THR B 1 12 ? 21.656 -27.031 -22.281 1 92.12 12 THR B O 1
ATOM 2749 N N . GLY B 1 13 ? 20.797 -29.047 -21.75 1 94.25 13 GLY B N 1
ATOM 2750 C CA . GLY B 1 13 ? 21.297 -28.953 -20.391 1 94.25 13 GLY B CA 1
ATOM 2751 C C . GLY B 1 13 ? 20.406 -28.125 -19.484 1 94.25 13 GLY B C 1
ATOM 2752 O O . GLY B 1 13 ? 20.828 -27.75 -18.375 1 94.25 13 GLY B O 1
ATOM 2753 N N . VAL B 1 14 ? 19.219 -27.797 -19.875 1 96.94 14 VAL B N 1
ATOM 2754 C CA . VAL B 1 14 ? 18.297 -27 -19.094 1 96.94 14 VAL B CA 1
ATOM 2755 C C . VAL B 1 14 ? 17.922 -27.75 -17.812 1 96.94 14 VAL B C 1
ATOM 2757 O O . VAL B 1 14 ? 17.562 -28.938 -17.859 1 96.94 14 VAL B O 1
ATOM 2760 N N . GLU B 1 15 ? 18.016 -27.031 -16.672 1 97.56 15 GLU B N 1
ATOM 2761 C CA . GLU B 1 15 ? 17.688 -27.625 -15.383 1 97.56 15 GLU B CA 1
ATOM 2762 C C . GLU B 1 15 ? 16.688 -26.766 -14.625 1 97.56 15 GLU B C 1
ATOM 2764 O O . GLU B 1 15 ? 16.641 -25.547 -14.805 1 97.56 15 GLU B O 1
ATOM 2769 N N . LEU B 1 16 ? 15.891 -27.406 -13.812 1 98 16 LEU B N 1
ATOM 2770 C CA . LEU B 1 16 ? 15.023 -26.734 -12.852 1 98 16 LEU B CA 1
ATOM 2771 C C . LEU B 1 16 ? 15.438 -27.062 -11.422 1 98 16 LEU B C 1
ATOM 2773 O O . LEU B 1 16 ? 15.633 -28.234 -11.078 1 98 16 LEU B O 1
ATOM 2777 N N . SER B 1 17 ? 15.602 -25.984 -10.641 1 97.5 17 SER B N 1
ATOM 2778 C CA . SER B 1 17 ? 15.906 -26.156 -9.219 1 97.5 17 SER B CA 1
ATOM 2779 C C . SER B 1 17 ? 14.641 -26.406 -8.414 1 97.5 17 SER B C 1
ATOM 2781 O O . SER B 1 17 ? 13.547 -26.016 -8.82 1 97.5 17 SER B O 1
ATOM 2783 N N . TYR B 1 18 ? 14.789 -27.172 -7.254 1 98.06 18 TYR B N 1
ATOM 2784 C CA . TYR B 1 18 ? 13.602 -27.469 -6.453 1 98.06 18 TYR B CA 1
ATOM 2785 C C . TYR B 1 18 ? 13.977 -27.672 -4.988 1 98.06 18 TYR B C 1
ATOM 2787 O O . TYR B 1 18 ? 15.156 -27.828 -4.656 1 98.06 18 TYR B O 1
ATOM 2795 N N . ILE B 1 19 ? 12.977 -27.438 -4.137 1 97.44 19 ILE B N 1
ATOM 2796 C CA . ILE B 1 19 ? 13.039 -27.859 -2.742 1 97.44 19 ILE B CA 1
ATOM 2797 C C . ILE B 1 19 ? 12.031 -28.984 -2.5 1 97.44 19 ILE B C 1
ATOM 2799 O O . ILE B 1 19 ? 10.961 -29.016 -3.119 1 97.44 19 ILE B O 1
ATOM 2803 N N . ASP B 1 20 ? 12.406 -29.906 -1.637 1 97.94 20 ASP B N 1
ATOM 2804 C CA . ASP B 1 20 ? 11.664 -31.141 -1.43 1 97.94 20 ASP B CA 1
ATOM 2805 C C . ASP B 1 20 ? 11.484 -31.438 0.059 1 97.94 20 ASP B C 1
ATOM 2807 O O . ASP B 1 20 ? 12.461 -31.453 0.813 1 97.94 20 ASP B O 1
ATOM 2811 N N . SER B 1 21 ? 10.25 -31.703 0.437 1 97.88 21 SER B N 1
ATOM 2812 C CA . SER B 1 21 ? 9.961 -32 1.837 1 97.88 21 SER B CA 1
ATOM 2813 C C . SER B 1 21 ? 10.492 -33.375 2.227 1 97.88 21 SER B C 1
ATOM 2815 O O . SER B 1 21 ? 10.617 -33.688 3.414 1 97.88 21 SER B O 1
ATOM 2817 N N . GLY B 1 22 ? 10.75 -34.219 1.179 1 97.25 22 GLY B N 1
ATOM 2818 C CA . GLY B 1 22 ? 10.984 -35.625 1.417 1 97.25 22 GLY B CA 1
ATOM 2819 C C . GLY B 1 22 ? 9.711 -36.438 1.526 1 97.25 22 GLY B C 1
ATOM 2820 O O . GLY B 1 22 ? 8.617 -35.875 1.664 1 97.25 22 GLY B O 1
ATOM 2821 N N . ALA B 1 23 ? 9.906 -37.719 1.414 1 96.75 23 ALA B N 1
ATOM 2822 C CA . ALA B 1 23 ? 8.766 -38.625 1.528 1 96.75 23 ALA B CA 1
ATOM 2823 C C . ALA B 1 23 ? 8.266 -38.719 2.969 1 96.75 23 ALA B C 1
ATOM 2825 O O . ALA B 1 23 ? 9.062 -38.688 3.908 1 96.75 23 ALA B O 1
ATOM 2826 N N . PRO B 1 24 ? 6.938 -38.781 3.09 1 97.19 24 PRO B N 1
ATOM 2827 C CA . PRO B 1 24 ? 6.434 -39.062 4.434 1 97.19 24 PRO B CA 1
ATOM 2828 C C . PRO B 1 24 ? 6.688 -40.531 4.852 1 97.19 24 PRO B C 1
ATOM 2830 O O . PRO B 1 24 ? 7.309 -41.281 4.105 1 97.19 24 PRO B O 1
ATOM 2833 N N . THR B 1 25 ? 6.219 -40.906 6.031 1 94.56 25 THR B N 1
ATOM 2834 C CA . THR B 1 25 ? 6.496 -42.219 6.609 1 94.56 25 THR B CA 1
ATOM 2835 C C . THR B 1 25 ? 5.711 -43.312 5.883 1 94.56 25 THR B C 1
ATOM 2837 O O . THR B 1 25 ? 6.199 -44.438 5.723 1 94.56 25 THR B O 1
ATOM 2840 N N . GLN B 1 26 ? 4.621 -42.969 5.297 1 94.19 26 GLN B N 1
ATOM 2841 C CA . GLN B 1 26 ? 3.779 -43.938 4.613 1 94.19 26 GLN B CA 1
ATOM 2842 C C . GLN B 1 26 ? 4.328 -44.25 3.225 1 94.19 26 GLN B C 1
ATOM 2844 O O . GLN B 1 26 ? 4.914 -43.375 2.568 1 94.19 26 GLN B O 1
ATOM 2849 N N . SER B 1 27 ? 4.043 -45.438 2.828 1 92.94 27 SER B N 1
ATOM 2850 C CA . SER B 1 27 ? 4.559 -45.875 1.538 1 92.94 27 SER B CA 1
ATOM 2851 C C . SER B 1 27 ? 3.695 -45.375 0.391 1 92.94 27 SER B C 1
ATOM 2853 O O . SER B 1 27 ? 4.172 -45.219 -0.736 1 92.94 27 SER B O 1
ATOM 2855 N N . SER B 1 28 ? 2.457 -45.219 0.73 1 96.38 28 SER B N 1
ATOM 2856 C CA . SER B 1 28 ? 1.539 -44.625 -0.245 1 96.38 28 SER B CA 1
ATOM 2857 C C . SER B 1 28 ? 1.18 -43.188 0.117 1 96.38 28 SER B C 1
ATOM 2859 O O . SER B 1 28 ? 0.636 -42.938 1.193 1 96.38 28 SER B O 1
ATOM 2861 N N . TYR B 1 29 ? 1.537 -42.281 -0.714 1 98.19 29 TYR B N 1
ATOM 2862 C CA . TYR B 1 29 ? 1.317 -40.875 -0.457 1 98.19 29 TYR B CA 1
ATOM 2863 C C . TYR B 1 29 ? 1.188 -40.094 -1.762 1 98.19 29 TYR B C 1
ATOM 2865 O O . TYR B 1 29 ? 1.604 -40.562 -2.82 1 98.19 29 TYR B O 1
ATOM 2873 N N . ILE B 1 30 ? 0.571 -39 -1.647 1 98.56 30 ILE B N 1
ATOM 2874 C CA . ILE B 1 30 ? 0.449 -38.094 -2.773 1 98.56 30 ILE B CA 1
ATOM 2875 C C . ILE B 1 30 ? 1.626 -37.125 -2.775 1 98.56 30 ILE B C 1
ATOM 2877 O O . ILE B 1 30 ? 2.066 -36.656 -1.717 1 98.56 30 ILE B O 1
ATOM 2881 N N . THR B 1 31 ? 2.182 -36.812 -3.936 1 98.81 31 THR B N 1
ATOM 2882 C CA . THR B 1 31 ? 3.182 -35.781 -4.098 1 98.81 31 THR B CA 1
ATOM 2883 C C . THR B 1 31 ? 2.574 -34.531 -4.77 1 98.81 31 THR B C 1
ATOM 2885 O O . THR B 1 31 ? 1.968 -34.656 -5.836 1 98.81 31 THR B O 1
ATOM 2888 N N . ILE B 1 32 ? 2.703 -33.406 -4.16 1 98.88 32 ILE B N 1
ATOM 2889 C CA . ILE B 1 32 ? 2.25 -32.156 -4.734 1 98.88 32 ILE B CA 1
ATOM 2890 C C . ILE B 1 32 ? 3.447 -31.359 -5.27 1 98.88 32 ILE B C 1
ATOM 2892 O O . ILE B 1 32 ? 4.375 -31.047 -4.52 1 98.88 32 ILE B O 1
ATOM 2896 N N . PHE B 1 33 ? 3.463 -31.125 -6.547 1 98.88 33 PHE B N 1
ATOM 2897 C CA . PHE B 1 33 ? 4.438 -30.234 -7.176 1 98.88 33 PHE B CA 1
ATOM 2898 C C . PHE B 1 33 ? 3.883 -28.828 -7.305 1 98.88 33 PHE B C 1
ATOM 2900 O O . PHE B 1 33 ? 2.785 -28.625 -7.828 1 98.88 33 PHE B O 1
ATOM 2907 N N . ALA B 1 34 ? 4.66 -27.859 -6.836 1 98.88 34 ALA B N 1
ATOM 2908 C CA . ALA B 1 34 ? 4.156 -26.484 -6.82 1 98.88 34 ALA B CA 1
ATOM 2909 C C . ALA B 1 34 ? 5.023 -25.578 -7.68 1 98.88 34 ALA B C 1
ATOM 2911 O O . ALA B 1 34 ? 6.254 -25.656 -7.637 1 98.88 34 ALA B O 1
ATOM 2912 N N . ILE B 1 35 ? 4.355 -24.734 -8.445 1 98.75 35 ILE B N 1
ATOM 2913 C CA . ILE B 1 35 ? 4.988 -23.719 -9.273 1 98.75 35 ILE B CA 1
ATOM 2914 C C . ILE B 1 35 ? 4.625 -22.328 -8.75 1 98.75 35 ILE B C 1
ATOM 2916 O O . ILE B 1 35 ? 3.445 -22 -8.617 1 98.75 35 ILE B O 1
ATOM 2920 N N . HIS B 1 36 ? 5.629 -21.547 -8.516 1 97.44 36 HIS B N 1
ATOM 2921 C CA . HIS B 1 36 ? 5.434 -20.234 -7.895 1 97.44 36 HIS B CA 1
ATOM 2922 C C . HIS B 1 36 ? 4.957 -19.219 -8.914 1 97.44 36 HIS B C 1
ATOM 2924 O O . HIS B 1 36 ? 5.062 -19.438 -10.125 1 97.44 36 HIS B O 1
ATOM 2930 N N . GLY B 1 37 ? 4.426 -18.094 -8.414 1 96.62 37 GLY B N 1
ATOM 2931 C CA . GLY B 1 37 ? 3.947 -17 -9.227 1 96.62 37 GLY B CA 1
ATOM 2932 C C . GLY B 1 37 ? 5.008 -15.945 -9.492 1 96.62 37 GLY B C 1
ATOM 2933 O O . GLY B 1 37 ? 6.203 -16.219 -9.367 1 96.62 37 GLY B O 1
ATOM 2934 N N . MET B 1 38 ? 4.559 -14.797 -9.93 1 93.81 38 MET B N 1
ATOM 2935 C CA . MET B 1 38 ? 5.457 -13.695 -10.266 1 93.81 38 MET B CA 1
ATOM 2936 C C . MET B 1 38 ? 6.148 -13.156 -9.016 1 93.81 38 MET B C 1
ATOM 2938 O O . MET B 1 38 ? 5.562 -13.148 -7.93 1 93.81 38 MET B O 1
ATOM 2942 N N . ILE B 1 39 ? 7.445 -12.68 -9.156 1 90.75 39 ILE B N 1
ATOM 2943 C CA . ILE B 1 39 ? 8.234 -11.953 -8.164 1 90.75 39 ILE B CA 1
ATOM 2944 C C . ILE B 1 39 ? 8.836 -12.93 -7.16 1 90.75 39 ILE B C 1
ATOM 2946 O O . ILE B 1 39 ? 9.922 -12.695 -6.633 1 90.75 39 ILE B O 1
ATOM 2950 N N . PHE B 1 40 ? 8.188 -14.109 -6.914 1 92.44 40 PHE B N 1
ATOM 2951 C CA . PHE B 1 40 ? 8.633 -15 -5.852 1 92.44 40 PHE B CA 1
ATOM 2952 C C . PHE B 1 40 ? 9.297 -16.25 -6.434 1 92.44 40 PHE B C 1
ATOM 2954 O O . PHE B 1 40 ? 9.141 -16.531 -7.621 1 92.44 40 PHE B O 1
ATOM 2961 N N . SER B 1 41 ? 10.062 -16.891 -5.551 1 93.5 41 SER B N 1
ATOM 2962 C CA . SER B 1 41 ? 10.695 -18.156 -5.902 1 93.5 41 SER B CA 1
ATOM 2963 C C . SER B 1 41 ? 10.109 -19.312 -5.098 1 93.5 41 SER B C 1
ATOM 2965 O O . SER B 1 41 ? 9.164 -19.125 -4.332 1 93.5 41 SER B O 1
ATOM 2967 N N . LYS B 1 42 ? 10.672 -20.469 -5.324 1 95.5 42 LYS B N 1
ATOM 2968 C CA . LYS B 1 42 ? 10.172 -21.688 -4.707 1 95.5 42 LYS B CA 1
ATOM 2969 C C . LYS B 1 42 ? 10.172 -21.578 -3.188 1 95.5 42 LYS B C 1
ATOM 2971 O O . LYS B 1 42 ? 9.383 -22.25 -2.512 1 95.5 42 LYS B O 1
ATOM 2976 N N . GLU B 1 43 ? 10.953 -20.672 -2.648 1 94.38 43 GLU B N 1
ATOM 2977 C CA . GLU B 1 43 ? 11.078 -20.531 -1.199 1 94.38 43 GLU B CA 1
ATOM 2978 C C . GLU B 1 43 ? 9.812 -19.938 -0.591 1 94.38 43 GLU B C 1
ATOM 2980 O O . GLU B 1 43 ? 9.617 -20 0.624 1 94.38 43 GLU B O 1
ATOM 2985 N N . ILE B 1 44 ? 8.922 -19.406 -1.456 1 95.62 44 ILE B N 1
ATOM 2986 C CA . ILE B 1 44 ? 7.652 -18.875 -0.967 1 95.62 44 ILE B CA 1
ATOM 2987 C C . ILE B 1 44 ? 6.824 -20.016 -0.362 1 95.62 44 ILE B C 1
ATOM 2989 O O . ILE B 1 44 ? 5.918 -19.766 0.44 1 95.62 44 ILE B O 1
ATOM 2993 N N . PHE B 1 45 ? 7.184 -21.297 -0.663 1 97.12 45 PHE B N 1
ATOM 2994 C CA . PHE B 1 45 ? 6.441 -22.469 -0.205 1 97.12 45 PHE B CA 1
ATOM 2995 C C . PHE B 1 45 ? 7.168 -23.156 0.944 1 97.12 45 PHE B C 1
ATOM 2997 O O . PHE B 1 45 ? 6.828 -24.281 1.317 1 97.12 45 PHE B O 1
ATOM 3004 N N . GLN B 1 46 ? 8.195 -22.562 1.51 1 95.69 46 GLN B N 1
ATOM 3005 C CA . GLN B 1 46 ? 9.031 -23.219 2.514 1 95.69 46 GLN B CA 1
ATOM 3006 C C . GLN B 1 46 ? 8.195 -23.719 3.686 1 95.69 46 GLN B C 1
ATOM 3008 O O . GLN B 1 46 ? 8.438 -24.812 4.203 1 95.69 46 GLN B O 1
ATOM 3013 N N . LYS B 1 47 ? 7.227 -22.953 4.102 1 96.5 47 LYS B N 1
ATOM 3014 C CA . LYS B 1 47 ? 6.406 -23.344 5.242 1 96.5 47 LYS B CA 1
ATOM 3015 C C . LYS B 1 47 ? 5.594 -24.609 4.93 1 96.5 47 LYS B C 1
ATOM 3017 O O . LYS B 1 47 ? 5.352 -25.422 5.812 1 96.5 47 LYS B O 1
ATOM 3022 N N . LEU B 1 48 ? 5.148 -24.719 3.684 1 98.25 48 LEU B N 1
ATOM 3023 C CA . LEU B 1 48 ? 4.438 -25.922 3.266 1 98.25 48 LEU B CA 1
ATOM 3024 C C . LEU B 1 48 ? 5.383 -27.125 3.203 1 98.25 48 LEU B C 1
ATOM 3026 O O . LEU B 1 48 ? 5.004 -28.234 3.574 1 98.25 48 LEU B O 1
ATOM 3030 N N . ILE B 1 49 ? 6.582 -26.859 2.725 1 97.44 49 ILE B N 1
ATOM 3031 C CA . ILE B 1 49 ? 7.609 -27.906 2.658 1 97.44 49 ILE B CA 1
ATOM 3032 C C . ILE B 1 49 ? 7.844 -28.484 4.051 1 97.44 49 ILE B C 1
ATOM 3034 O O . ILE B 1 49 ? 7.879 -29.703 4.219 1 97.44 49 ILE B O 1
ATOM 3038 N N . ASP B 1 50 ? 7.906 -27.672 4.996 1 97.5 50 ASP B N 1
ATOM 3039 C CA . ASP B 1 50 ? 8.188 -28.078 6.367 1 97.5 50 ASP B CA 1
ATOM 3040 C C . ASP B 1 50 ? 7.016 -28.859 6.961 1 97.5 50 ASP B C 1
ATOM 3042 O O . ASP B 1 50 ? 7.211 -29.75 7.785 1 97.5 50 ASP B O 1
ATOM 3046 N N . LEU B 1 51 ? 5.84 -28.531 6.535 1 98.06 51 LEU B N 1
ATOM 3047 C CA . LEU B 1 51 ? 4.617 -29.062 7.125 1 98.06 51 LEU B CA 1
ATOM 3048 C C . LEU B 1 51 ? 4.219 -30.375 6.457 1 98.06 51 LEU B C 1
ATOM 3050 O O . LEU B 1 51 ? 3.543 -31.203 7.066 1 98.06 51 LEU B O 1
ATOM 3054 N N . ALA B 1 52 ? 4.617 -30.625 5.262 1 98.44 52 ALA B N 1
ATOM 3055 C CA . ALA B 1 52 ? 4.07 -31.656 4.367 1 98.44 52 ALA B CA 1
ATOM 3056 C C . ALA B 1 52 ? 4.23 -33.031 4.961 1 98.44 52 ALA B C 1
ATOM 3058 O O . ALA B 1 52 ? 3.275 -33.812 4.992 1 98.44 52 ALA B O 1
ATOM 3059 N N . PRO B 1 53 ? 5.359 -33.375 5.535 1 96.31 53 PRO B N 1
ATOM 3060 C CA . PRO B 1 53 ? 5.5 -34.75 6.055 1 96.31 53 PRO B CA 1
ATOM 3061 C C . PRO B 1 53 ? 4.523 -35.031 7.188 1 96.31 53 PRO B C 1
ATOM 3063 O O . PRO B 1 53 ? 4.031 -36.188 7.297 1 96.31 53 PRO B O 1
ATOM 3066 N N . SER B 1 54 ? 4.234 -34.031 7.965 1 97 54 SER B N 1
ATOM 3067 C CA . SER B 1 54 ? 3.324 -34.25 9.086 1 97 54 SER B CA 1
ATOM 3068 C C . SER B 1 54 ? 1.895 -34.469 8.609 1 97 54 SER B C 1
ATOM 3070 O O . SER B 1 54 ? 1.062 -35 9.336 1 97 54 SER B O 1
ATOM 3072 N N . LYS B 1 55 ? 1.627 -34.125 7.383 1 97.81 55 LYS B N 1
ATOM 3073 C CA . LYS B 1 55 ? 0.304 -34.312 6.793 1 97.81 55 LYS B CA 1
ATOM 3074 C C . LYS B 1 55 ? 0.281 -35.5 5.844 1 97.81 55 LYS B C 1
ATOM 3076 O O . LYS B 1 55 ? -0.669 -35.688 5.078 1 97.81 55 LYS B O 1
ATOM 3081 N N . GLU B 1 56 ? 1.375 -36.219 5.824 1 97.44 56 GLU B N 1
ATOM 3082 C CA . GLU B 1 56 ? 1.493 -37.5 5.105 1 97.44 56 GLU B CA 1
ATOM 3083 C C . GLU B 1 56 ? 1.438 -37.281 3.596 1 97.44 56 GLU B C 1
ATOM 3085 O O . GLU B 1 56 ? 0.812 -38.062 2.877 1 97.44 56 GLU B O 1
ATOM 3090 N N . VAL B 1 57 ? 1.926 -36.188 3.139 1 98.5 57 VAL B N 1
ATOM 3091 C CA . VAL B 1 57 ? 2.131 -35.906 1.719 1 98.5 57 VAL B CA 1
ATOM 3092 C C . VAL B 1 57 ? 3.572 -35.469 1.48 1 98.5 57 VAL B C 1
ATOM 3094 O O . VAL B 1 57 ? 4.285 -35.125 2.426 1 98.5 57 VAL B O 1
ATOM 3097 N N . ARG B 1 58 ? 3.988 -35.562 0.301 1 98.44 58 ARG B N 1
ATOM 3098 C CA . ARG B 1 58 ? 5.254 -34.969 -0.144 1 98.44 58 ARG B CA 1
ATOM 3099 C C . ARG B 1 58 ? 5.02 -33.688 -0.929 1 98.44 58 ARG B C 1
ATOM 3101 O O . ARG B 1 58 ? 4.09 -33.625 -1.737 1 98.44 58 ARG B O 1
ATOM 3108 N N . PHE B 1 59 ? 5.715 -32.656 -0.58 1 98.62 59 PHE B N 1
ATOM 3109 C CA . PHE B 1 59 ? 5.598 -31.375 -1.251 1 98.62 59 PHE B CA 1
ATOM 3110 C C . PHE B 1 59 ? 6.914 -30.984 -1.903 1 98.62 59 PHE B C 1
ATOM 3112 O O . PHE B 1 59 ? 7.961 -30.969 -1.25 1 98.62 59 PHE B O 1
ATOM 3119 N N . VAL B 1 60 ? 6.832 -30.703 -3.193 1 98.69 60 VAL B N 1
ATOM 3120 C CA . VAL B 1 60 ? 8 -30.297 -3.971 1 98.69 60 VAL B CA 1
ATOM 3121 C C . VAL B 1 60 ? 7.73 -28.969 -4.664 1 98.69 60 VAL B C 1
ATOM 3123 O O . VAL B 1 60 ? 6.77 -28.844 -5.426 1 98.69 60 VAL B O 1
ATOM 3126 N N . ALA B 1 61 ? 8.539 -27.984 -4.406 1 98.38 61 ALA B N 1
ATOM 3127 C CA . ALA B 1 61 ? 8.422 -26.688 -5.062 1 98.38 61 ALA B CA 1
ATOM 3128 C C . ALA B 1 61 ? 9.57 -26.453 -6.043 1 98.38 61 ALA B C 1
ATOM 3130 O O . ALA B 1 61 ? 10.742 -26.562 -5.668 1 98.38 61 ALA B O 1
ATOM 3131 N N . LEU B 1 62 ? 9.25 -26.188 -7.238 1 97.38 62 LEU B N 1
ATOM 3132 C CA . LEU B 1 62 ? 10.312 -25.938 -8.211 1 97.38 62 LEU B CA 1
ATOM 3133 C C . LEU B 1 62 ? 10.375 -24.469 -8.586 1 97.38 62 LEU B C 1
ATOM 3135 O O . LEU B 1 62 ? 9.383 -23.734 -8.453 1 97.38 62 LEU B O 1
ATOM 3139 N N . ASP B 1 63 ? 11.539 -24 -9.07 1 96.06 63 ASP B N 1
ATOM 3140 C CA . ASP B 1 63 ? 11.703 -22.703 -9.703 1 96.06 63 ASP B CA 1
ATOM 3141 C C . ASP B 1 63 ? 11.609 -22.812 -11.227 1 96.06 63 ASP B C 1
ATOM 3143 O O . ASP B 1 63 ? 12.438 -23.484 -11.852 1 96.06 63 ASP B O 1
ATOM 3147 N N . ARG B 1 64 ? 10.641 -22.25 -11.648 1 95.12 64 ARG B N 1
ATOM 3148 C CA . ARG B 1 64 ? 10.602 -22.125 -13.102 1 95.12 64 ARG B CA 1
ATOM 3149 C C . ARG B 1 64 ? 11.734 -21.234 -13.609 1 95.12 64 ARG B C 1
ATOM 3151 O O . ARG B 1 64 ? 12.328 -20.469 -12.828 1 95.12 64 ARG B O 1
ATOM 3158 N N . ARG B 1 65 ? 12.055 -21.391 -14.844 1 94.62 65 ARG B N 1
ATOM 3159 C CA . ARG B 1 65 ? 13.062 -20.531 -15.453 1 94.62 65 ARG B CA 1
ATOM 3160 C C . ARG B 1 65 ? 12.539 -19.109 -15.617 1 94.62 65 ARG B C 1
ATOM 3162 O O . ARG B 1 65 ? 11.359 -18.906 -15.906 1 94.62 65 ARG B O 1
ATOM 3169 N N . PRO B 1 66 ? 13.32 -18.078 -15.477 1 94.06 66 PRO B N 1
ATOM 3170 C CA . PRO B 1 66 ? 14.758 -18.125 -15.172 1 94.06 66 PRO B CA 1
ATOM 3171 C C . PRO B 1 66 ? 15.047 -17.875 -13.695 1 94.06 66 PRO B C 1
ATOM 3173 O O . PRO B 1 66 ? 16.016 -17.188 -13.359 1 94.06 66 PRO B O 1
ATOM 3176 N N . PHE B 1 67 ? 14.289 -18.344 -12.805 1 93.62 67 PHE B N 1
ATOM 3177 C CA . PHE B 1 67 ? 14.438 -18.047 -11.383 1 93.62 67 PHE B CA 1
ATOM 3178 C C . PHE B 1 67 ? 15.648 -18.781 -10.805 1 93.62 67 PHE B C 1
ATOM 3180 O O . PHE B 1 67 ? 16.203 -19.672 -11.445 1 93.62 67 PHE B O 1
ATOM 3187 N N . PRO B 1 68 ? 16.109 -18.375 -9.609 1 89.44 68 PRO B N 1
ATOM 3188 C CA . PRO B 1 68 ? 17.406 -18.812 -9.086 1 89.44 68 PRO B CA 1
ATOM 3189 C C . PRO B 1 68 ? 17.531 -20.344 -9.016 1 89.44 68 PRO B C 1
ATOM 3191 O O . PRO B 1 68 ? 16.594 -21.016 -8.555 1 89.44 68 PRO B O 1
ATOM 3194 N N . GLY B 1 69 ? 18.641 -20.797 -9.453 1 92.31 69 GLY B N 1
ATOM 3195 C CA . GLY B 1 69 ? 18.922 -22.219 -9.445 1 92.31 69 GLY B CA 1
ATOM 3196 C C . GLY B 1 69 ? 18.5 -22.922 -10.719 1 92.31 69 GLY B C 1
ATOM 3197 O O . GLY B 1 69 ? 18.953 -24.031 -11 1 92.31 69 GLY B O 1
ATOM 3198 N N . SER B 1 70 ? 17.578 -22.375 -11.414 1 95.25 70 SER B N 1
ATOM 3199 C CA . SER B 1 70 ? 17.172 -22.906 -12.711 1 95.25 70 SER B CA 1
ATOM 3200 C C . SER B 1 70 ? 17.875 -22.188 -13.852 1 95.25 70 SER B C 1
ATOM 3202 O O . SER B 1 70 ? 18.375 -21.062 -13.68 1 95.25 70 SER B O 1
ATOM 3204 N N . THR B 1 71 ? 17.969 -22.844 -14.992 1 96.25 71 THR B N 1
ATOM 3205 C CA . THR B 1 71 ? 18.688 -22.328 -16.141 1 96.25 71 THR B CA 1
ATOM 3206 C C . THR B 1 71 ? 18.031 -21.047 -16.656 1 96.25 71 THR B C 1
ATOM 3208 O O . THR B 1 71 ? 16.828 -21 -16.875 1 96.25 71 THR B O 1
ATOM 3211 N N . PRO B 1 72 ? 18.828 -19.969 -16.891 1 94.25 72 PRO B N 1
ATOM 3212 C CA . PRO B 1 72 ? 18.266 -18.734 -17.469 1 94.25 72 PRO B CA 1
ATOM 3213 C C . PRO B 1 72 ? 17.812 -18.922 -18.906 1 94.25 72 PRO B C 1
ATOM 3215 O O . PRO B 1 72 ? 18.188 -19.906 -19.562 1 94.25 72 PRO B O 1
ATOM 3218 N N . PHE B 1 73 ? 17.016 -18 -19.328 1 94.62 73 PHE B N 1
ATOM 3219 C CA . PHE B 1 73 ? 16.641 -18.031 -20.734 1 94.62 73 PHE B CA 1
ATOM 3220 C C . PHE B 1 73 ? 17.828 -17.641 -21.625 1 94.62 73 PHE B C 1
ATOM 3222 O O . PHE B 1 73 ? 18.609 -16.766 -21.266 1 94.62 73 PHE B O 1
ATOM 3229 N N . SER B 1 74 ? 17.922 -18.281 -22.75 1 94.25 74 SER B N 1
ATOM 3230 C CA . SER B 1 74 ? 18.922 -17.891 -23.734 1 94.25 74 SER B CA 1
ATOM 3231 C C . SER B 1 74 ? 18.531 -16.578 -24.422 1 94.25 74 SER B C 1
ATOM 3233 O O . SER B 1 74 ? 17.406 -16.109 -24.297 1 94.25 74 SER B O 1
ATOM 3235 N N . VAL B 1 75 ? 19.469 -16.062 -25.156 1 93.75 75 VAL B N 1
ATOM 3236 C CA . VAL B 1 75 ? 19.234 -14.852 -25.922 1 93.75 75 VAL B CA 1
ATOM 3237 C C . VAL B 1 75 ? 18.109 -15.086 -26.938 1 93.75 75 VAL B C 1
ATOM 3239 O O . VAL B 1 75 ? 17.266 -14.219 -27.141 1 93.75 75 VAL B O 1
ATOM 3242 N N . GLU B 1 76 ? 18.141 -16.203 -27.484 1 92.81 76 GLU B N 1
ATOM 3243 C CA . GLU B 1 76 ? 17.125 -16.562 -28.469 1 92.81 76 GLU B CA 1
ATOM 3244 C C . GLU B 1 76 ? 15.742 -16.625 -27.844 1 92.81 76 GLU B C 1
ATOM 3246 O O . GLU B 1 76 ? 14.766 -16.125 -28.406 1 92.81 76 GLU B O 1
ATOM 3251 N N . GLU B 1 77 ? 15.656 -17.234 -26.703 1 92.94 77 GLU B N 1
ATOM 3252 C CA . GLU B 1 77 ? 14.383 -17.359 -26 1 92.94 77 GLU B CA 1
ATOM 3253 C C . GLU B 1 77 ? 13.852 -15.992 -25.578 1 92.94 77 GLU B C 1
ATOM 3255 O O . GLU B 1 77 ? 12.656 -15.719 -25.688 1 92.94 77 GLU B O 1
ATOM 3260 N N . LEU B 1 78 ? 14.727 -15.188 -25.094 1 92.25 78 LEU B N 1
ATOM 3261 C CA . LEU B 1 78 ? 14.344 -13.828 -24.719 1 92.25 78 LEU B CA 1
ATOM 3262 C C . LEU B 1 78 ? 13.875 -13.047 -25.938 1 92.25 78 LEU B C 1
ATOM 3264 O O . LEU B 1 78 ? 12.961 -12.219 -25.844 1 92.25 78 LEU B O 1
ATOM 3268 N N . GLY B 1 79 ? 14.523 -13.258 -27.047 1 91.69 79 GLY B N 1
ATOM 3269 C CA . GLY B 1 79 ? 14.109 -12.633 -28.297 1 91.69 79 GLY B CA 1
ATOM 3270 C C . GLY B 1 79 ? 12.688 -12.984 -28.703 1 91.69 79 GLY B C 1
ATOM 3271 O O . GLY B 1 79 ? 11.953 -12.141 -29.219 1 91.69 79 GLY B O 1
ATOM 3272 N N . ILE B 1 80 ? 12.281 -14.234 -28.453 1 91.69 80 ILE B N 1
ATOM 3273 C CA . ILE B 1 80 ? 10.93 -14.688 -28.766 1 91.69 80 ILE B CA 1
ATOM 3274 C C . ILE B 1 80 ? 9.922 -13.93 -27.906 1 91.69 80 ILE B C 1
ATOM 3276 O O . ILE B 1 80 ? 8.883 -13.492 -28.406 1 91.69 80 ILE B O 1
ATOM 3280 N N . LEU B 1 81 ? 10.219 -13.758 -26.625 1 89.69 81 LEU B N 1
ATOM 3281 C CA . LEU B 1 81 ? 9.32 -13.07 -25.703 1 89.69 81 LEU B CA 1
ATOM 3282 C C . LEU B 1 81 ? 9.188 -11.594 -26.078 1 89.69 81 LEU B C 1
ATOM 3284 O O . LEU B 1 81 ? 8.117 -11.008 -25.922 1 89.69 81 LEU B O 1
ATOM 3288 N N . LYS B 1 82 ? 10.211 -10.961 -26.594 1 86.44 82 LYS B N 1
ATOM 3289 C CA . LYS B 1 82 ? 10.219 -9.539 -26.938 1 86.44 82 LYS B CA 1
ATOM 3290 C C . LYS B 1 82 ? 9.508 -9.297 -28.266 1 86.44 82 LYS B C 1
ATOM 3292 O O . LYS B 1 82 ? 8.992 -8.203 -28.5 1 86.44 82 LYS B O 1
ATOM 3297 N N . ALA B 1 83 ? 9.562 -10.297 -29.109 1 81.38 83 ALA B N 1
ATOM 3298 C CA . ALA B 1 83 ? 8.969 -10.172 -30.438 1 81.38 83 ALA B CA 1
ATOM 3299 C C . ALA B 1 83 ? 7.496 -10.562 -30.406 1 81.38 83 ALA B C 1
ATOM 3301 O O . ALA B 1 83 ? 7.023 -11.281 -31.281 1 81.38 83 ALA B O 1
ATOM 3302 N N . ALA B 1 84 ? 6.809 -10.109 -29.469 1 72.5 84 ALA B N 1
ATOM 3303 C CA . ALA B 1 84 ? 5.41 -10.492 -29.266 1 72.5 84 ALA B CA 1
ATOM 3304 C C . ALA B 1 84 ? 4.566 -10.133 -30.484 1 72.5 84 ALA B C 1
ATOM 3306 O O . ALA B 1 84 ? 4.668 -9.023 -31.016 1 72.5 84 ALA B O 1
ATOM 3307 N N . GLY B 1 85 ? 3.787 -11.125 -30.922 1 69.06 85 GLY B N 1
ATOM 3308 C CA . GLY B 1 85 ? 2.814 -10.883 -31.969 1 69.06 85 GLY B CA 1
ATOM 3309 C C . GLY B 1 85 ? 3.393 -11.039 -33.375 1 69.06 85 GLY B C 1
ATOM 3310 O O . GLY B 1 85 ? 2.672 -10.914 -34.344 1 69.06 85 GLY B O 1
ATOM 3311 N N . THR B 1 86 ? 4.621 -11.344 -33.5 1 73.75 86 THR B N 1
ATOM 3312 C CA . THR B 1 86 ? 5.23 -11.375 -34.812 1 73.75 86 THR B CA 1
ATOM 3313 C C . THR B 1 86 ? 5.188 -12.789 -35.406 1 73.75 86 THR B C 1
ATOM 3315 O O . THR B 1 86 ? 5.008 -12.961 -36.594 1 73.75 86 THR B O 1
ATOM 3318 N N . ASP B 1 87 ? 5.348 -13.742 -34.625 1 83.81 87 ASP B N 1
ATOM 3319 C CA . ASP B 1 87 ? 5.367 -15.133 -35.062 1 83.81 87 ASP B CA 1
ATOM 3320 C C . ASP B 1 87 ? 4.656 -16.031 -34.031 1 83.81 87 ASP B C 1
ATOM 3322 O O . ASP B 1 87 ? 5.273 -16.531 -33.094 1 83.81 87 ASP B O 1
ATOM 3326 N N . ASP B 1 88 ? 3.484 -16.328 -34.281 1 89.94 88 ASP B N 1
ATOM 3327 C CA . ASP B 1 88 ? 2.643 -17.094 -33.375 1 89.94 88 ASP B CA 1
ATOM 3328 C C . ASP B 1 88 ? 3.221 -18.484 -33.156 1 89.94 88 ASP B C 1
ATOM 3330 O O . ASP B 1 88 ? 3.115 -19.031 -32.031 1 89.94 88 ASP B O 1
ATOM 3334 N N . ALA B 1 89 ? 3.818 -19 -34.156 1 92.06 89 ALA B N 1
ATOM 3335 C CA . ALA B 1 89 ? 4.375 -20.344 -34.031 1 92.06 89 ALA B CA 1
ATOM 3336 C C . ALA B 1 89 ? 5.527 -20.391 -33.031 1 92.06 89 ALA B C 1
ATOM 3338 O O . ALA B 1 89 ? 5.691 -21.375 -32.312 1 92.06 89 ALA B O 1
ATOM 3339 N N . GLN B 1 90 ? 6.285 -19.391 -33.062 1 92.69 90 GLN B N 1
ATOM 3340 C CA . GLN B 1 90 ? 7.406 -19.328 -32.125 1 92.69 90 GLN B CA 1
ATOM 3341 C C . GLN B 1 90 ? 6.914 -19.219 -30.688 1 92.69 90 GLN B C 1
ATOM 3343 O O . GLN B 1 90 ? 7.484 -19.828 -29.781 1 92.69 90 GLN B O 1
ATOM 3348 N N . GLN B 1 91 ? 5.883 -18.422 -30.484 1 94.31 91 GLN B N 1
ATOM 3349 C CA . GLN B 1 91 ? 5.32 -18.281 -29.156 1 94.31 91 GLN B CA 1
ATOM 3350 C C . GLN B 1 91 ? 4.676 -19.578 -28.688 1 94.31 91 GLN B C 1
ATOM 3352 O O . GLN B 1 91 ? 4.773 -19.953 -27.516 1 94.31 91 GLN B O 1
ATOM 3357 N N . GLU B 1 92 ? 4.043 -20.203 -29.625 1 95 92 GLU B N 1
ATOM 3358 C CA . GLU B 1 92 ? 3.451 -21.5 -29.297 1 95 92 GLU B CA 1
ATOM 3359 C C . GLU B 1 92 ? 4.52 -22.516 -28.891 1 95 92 GLU B C 1
ATOM 3361 O O . GLU B 1 92 ? 4.34 -23.25 -27.906 1 95 92 GLU B O 1
ATOM 3366 N N . ALA B 1 93 ? 5.57 -22.531 -29.641 1 95.44 93 ALA B N 1
ATOM 3367 C CA . ALA B 1 93 ? 6.68 -23.422 -29.344 1 95.44 93 ALA B CA 1
ATOM 3368 C C . ALA B 1 93 ? 7.305 -23.094 -27.984 1 95.44 93 ALA B C 1
ATOM 3370 O O . ALA B 1 93 ? 7.754 -23.984 -27.266 1 95.44 93 ALA B O 1
ATOM 3371 N N . PHE B 1 94 ? 7.355 -21.859 -27.719 1 95.81 94 PHE B N 1
ATOM 3372 C CA . PHE B 1 94 ? 7.914 -21.406 -26.453 1 95.81 94 PHE B CA 1
ATOM 3373 C C . PHE B 1 94 ? 7.09 -21.922 -25.281 1 95.81 94 PHE B C 1
ATOM 3375 O O . PHE B 1 94 ? 7.637 -22.484 -24.328 1 95.81 94 PHE B O 1
ATOM 3382 N N . ILE B 1 95 ? 5.77 -21.797 -25.328 1 96.56 95 ILE B N 1
ATOM 3383 C CA . ILE B 1 95 ? 4.875 -22.25 -24.281 1 96.56 95 ILE B CA 1
ATOM 3384 C C . ILE B 1 95 ? 4.969 -23.766 -24.141 1 96.56 95 ILE B C 1
ATOM 3386 O O . ILE B 1 95 ? 4.988 -24.297 -23.031 1 96.56 95 ILE B O 1
ATOM 3390 N N . GLU B 1 96 ? 5.004 -24.406 -25.266 1 97.5 96 GLU B N 1
ATOM 3391 C CA . GLU B 1 96 ? 5.137 -25.859 -25.25 1 97.5 96 GLU B CA 1
ATOM 3392 C C . GLU B 1 96 ? 6.414 -26.297 -24.547 1 97.5 96 GLU B C 1
ATOM 3394 O O . GLU B 1 96 ? 6.398 -27.219 -23.734 1 97.5 96 GLU B O 1
ATOM 3399 N N . ALA B 1 97 ? 7.484 -25.609 -24.859 1 97 97 ALA B N 1
ATOM 3400 C CA . ALA B 1 97 ? 8.766 -25.953 -24.25 1 97 97 ALA B CA 1
ATOM 3401 C C . ALA B 1 97 ? 8.727 -25.75 -22.734 1 97 97 ALA B C 1
ATOM 3403 O O . ALA B 1 97 ? 9.289 -26.562 -21.984 1 97 97 ALA B O 1
ATOM 3404 N N . ARG B 1 98 ? 8.117 -24.656 -22.281 1 97.12 98 ARG B N 1
ATOM 3405 C CA . ARG B 1 98 ? 7.973 -24.438 -20.844 1 97.12 98 ARG B CA 1
ATOM 3406 C C . ARG B 1 98 ? 7.156 -25.547 -20.203 1 97.12 98 ARG B C 1
ATOM 3408 O O . ARG B 1 98 ? 7.508 -26.047 -19.125 1 97.12 98 ARG B O 1
ATOM 3415 N N . GLY B 1 99 ? 6.043 -25.922 -20.859 1 98.25 99 GLY B N 1
ATOM 3416 C CA . GLY B 1 99 ? 5.227 -27.031 -20.375 1 98.25 99 GLY B CA 1
ATOM 3417 C C . GLY B 1 99 ? 5.984 -28.344 -20.281 1 98.25 99 GLY B C 1
ATOM 3418 O O . GLY B 1 99 ? 5.871 -29.062 -19.297 1 98.25 99 GLY B O 1
ATOM 3419 N N . HIS B 1 100 ? 6.766 -28.609 -21.328 1 98.25 100 HIS B N 1
ATOM 3420 C CA . HIS B 1 100 ? 7.578 -29.812 -21.359 1 98.25 100 HIS B CA 1
ATOM 3421 C C . HIS B 1 100 ? 8.562 -29.859 -20.203 1 98.25 100 HIS B 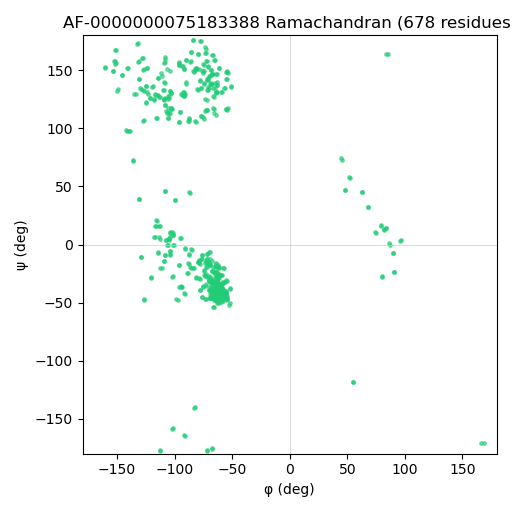C 1
ATOM 3423 O O . HIS B 1 100 ? 8.781 -30.906 -19.594 1 98.25 100 HIS B O 1
ATOM 3429 N N . GLU B 1 101 ? 9.156 -28.75 -19.938 1 98 101 GLU B N 1
ATOM 3430 C CA . GLU B 1 101 ? 10.133 -28.688 -18.859 1 98 101 GLU B CA 1
ATOM 3431 C C . GLU B 1 101 ? 9.523 -29.125 -17.531 1 98 101 GLU B C 1
ATOM 3433 O O . GLU B 1 101 ? 10.125 -29.922 -16.797 1 98 101 GLU B O 1
ATOM 3438 N N . ILE B 1 102 ? 8.328 -28.672 -17.266 1 98.5 102 ILE B N 1
ATOM 3439 C CA . ILE B 1 102 ? 7.652 -29.016 -16.016 1 98.5 102 ILE B CA 1
ATOM 3440 C C . ILE B 1 102 ? 7.25 -30.5 -16.047 1 98.5 102 ILE B C 1
ATOM 3442 O O . ILE B 1 102 ? 7.457 -31.219 -15.062 1 98.5 102 ILE B O 1
ATOM 3446 N N . ALA B 1 103 ? 6.672 -30.969 -17.141 1 98.56 103 ALA B N 1
ATOM 3447 C CA . ALA B 1 103 ? 6.227 -32.344 -17.266 1 98.56 103 ALA B CA 1
ATOM 3448 C C . ALA B 1 103 ? 7.398 -33.312 -17.125 1 98.56 103 ALA B C 1
ATOM 3450 O O . ALA B 1 103 ? 7.297 -34.344 -16.453 1 98.56 103 ALA B O 1
ATOM 3451 N N . ILE B 1 104 ? 8.492 -33 -17.766 1 98.5 104 ILE B N 1
ATOM 3452 C CA . ILE B 1 104 ? 9.672 -33.844 -17.734 1 98.5 104 ILE B CA 1
ATOM 3453 C C . ILE B 1 104 ? 10.266 -33.812 -16.328 1 98.5 104 ILE B C 1
ATOM 3455 O O . ILE B 1 104 ? 10.758 -34.844 -15.836 1 98.5 104 ILE B O 1
ATOM 3459 N N . PHE B 1 105 ? 10.281 -32.656 -15.695 1 98.62 105 PHE B N 1
ATOM 3460 C CA . PHE B 1 105 ? 10.703 -32.594 -14.305 1 98.62 105 PHE B CA 1
ATOM 3461 C C . PHE B 1 105 ? 9.938 -33.594 -13.453 1 98.62 105 PHE B C 1
ATOM 3463 O O . PHE B 1 105 ? 10.531 -34.406 -12.711 1 98.62 105 PHE B O 1
ATOM 3470 N N . ILE B 1 106 ? 8.633 -33.594 -13.547 1 98.75 106 ILE B N 1
ATOM 3471 C CA . ILE B 1 106 ? 7.77 -34.469 -12.766 1 98.75 106 ILE B CA 1
ATOM 3472 C C . ILE B 1 106 ? 8.062 -35.906 -13.117 1 98.75 106 ILE B C 1
ATOM 3474 O O . ILE B 1 106 ? 8.219 -36.75 -12.227 1 98.75 106 ILE B O 1
ATOM 3478 N N . ASP B 1 107 ? 8.148 -36.188 -14.398 1 98.62 107 ASP B N 1
ATOM 3479 C CA . ASP B 1 107 ? 8.422 -37.531 -14.867 1 98.62 107 ASP B CA 1
ATOM 3480 C C . ASP B 1 107 ? 9.75 -38.062 -14.312 1 98.62 107 ASP B C 1
ATOM 3482 O O . ASP B 1 107 ? 9.828 -39.188 -13.828 1 98.62 107 ASP B O 1
ATOM 3486 N N . THR B 1 108 ? 10.773 -37.219 -14.445 1 98.19 108 THR B N 1
ATOM 3487 C CA . THR B 1 108 ? 12.094 -37.594 -13.953 1 98.19 108 THR B CA 1
ATOM 3488 C C . THR B 1 108 ? 12.07 -37.812 -12.438 1 98.19 108 THR B C 1
ATOM 3490 O O . THR B 1 108 ? 12.688 -38.75 -11.922 1 98.19 108 THR B O 1
ATOM 3493 N N . PHE B 1 109 ? 11.359 -36.969 -11.773 1 98.5 109 PHE B N 1
ATOM 3494 C CA . PHE B 1 109 ? 11.25 -37.062 -10.328 1 98.5 109 PHE B CA 1
ATOM 3495 C C . PHE B 1 109 ? 10.562 -38.375 -9.922 1 98.5 109 PHE B C 1
ATOM 3497 O O . PHE B 1 109 ? 10.977 -39.031 -8.977 1 98.5 109 PHE B O 1
ATOM 3504 N N . ILE B 1 110 ? 9.508 -38.75 -10.578 1 98.56 110 ILE B N 1
ATOM 3505 C CA . ILE B 1 110 ? 8.773 -39.969 -10.352 1 98.56 110 ILE B CA 1
ATOM 3506 C C . ILE B 1 110 ? 9.734 -41.156 -10.438 1 98.56 110 ILE B C 1
ATOM 3508 O O . ILE B 1 110 ? 9.734 -42.031 -9.555 1 98.56 110 ILE B O 1
ATOM 3512 N N . GLN B 1 111 ? 10.539 -41.156 -11.438 1 98.19 111 GLN B N 1
ATOM 3513 C CA . GLN B 1 111 ? 11.453 -42.25 -11.672 1 98.19 111 GLN B CA 1
ATOM 3514 C C . GLN B 1 111 ? 12.594 -42.25 -10.664 1 98.19 111 GLN B C 1
ATOM 3516 O O . GLN B 1 111 ? 12.945 -43.312 -10.117 1 98.19 111 GLN B O 1
ATOM 3521 N N . LYS B 1 112 ? 13.141 -41.094 -10.484 1 97.69 112 LYS B N 1
ATOM 3522 C CA . LYS B 1 112 ? 14.297 -40.969 -9.609 1 97.69 112 LYS B CA 1
ATOM 3523 C C . LYS B 1 112 ? 13.961 -41.406 -8.188 1 97.69 112 LYS B C 1
ATOM 3525 O O . LYS B 1 112 ? 14.797 -42 -7.504 1 97.69 112 LYS B O 1
ATOM 3530 N N . PHE B 1 113 ? 12.766 -41.094 -7.742 1 97.62 113 PHE B N 1
ATOM 3531 C CA . PHE B 1 113 ? 12.438 -41.312 -6.34 1 97.62 113 PHE B CA 1
ATOM 3532 C C . PHE B 1 113 ? 11.383 -42.406 -6.203 1 97.62 113 PHE B C 1
ATOM 3534 O O . PHE B 1 113 ? 10.852 -42.625 -5.113 1 97.62 113 PHE B O 1
ATOM 3541 N N . ASN B 1 114 ? 11.023 -43.031 -7.309 1 97 114 ASN B N 1
ATOM 3542 C CA . ASN B 1 114 ? 10.062 -44.125 -7.312 1 97 114 ASN B CA 1
ATOM 3543 C C . ASN B 1 114 ? 8.773 -43.75 -6.59 1 97 114 ASN B C 1
ATOM 3545 O O . ASN B 1 114 ? 8.359 -44.438 -5.652 1 97 114 ASN B O 1
ATOM 3549 N N . LEU B 1 115 ? 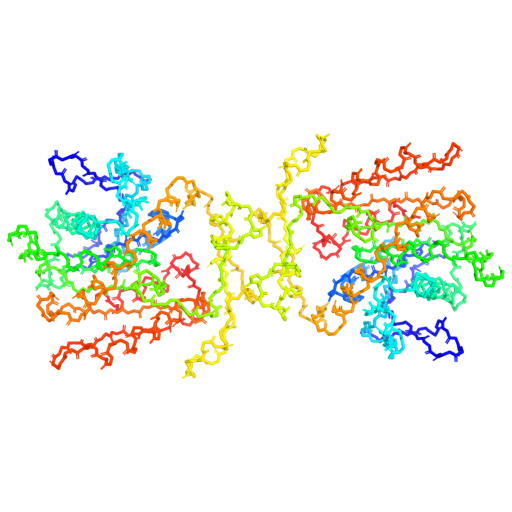8.172 -42.719 -7.047 1 98.44 115 LEU B N 1
ATOM 3550 C CA . LEU B 1 115 ? 6.934 -42.25 -6.422 1 98.44 115 LEU B CA 1
ATOM 3551 C C . LEU B 1 115 ? 5.832 -43.312 -6.551 1 98.44 115 LEU B C 1
ATOM 3553 O O . LEU B 1 115 ? 5.77 -44.031 -7.547 1 98.44 115 LEU B O 1
ATOM 3557 N N . PRO B 1 116 ? 4.93 -43.406 -5.551 1 98.19 116 PRO B N 1
ATOM 3558 C CA . PRO B 1 116 ? 3.795 -44.312 -5.695 1 98.19 116 PRO B CA 1
ATOM 3559 C C . PRO B 1 116 ? 2.781 -43.844 -6.73 1 98.19 116 PRO B C 1
ATOM 3561 O O . PRO B 1 116 ? 2.422 -42.656 -6.754 1 98.19 116 PRO B O 1
ATOM 3564 N N . PRO B 1 117 ? 2.307 -44.688 -7.578 1 97.94 117 PRO B N 1
ATOM 3565 C CA . PRO B 1 117 ? 1.312 -44.344 -8.586 1 97.94 117 PRO B CA 1
ATOM 3566 C C . PRO B 1 117 ? -0.1 -44.219 -8.016 1 97.94 117 PRO B C 1
ATOM 3568 O O . PRO B 1 117 ? -0.32 -44.531 -6.844 1 97.94 117 PRO B O 1
ATOM 3571 N N . ILE B 1 118 ? -1.01 -43.812 -8.875 1 98 118 ILE B N 1
ATOM 3572 C CA . ILE B 1 118 ? -2.406 -43.688 -8.477 1 98 118 ILE B CA 1
ATOM 3573 C C . ILE B 1 118 ? -2.947 -45.031 -8.023 1 98 118 ILE B C 1
ATOM 3575 O O . ILE B 1 118 ? -3.691 -45.125 -7.039 1 98 118 ILE B O 1
ATOM 3579 N N . SER B 1 119 ? -2.562 -46.094 -8.602 1 96.44 119 SER B N 1
ATOM 3580 C CA . SER B 1 119 ? -3.072 -47.438 -8.352 1 96.44 119 SER B CA 1
ATOM 3581 C C . SER B 1 119 ? -2.709 -47.938 -6.953 1 96.44 119 SER B C 1
ATOM 3583 O O . SER B 1 119 ? -3.377 -48.812 -6.398 1 96.44 119 SER B O 1
ATOM 3585 N N . SER B 1 120 ? -1.733 -47.406 -6.43 1 95.25 120 SER B N 1
ATOM 3586 C CA . SER B 1 120 ? -1.308 -47.812 -5.098 1 95.25 120 SER B CA 1
ATOM 3587 C C . SER B 1 120 ? -1.75 -46.812 -4.039 1 95.25 120 SER B C 1
ATOM 3589 O O . SER B 1 120 ? -1.265 -46.844 -2.908 1 95.25 120 SER B O 1
ATOM 3591 N N . GLY B 1 121 ? -2.611 -45.875 -4.441 1 93.06 121 GLY B N 1
ATOM 3592 C CA . GLY B 1 121 ? -3.156 -44.906 -3.504 1 93.06 121 GLY B CA 1
ATOM 3593 C C . GLY B 1 121 ? -2.398 -43.594 -3.5 1 93.06 121 GLY B C 1
ATOM 3594 O O . GLY B 1 121 ? -2.807 -42.625 -2.836 1 93.06 121 GLY B O 1
ATOM 3595 N N . GLY B 1 122 ? -1.243 -43.781 -4.684 1 82.44 122 GLY B N 1
ATOM 3596 C CA . GLY B 1 122 ? -0.532 -42.531 -4.582 1 82.44 122 GLY B CA 1
ATOM 3597 C C . GLY B 1 122 ? -0.306 -41.844 -5.926 1 82.44 122 GLY B C 1
ATOM 3598 O O . GLY B 1 122 ? 0.308 -42.438 -6.82 1 82.44 122 GLY B O 1
ATOM 3599 N N . GLY B 1 123 ? 0.068 -40.938 -6.277 1 97.88 123 GLY B N 1
ATOM 3600 C CA . GLY B 1 123 ? -0.056 -40.062 -7.445 1 97.88 123 GLY B CA 1
ATOM 3601 C C . GLY B 1 123 ? 0.521 -38.688 -7.234 1 97.88 123 GLY B C 1
ATOM 3602 O O . GLY B 1 123 ? 1.13 -38.406 -6.195 1 97.88 123 GLY B O 1
ATOM 3603 N N . VAL B 1 124 ? 0.194 -37.812 -8.305 1 98.5 124 VAL B N 1
ATOM 3604 C CA . VAL B 1 124 ? 0.806 -36.5 -8.336 1 98.5 124 VAL B CA 1
ATOM 3605 C C . VAL B 1 124 ? -0.273 -35.438 -8.539 1 98.5 124 VAL B C 1
ATOM 3607 O O . VAL B 1 124 ? -1.209 -35.625 -9.32 1 98.5 124 VAL B O 1
ATOM 3610 N N . ALA B 1 125 ? -0.191 -34.375 -7.75 1 98.88 125 ALA B N 1
ATOM 3611 C CA . ALA B 1 125 ? -0.952 -33.156 -7.992 1 98.88 125 ALA B CA 1
ATOM 3612 C C . ALA B 1 125 ? -0.035 -32.031 -8.43 1 98.88 125 ALA B C 1
ATOM 3614 O O . ALA B 1 125 ? 1.05 -31.844 -7.875 1 98.88 125 ALA B O 1
ATOM 3615 N N . LEU B 1 126 ? -0.403 -31.312 -9.484 1 98.94 126 LEU B N 1
ATOM 3616 C CA . LEU B 1 126 ? 0.333 -30.141 -9.961 1 98.94 126 LEU B CA 1
ATOM 3617 C C . LEU B 1 126 ? -0.373 -28.859 -9.547 1 98.94 126 LEU B C 1
ATOM 3619 O O . LEU B 1 126 ? -1.523 -28.625 -9.93 1 98.94 126 LEU B O 1
ATOM 3623 N N . LEU B 1 127 ? 0.294 -28.109 -8.75 1 98.94 127 LEU B N 1
ATOM 3624 C CA . LEU B 1 127 ? -0.241 -26.859 -8.227 1 98.94 127 LEU B CA 1
ATOM 3625 C C . LEU B 1 127 ? 0.453 -25.656 -8.867 1 98.94 127 LEU B C 1
ATOM 3627 O O . LEU B 1 127 ? 1.681 -25.562 -8.828 1 98.94 127 LEU B O 1
ATOM 3631 N N . GLY B 1 128 ? -0.271 -24.797 -9.531 1 98.88 128 GLY B N 1
ATOM 3632 C CA . GLY B 1 128 ? 0.216 -23.516 -9.992 1 98.88 128 GLY B CA 1
ATOM 3633 C C . GLY B 1 128 ? -0.38 -22.344 -9.234 1 98.88 128 GLY B C 1
ATOM 3634 O O . GLY B 1 128 ? -1.601 -22.25 -9.086 1 98.88 128 GLY B O 1
ATOM 3635 N N . TRP B 1 129 ? 0.46 -21.531 -8.711 1 98.81 129 TRP B N 1
ATOM 3636 C CA . TRP B 1 129 ? 0.019 -20.359 -7.98 1 98.81 129 TRP B CA 1
ATOM 3637 C C . TRP B 1 129 ? 0.215 -19.094 -8.812 1 98.81 129 TRP B C 1
ATOM 3639 O O . TRP B 1 129 ? 1.314 -18.828 -9.312 1 98.81 129 TRP B O 1
ATOM 3649 N N . SER B 1 130 ? -0.839 -18.281 -8.969 1 98.25 130 SER B N 1
ATOM 3650 C CA . SER B 1 130 ? -0.738 -17.016 -9.695 1 98.25 130 SER B CA 1
ATOM 3651 C C . SER B 1 130 ? -0.188 -17.234 -11.102 1 98.25 130 SER B C 1
ATOM 3653 O O . SER B 1 130 ? -0.726 -18.031 -11.867 1 98.25 130 SER B O 1
ATOM 3655 N N . LEU B 1 131 ? 0.952 -16.672 -11.461 1 97.75 131 LEU B N 1
ATOM 3656 C CA . LEU B 1 131 ? 1.517 -16.875 -12.789 1 97.75 131 LEU B CA 1
ATOM 3657 C C . LEU B 1 131 ? 1.876 -18.328 -13.016 1 97.75 131 LEU B C 1
ATOM 3659 O O . LEU B 1 131 ? 1.871 -18.812 -14.148 1 97.75 131 LEU B O 1
ATOM 3663 N N . GLY B 1 132 ? 2.105 -19.047 -11.93 1 98.44 132 GLY B N 1
ATOM 3664 C CA . GLY B 1 132 ? 2.408 -20.469 -12.039 1 98.44 132 GLY B CA 1
ATOM 3665 C C . GLY B 1 132 ? 1.282 -21.266 -12.664 1 98.44 132 GLY B C 1
ATOM 3666 O O . GLY B 1 132 ? 1.499 -22.391 -13.148 1 98.44 132 GLY B O 1
ATOM 3667 N N . THR B 1 133 ? 0.089 -20.719 -12.672 1 98.75 133 THR B N 1
ATOM 3668 C CA . THR B 1 133 ? -1.056 -21.406 -13.25 1 98.75 133 THR B CA 1
ATOM 3669 C C . THR B 1 133 ? -0.906 -21.531 -14.766 1 98.75 133 THR B C 1
ATOM 3671 O O . THR B 1 133 ? -1.378 -22.484 -15.367 1 98.75 133 THR B O 1
ATOM 3674 N N . ALA B 1 134 ? -0.267 -20.547 -15.367 1 98.56 134 ALA B N 1
ATOM 3675 C CA . ALA B 1 134 ? 0.016 -20.609 -16.797 1 98.56 134 ALA B CA 1
ATOM 3676 C C . ALA B 1 134 ? 0.936 -21.781 -17.125 1 98.56 134 ALA B C 1
ATOM 3678 O O . ALA B 1 134 ? 0.702 -22.516 -18.078 1 98.56 134 ALA B O 1
ATOM 3679 N N . LEU B 1 135 ? 1.889 -21.953 -16.281 1 98.5 135 LEU B N 1
ATOM 3680 C CA . LEU B 1 135 ? 2.867 -23.016 -16.516 1 98.5 135 LEU B CA 1
ATOM 3681 C C . LEU B 1 135 ? 2.27 -24.375 -16.188 1 98.5 135 LEU B C 1
ATOM 3683 O O . LEU B 1 135 ? 2.59 -25.375 -16.859 1 98.5 135 LEU B O 1
ATOM 3687 N N . ALA B 1 136 ? 1.448 -24.422 -15.188 1 98.88 136 ALA B N 1
ATOM 3688 C CA . ALA B 1 136 ? 0.744 -25.672 -14.906 1 98.88 136 ALA B CA 1
ATOM 3689 C C . ALA B 1 136 ? -0.141 -26.078 -16.078 1 98.88 136 ALA B C 1
ATOM 3691 O O . ALA B 1 136 ? -0.141 -27.234 -16.484 1 98.88 136 ALA B O 1
ATOM 3692 N N . SER B 1 137 ? -0.855 -25.109 -16.625 1 98.81 137 SER B N 1
ATOM 3693 C CA . SER B 1 137 ? -1.695 -25.391 -17.797 1 98.81 137 SER B CA 1
ATOM 3694 C C . SER B 1 137 ? -0.86 -25.844 -18.984 1 98.81 137 SER B C 1
ATOM 3696 O O . SER B 1 137 ? -1.252 -26.75 -19.703 1 98.81 137 SER B O 1
ATOM 3698 N N . ALA B 1 138 ? 0.258 -25.203 -19.156 1 98.69 138 ALA B N 1
ATOM 3699 C CA . ALA B 1 138 ? 1.144 -25.562 -20.25 1 98.69 138 ALA B CA 1
ATOM 3700 C C . ALA B 1 138 ? 1.652 -26.984 -20.109 1 98.69 138 ALA B C 1
ATOM 3702 O O . ALA B 1 138 ? 1.74 -27.734 -21.094 1 98.69 138 ALA B O 1
ATOM 3703 N N . ALA B 1 139 ? 1.98 -27.359 -18.891 1 98.75 139 ALA B N 1
ATOM 3704 C CA . ALA B 1 139 ? 2.465 -28.703 -18.641 1 98.75 139 ALA B CA 1
ATOM 3705 C C . ALA B 1 139 ? 1.397 -29.75 -18.969 1 98.75 139 ALA B C 1
ATOM 3707 O O . ALA B 1 139 ? 1.679 -30.734 -19.656 1 98.75 139 ALA B O 1
ATOM 3708 N N . ILE B 1 140 ? 0.192 -29.5 -18.547 1 98.62 140 ILE B N 1
ATOM 3709 C CA . ILE B 1 140 ? -0.911 -30.438 -18.75 1 98.62 140 ILE B CA 1
ATOM 3710 C C . ILE B 1 140 ? -1.268 -30.5 -20.219 1 98.62 140 ILE B C 1
ATOM 3712 O O . ILE B 1 140 ? -1.424 -31.594 -20.781 1 98.62 140 ILE B O 1
ATOM 3716 N N . SER B 1 141 ? -1.312 -29.391 -20.859 1 98 141 SER B N 1
ATOM 3717 C CA . SER B 1 141 ? -1.775 -29.281 -22.234 1 98 141 SER B CA 1
ATOM 3718 C C . SER B 1 141 ? -0.79 -29.922 -23.203 1 98 141 SER B C 1
ATOM 3720 O O . SER B 1 141 ? -1.183 -30.406 -24.266 1 98 141 SER B O 1
ATOM 3722 N N . ASN B 1 142 ? 0.465 -29.969 -22.844 1 96.81 142 ASN B N 1
ATOM 3723 C CA . ASN B 1 142 ? 1.467 -30.312 -23.844 1 96.81 142 ASN B CA 1
ATOM 3724 C C . ASN B 1 142 ? 2.113 -31.656 -23.547 1 96.81 142 ASN B C 1
ATOM 3726 O O . ASN B 1 142 ? 3.148 -32 -24.125 1 96.81 142 ASN B O 1
ATOM 3730 N N . THR B 1 143 ? 1.548 -32.406 -22.734 1 95.31 143 THR B N 1
ATOM 3731 C CA . THR B 1 143 ? 2.078 -33.719 -22.391 1 95.31 143 THR B CA 1
ATOM 3732 C C . THR B 1 143 ? 2.004 -34.656 -23.594 1 95.31 143 THR B C 1
ATOM 3734 O O . THR B 1 143 ? 2.877 -35.531 -23.781 1 95.31 143 THR B O 1
ATOM 3737 N N . SER B 1 144 ? 1.014 -34.5 -24.438 1 92.88 144 SER B N 1
ATOM 3738 C CA . SER B 1 144 ? 0.761 -35.406 -25.547 1 92.88 144 SER B CA 1
ATOM 3739 C C . SER B 1 144 ? 1.867 -35.344 -26.594 1 92.88 144 SER B C 1
ATOM 3741 O O . SER B 1 144 ? 2.008 -36.25 -27.422 1 92.88 144 SER B O 1
ATOM 3743 N N . THR B 1 145 ? 2.625 -34.25 -26.562 1 95.94 145 THR B N 1
ATOM 3744 C CA . THR B 1 145 ? 3.68 -34.094 -27.547 1 95.94 145 THR B CA 1
ATOM 3745 C C . THR B 1 145 ? 5.016 -34.594 -27.016 1 95.94 145 THR B C 1
ATOM 3747 O O . THR B 1 145 ? 6.047 -34.469 -27.688 1 95.94 145 THR B O 1
ATOM 3750 N N . LEU B 1 146 ? 5.02 -35.188 -25.828 1 96.94 146 LEU B N 1
ATOM 3751 C CA . LEU B 1 146 ? 6.199 -35.812 -25.25 1 96.94 146 LEU B CA 1
ATOM 3752 C C . LEU B 1 146 ? 6.34 -37.25 -25.75 1 96.94 146 LEU B C 1
ATOM 3754 O O . LEU B 1 146 ? 5.422 -37.781 -26.375 1 96.94 146 LEU B O 1
ATOM 3758 N N . PRO B 1 147 ? 7.559 -37.844 -25.531 1 96.12 147 PRO B N 1
ATOM 3759 C CA . PRO B 1 147 ? 7.719 -39.25 -25.891 1 96.12 147 PRO B CA 1
ATOM 3760 C C . PRO B 1 147 ? 6.656 -40.156 -25.266 1 96.12 147 PRO B C 1
ATOM 3762 O O . PRO B 1 147 ? 6.25 -39.938 -24.125 1 96.12 147 PRO B O 1
ATOM 3765 N N . GLU B 1 148 ? 6.273 -41.188 -25.922 1 96.56 148 GLU B N 1
ATOM 3766 C CA . GLU B 1 148 ? 5.16 -42.062 -25.547 1 96.56 148 GLU B CA 1
ATOM 3767 C C . GLU B 1 148 ? 5.34 -42.625 -24.141 1 96.56 148 GLU B C 1
ATOM 3769 O O . GLU B 1 148 ? 4.387 -42.688 -23.359 1 96.56 148 GLU B O 1
ATOM 3774 N N . ASP B 1 149 ? 6.512 -43.062 -23.828 1 96.75 149 ASP B N 1
ATOM 3775 C CA . ASP B 1 149 ? 6.77 -43.656 -22.516 1 96.75 149 ASP B CA 1
ATOM 3776 C C . ASP B 1 149 ? 6.527 -42.625 -21.406 1 96.75 149 ASP B C 1
ATOM 3778 O O . ASP B 1 149 ? 6.008 -42.969 -20.344 1 96.75 149 ASP B O 1
ATOM 3782 N N . THR B 1 150 ? 6.938 -41.406 -21.688 1 97 150 THR B N 1
ATOM 3783 C CA . THR B 1 150 ? 6.715 -40.344 -20.734 1 97 150 THR B CA 1
ATOM 3784 C C . THR B 1 150 ? 5.227 -40.062 -20.562 1 97 150 THR B C 1
ATOM 3786 O O . THR B 1 150 ? 4.734 -39.906 -19.438 1 97 150 THR B O 1
ATOM 3789 N N . CYS B 1 151 ? 4.492 -40 -21.594 1 96.94 151 CYS B N 1
ATOM 3790 C CA . CYS B 1 151 ? 3.053 -39.75 -21.578 1 96.94 151 CYS B CA 1
ATOM 3791 C C . CYS B 1 151 ? 2.332 -40.812 -20.766 1 96.94 151 CYS B C 1
ATOM 3793 O O . CYS B 1 151 ? 1.515 -40.5 -19.906 1 96.94 151 CYS B O 1
ATOM 3795 N N . LYS B 1 152 ? 2.691 -42.031 -21.047 1 96.25 152 LYS B N 1
ATOM 3796 C CA . LYS B 1 152 ? 2.045 -43.156 -20.359 1 96.25 152 LYS B CA 1
ATOM 3797 C C . LYS B 1 152 ? 2.334 -43.125 -18.859 1 96.25 152 LYS B C 1
ATOM 3799 O O . LYS B 1 152 ? 1.45 -43.406 -18.047 1 96.25 152 LYS B O 1
ATOM 3804 N N . ARG B 1 153 ? 3.557 -42.844 -18.578 1 97.5 153 ARG B N 1
ATOM 3805 C CA . ARG B 1 153 ? 3.918 -42.781 -17.156 1 97.5 153 ARG B CA 1
ATOM 3806 C C . ARG B 1 153 ? 3.166 -41.656 -16.453 1 97.5 153 ARG B C 1
ATOM 3808 O O . ARG B 1 153 ? 2.607 -41.875 -15.375 1 97.5 153 ARG B O 1
ATOM 3815 N N . LEU B 1 154 ? 3.141 -40.469 -17.047 1 98.25 154 LEU B N 1
ATOM 3816 C CA . LEU B 1 154 ? 2.453 -39.344 -16.422 1 98.25 154 LEU B CA 1
ATOM 3817 C C . LEU B 1 154 ? 0.964 -39.656 -16.266 1 98.25 154 LEU B C 1
ATOM 3819 O O . LEU B 1 154 ? 0.341 -39.219 -15.297 1 98.25 154 LEU B O 1
ATOM 3823 N N . GLU B 1 155 ? 0.376 -40.375 -17.156 1 96.75 155 GLU B N 1
ATOM 3824 C CA . GLU B 1 155 ? -1.038 -40.719 -17.078 1 96.75 155 GLU B CA 1
ATOM 3825 C C . GLU B 1 155 ? -1.318 -41.594 -15.852 1 96.75 155 GLU B C 1
ATOM 3827 O O . GLU B 1 155 ? -2.398 -41.5 -15.266 1 96.75 155 GLU B O 1
ATOM 3832 N N . ARG B 1 156 ? -0.342 -42.406 -15.484 1 97.38 156 ARG B N 1
ATOM 3833 C CA . ARG B 1 156 ? -0.499 -43.312 -14.352 1 97.38 156 ARG B CA 1
ATOM 3834 C C . ARG B 1 156 ? -0.351 -42.562 -13.031 1 97.38 156 ARG B C 1
ATOM 3836 O O . ARG B 1 156 ? -0.719 -43.094 -11.969 1 97.38 156 ARG B O 1
ATOM 3843 N N . TYR B 1 157 ? 0.126 -41.344 -13.148 1 98.44 157 TYR B N 1
ATOM 3844 C CA . TYR B 1 157 ? 0.489 -40.688 -11.898 1 98.44 157 TYR B CA 1
ATOM 3845 C C . TYR B 1 157 ? -0.304 -39.406 -11.703 1 98.44 157 TYR B C 1
ATOM 3847 O O . TYR B 1 157 ? -0.519 -38.969 -10.57 1 98.44 157 TYR B O 1
ATOM 3855 N N . MET B 1 158 ? -0.739 -38.688 -12.75 1 98.44 158 MET B N 1
ATOM 3856 C CA . MET B 1 158 ? -1.351 -37.375 -12.641 1 98.44 158 MET B CA 1
ATOM 3857 C C . MET B 1 158 ? -2.771 -37.469 -12.102 1 98.44 158 MET B C 1
ATOM 3859 O O . MET B 1 158 ? -3.697 -37.812 -12.836 1 98.44 158 MET B O 1
ATOM 3863 N N . ARG B 1 159 ? -2.936 -37.031 -10.852 1 97.38 159 ARG B N 1
ATOM 3864 C CA . ARG B 1 159 ? -4.203 -37.125 -10.133 1 97.38 159 ARG B CA 1
ATOM 3865 C C . ARG B 1 159 ? -5.035 -35.844 -10.344 1 97.38 159 ARG B C 1
ATOM 3867 O O . ARG B 1 159 ? -6.262 -35.906 -10.453 1 97.38 159 ARG B O 1
ATOM 3874 N N . SER B 1 160 ? -4.324 -34.781 -10.289 1 98.56 160 SER B N 1
ATOM 3875 C CA . SER B 1 160 ? -5.07 -33.531 -10.281 1 98.56 160 SER B CA 1
ATOM 3876 C C . SER B 1 160 ? -4.188 -32.344 -10.688 1 98.56 160 SER B C 1
ATOM 3878 O O . SER B 1 160 ? -2.961 -32.438 -10.594 1 98.56 160 SER B O 1
ATOM 3880 N N . VAL B 1 161 ? -4.777 -31.312 -11.242 1 98.88 161 VAL B N 1
ATOM 3881 C CA . VAL B 1 161 ? -4.176 -30 -11.414 1 98.88 161 VAL B CA 1
ATOM 3882 C C . VAL B 1 161 ? -4.961 -28.953 -10.625 1 98.88 161 VAL B C 1
ATOM 3884 O O . VAL B 1 161 ? -6.195 -28.953 -10.648 1 98.88 161 VAL B O 1
ATOM 3887 N N . ILE B 1 162 ? -4.25 -28.188 -9.828 1 98.88 162 ILE B N 1
ATOM 3888 C CA . ILE B 1 162 ? -4.84 -27.172 -8.961 1 98.88 162 ILE B CA 1
ATOM 3889 C C . ILE B 1 162 ? -4.367 -25.781 -9.391 1 98.88 162 ILE B C 1
ATOM 3891 O O . ILE B 1 162 ? -3.193 -25.438 -9.227 1 98.88 162 ILE B O 1
ATOM 3895 N N . LEU B 1 163 ? -5.227 -25 -9.969 1 98.88 163 LEU B N 1
ATOM 3896 C CA . LEU B 1 163 ? -4.926 -23.594 -10.211 1 98.88 163 LEU B CA 1
ATOM 3897 C C . LEU B 1 163 ? -5.301 -22.75 -9 1 98.88 163 LEU B C 1
ATOM 3899 O O . LEU B 1 163 ? -6.484 -22.578 -8.703 1 98.88 163 LEU B O 1
ATOM 3903 N N . TYR B 1 164 ? -4.281 -22.297 -8.328 1 98.75 164 TYR B N 1
ATOM 3904 C CA . TYR B 1 164 ? -4.395 -21.562 -7.074 1 98.75 164 TYR B CA 1
ATOM 3905 C C . TYR B 1 164 ? -4.152 -20.062 -7.297 1 98.75 164 TYR B C 1
ATOM 3907 O O . TYR B 1 164 ? -3.047 -19.656 -7.66 1 98.75 164 TYR B O 1
ATOM 3915 N N . GLU B 1 165 ? -5.266 -19.266 -7.098 1 98.56 165 GLU B N 1
ATOM 3916 C CA . GLU B 1 165 ? -5.195 -17.797 -7.172 1 98.56 165 GLU B CA 1
ATOM 3917 C C . GLU B 1 165 ? -4.781 -17.344 -8.562 1 98.56 165 GLU B C 1
ATOM 3919 O O . GLU B 1 165 ? -3.877 -16.516 -8.711 1 98.56 165 GLU B O 1
ATOM 3924 N N . PRO B 1 166 ? -5.332 -17.875 -9.602 1 98.56 166 PRO B N 1
ATOM 3925 C CA . PRO B 1 166 ? -4.996 -17.375 -10.938 1 98.56 166 PRO B CA 1
ATOM 3926 C C . PRO B 1 166 ? -5.516 -15.961 -11.18 1 98.56 166 PRO B C 1
ATOM 3928 O O . PRO B 1 166 ? -6.496 -15.547 -10.562 1 98.56 166 PRO B O 1
ATOM 3931 N N . GLY B 1 167 ? -4.812 -15.203 -12.016 1 97.75 167 GLY B N 1
ATOM 3932 C CA . GLY B 1 167 ? -5.398 -14.047 -12.672 1 97.75 167 GLY B CA 1
ATOM 3933 C C . GLY B 1 167 ? -5.969 -14.359 -14.047 1 97.75 167 GLY B C 1
ATOM 3934 O O . GLY B 1 167 ? -5.531 -15.312 -14.695 1 97.75 167 GLY B O 1
ATOM 3935 N N . PRO B 1 168 ? -6.988 -13.578 -14.516 1 97.94 168 PRO B N 1
ATOM 3936 C CA . PRO B 1 168 ? -7.484 -13.836 -15.867 1 97.94 168 PRO B CA 1
ATOM 3937 C C . PRO B 1 168 ? -6.371 -13.859 -16.906 1 97.94 168 PRO B C 1
ATOM 3939 O O . PRO B 1 168 ? -6.34 -14.75 -17.766 1 97.94 168 PRO B O 1
ATOM 3942 N N . ILE B 1 169 ? -5.422 -13.039 -16.781 1 96.31 169 ILE B N 1
ATOM 3943 C CA . ILE B 1 169 ? -4.363 -12.883 -17.766 1 96.31 169 ILE B CA 1
ATOM 3944 C C . ILE B 1 169 ? -3.482 -14.133 -17.781 1 96.31 169 ILE B C 1
ATOM 3946 O O . ILE B 1 169 ? -2.943 -14.508 -18.812 1 96.31 169 ILE B O 1
ATOM 3950 N N . THR B 1 170 ? -3.297 -14.82 -16.672 1 97.94 170 THR B N 1
ATOM 3951 C CA . THR B 1 170 ? -2.443 -16 -16.609 1 97.94 170 THR B CA 1
ATOM 3952 C C . THR B 1 170 ? -3.074 -17.156 -17.375 1 97.94 170 THR B C 1
ATOM 3954 O O . THR B 1 170 ? -2.393 -18.125 -17.719 1 97.94 170 THR B O 1
ATOM 3957 N N . LEU B 1 171 ? -4.379 -17.047 -17.641 1 98.25 171 LEU B N 1
ATOM 3958 C CA . LEU B 1 171 ? -5.105 -18.078 -18.375 1 98.25 171 LEU B CA 1
ATOM 3959 C C . LEU B 1 171 ? -5.445 -17.594 -19.781 1 98.25 171 LEU B C 1
ATOM 3961 O O . LEU B 1 171 ? -6.176 -18.266 -20.516 1 98.25 171 LEU B O 1
ATOM 3965 N N . GLY B 1 172 ? -4.953 -16.375 -20.125 1 97.19 172 GLY B N 1
ATOM 3966 C CA . GLY B 1 172 ? -5.242 -15.773 -21.422 1 97.19 172 GLY B CA 1
ATOM 3967 C C . GLY B 1 172 ? -6.652 -15.227 -21.531 1 97.19 172 GLY B C 1
ATOM 3968 O O . GLY B 1 172 ? -7.133 -14.938 -22.625 1 97.19 172 GLY B O 1
ATOM 3969 N N . LEU B 1 173 ? -7.348 -15.172 -20.438 1 97.5 173 LEU B N 1
ATOM 3970 C CA . LEU B 1 173 ? -8.695 -14.609 -20.406 1 97.5 173 LEU B CA 1
ATOM 3971 C C . LEU B 1 173 ? -8.641 -13.086 -20.328 1 97.5 173 LEU B C 1
ATOM 3973 O O . LEU B 1 173 ? -7.68 -12.516 -19.812 1 97.5 173 LEU B O 1
ATOM 3977 N N . PRO B 1 174 ? -9.625 -12.422 -20.828 1 95.38 174 PRO B N 1
ATOM 3978 C CA . PRO B 1 174 ? -9.617 -10.961 -20.781 1 95.38 174 PRO B CA 1
ATOM 3979 C C . PRO B 1 174 ? -9.641 -10.414 -19.359 1 95.38 174 PRO B C 1
ATOM 3981 O O . PRO B 1 174 ? -10.352 -10.953 -18.5 1 95.38 174 PRO B O 1
ATOM 3984 N N . SER B 1 175 ? -8.844 -9.422 -19.125 1 94.44 175 SER B N 1
ATOM 3985 C CA . SER B 1 175 ? -8.875 -8.734 -17.844 1 94.44 175 SER B CA 1
ATOM 3986 C C . SER B 1 175 ? -10.102 -7.836 -17.734 1 94.44 175 SER B C 1
ATOM 3988 O O . SER B 1 175 ? -10.484 -7.172 -18.703 1 94.44 175 SER B O 1
ATOM 3990 N N . PRO B 1 176 ? -10.711 -7.852 -16.562 1 96.31 176 PRO B N 1
ATOM 3991 C CA . PRO B 1 176 ? -11.828 -6.922 -16.375 1 96.31 176 PRO B CA 1
ATOM 3992 C C . PRO B 1 176 ? -11.414 -5.461 -16.516 1 96.31 176 PRO B C 1
ATOM 3994 O O . PRO B 1 176 ? -10.258 -5.113 -16.25 1 96.31 176 PRO B O 1
ATOM 3997 N N . GLU B 1 177 ? -12.367 -4.633 -16.938 1 94.75 177 GLU B N 1
ATOM 3998 C CA . GLU B 1 177 ? -12.109 -3.205 -17.094 1 94.75 177 GLU B CA 1
ATOM 3999 C C . GLU B 1 177 ? -11.789 -2.553 -15.742 1 94.75 177 GLU B C 1
ATOM 4001 O O . GLU B 1 177 ? -11.078 -1.551 -15.688 1 94.75 177 GLU B O 1
ATOM 4006 N N . GLN B 1 178 ? -12.242 -3.164 -14.641 1 94.56 178 GLN B N 1
ATOM 4007 C CA . GLN B 1 178 ? -12.086 -2.627 -13.289 1 94.56 178 GLN B CA 1
ATOM 4008 C C . GLN B 1 178 ? -10.672 -2.877 -12.758 1 94.56 178 GLN B C 1
ATOM 4010 O O . GLN B 1 178 ? -10.273 -2.307 -11.742 1 94.56 178 GLN B O 1
ATOM 4015 N N . TYR B 1 179 ? -9.945 -3.756 -13.453 1 94.62 179 TYR B N 1
ATOM 4016 C CA . TYR B 1 179 ? -8.656 -4.199 -12.938 1 94.62 179 TYR B CA 1
ATOM 4017 C C . TYR B 1 179 ? -7.652 -3.053 -12.906 1 94.62 179 TYR B C 1
ATOM 4019 O O . TYR B 1 179 ? -7.324 -2.479 -13.945 1 94.62 179 TYR B O 1
ATOM 4027 N N . TRP B 1 180 ? -7.254 -2.754 -11.711 1 93.56 180 TRP B N 1
ATOM 4028 C CA . TRP B 1 180 ? -6.18 -1.802 -11.461 1 93.56 180 TRP B CA 1
ATOM 4029 C C . TRP B 1 180 ? -4.922 -2.516 -10.977 1 93.56 180 TRP B C 1
ATOM 4031 O O . TRP B 1 180 ? -5 -3.471 -10.203 1 93.56 180 TRP B O 1
ATOM 4041 N N . THR B 1 181 ? -3.732 -2.047 -11.508 1 93.31 181 THR B N 1
ATOM 4042 C CA . THR B 1 181 ? -2.473 -2.641 -11.07 1 93.31 181 THR B CA 1
ATOM 4043 C C . THR B 1 181 ? -1.328 -1.639 -11.211 1 93.31 181 THR B C 1
ATOM 4045 O O . THR B 1 181 ? -1.312 -0.827 -12.133 1 93.31 181 THR B O 1
ATOM 4048 N N . PHE B 1 182 ? -0.32 -1.78 -10.312 1 92.81 182 PHE B N 1
ATOM 4049 C CA . PHE B 1 182 ? 0.901 -0.986 -10.383 1 92.81 182 PHE B CA 1
ATOM 4050 C C . PHE B 1 182 ? 1.695 -1.323 -11.641 1 92.81 182 PHE B C 1
ATOM 4052 O O . PHE B 1 182 ? 2.457 -0.494 -12.141 1 92.81 182 PHE B O 1
ATOM 4059 N N . LEU B 1 183 ? 1.516 -2.475 -12.156 1 91 183 LEU B N 1
ATOM 4060 C CA . LEU B 1 183 ? 2.324 -2.967 -13.266 1 91 183 LEU B CA 1
ATOM 4061 C C . LEU B 1 183 ? 2.127 -2.102 -14.508 1 91 183 LEU B C 1
ATOM 4063 O O . LEU B 1 183 ? 3.029 -1.991 -15.344 1 91 183 LEU B O 1
ATOM 4067 N N . ARG B 1 184 ? 0.972 -1.472 -14.609 1 87.44 184 ARG B N 1
ATOM 4068 C CA . ARG B 1 184 ? 0.657 -0.696 -15.805 1 87.44 184 ARG B CA 1
ATOM 4069 C C . ARG B 1 184 ? 0.469 0.779 -15.461 1 87.44 184 ARG B C 1
ATOM 4071 O O . ARG B 1 184 ? 0.028 1.562 -16.312 1 87.44 184 ARG B O 1
ATOM 4078 N N . ASP B 1 185 ? 0.713 1.129 -14.305 1 88.12 185 ASP B N 1
ATOM 4079 C CA . ASP B 1 185 ? 0.496 2.51 -13.883 1 88.12 185 ASP B CA 1
ATOM 4080 C C . ASP B 1 185 ? 1.611 3.422 -14.383 1 88.12 185 ASP B C 1
ATOM 4082 O O . ASP B 1 185 ? 2.746 3.344 -13.906 1 88.12 185 ASP B O 1
ATOM 4086 N N . PRO B 1 186 ? 1.335 4.262 -15.266 1 87.94 186 PRO B N 1
ATOM 4087 C CA . PRO B 1 186 ? 2.393 5.078 -15.867 1 87.94 186 PRO B CA 1
ATOM 4088 C C . PRO B 1 186 ? 2.947 6.125 -14.906 1 87.94 186 PRO B C 1
ATOM 4090 O O . PRO B 1 186 ? 4 6.711 -15.164 1 87.94 186 PRO B O 1
ATOM 4093 N N . SER B 1 187 ? 2.254 6.414 -13.828 1 88.56 187 SER B N 1
ATOM 4094 C CA . SER B 1 187 ? 2.713 7.422 -12.875 1 88.56 187 SER B CA 1
ATOM 4095 C C . SER B 1 187 ? 3.787 6.859 -11.953 1 88.56 187 SER B C 1
ATOM 4097 O O . SER B 1 187 ? 4.488 7.617 -11.273 1 88.56 187 SER B O 1
ATOM 4099 N N . VAL B 1 188 ? 3.875 5.559 -11.953 1 92 188 VAL B N 1
ATOM 4100 C CA . VAL B 1 188 ? 4.895 4.902 -11.141 1 92 188 VAL B CA 1
ATOM 4101 C C . VAL B 1 188 ? 6.156 4.688 -11.977 1 92 188 VAL B C 1
ATOM 4103 O O . VAL B 1 188 ? 6.09 4.191 -13.102 1 92 188 VAL B O 1
ATOM 4106 N N . PRO B 1 189 ? 7.34 5.082 -11.422 1 90.12 189 PRO B N 1
ATOM 4107 C CA . PRO B 1 189 ? 8.57 4.746 -12.141 1 90.12 189 PRO B CA 1
ATOM 4108 C C . PRO B 1 189 ? 8.648 3.27 -12.523 1 90.12 189 PRO B C 1
ATOM 4110 O O . PRO B 1 189 ? 8.312 2.4 -11.711 1 90.12 189 PRO B O 1
ATOM 4113 N N . GLU B 1 190 ? 9.062 3.021 -13.727 1 89.31 190 GLU B N 1
ATOM 4114 C CA . GLU B 1 190 ? 9.023 1.681 -14.305 1 89.31 190 GLU B CA 1
ATOM 4115 C C . GLU B 1 190 ? 9.773 0.682 -13.43 1 89.31 190 GLU B C 1
ATOM 4117 O O . GLU B 1 190 ? 9.312 -0.441 -13.227 1 89.31 190 GLU B O 1
ATOM 4122 N N . ASP B 1 191 ? 10.859 1.074 -12.945 1 90.06 191 ASP B N 1
ATOM 4123 C CA . ASP B 1 191 ? 11.734 0.166 -12.203 1 90.06 191 ASP B CA 1
ATOM 4124 C C . ASP B 1 191 ? 11.141 -0.173 -10.836 1 90.06 191 ASP B C 1
ATOM 4126 O O . ASP B 1 191 ? 11.609 -1.089 -10.156 1 90.06 191 ASP B O 1
ATOM 4130 N N . LEU B 1 192 ? 10.047 0.495 -10.438 1 92.5 192 LEU B N 1
ATOM 4131 C CA . LEU B 1 192 ? 9.445 0.252 -9.133 1 92.5 192 LEU B CA 1
ATOM 4132 C C . LEU B 1 192 ? 8.125 -0.499 -9.273 1 92.5 192 LEU B C 1
ATOM 4134 O O . LEU B 1 192 ? 7.555 -0.959 -8.281 1 92.5 192 LEU B O 1
ATOM 4138 N N . ARG B 1 193 ? 7.641 -0.644 -10.469 1 92.75 193 ARG B N 1
ATOM 4139 C CA . ARG B 1 193 ? 6.293 -1.152 -10.695 1 92.75 193 ARG B CA 1
ATOM 4140 C C . ARG B 1 193 ? 6.152 -2.582 -10.18 1 92.75 193 ARG B C 1
ATOM 4142 O O . ARG B 1 193 ? 5.16 -2.92 -9.531 1 92.75 193 ARG B O 1
ATOM 4149 N N . ILE B 1 194 ? 7.16 -3.408 -10.398 1 92.94 194 ILE B N 1
ATOM 4150 C CA . ILE B 1 194 ? 7.094 -4.809 -9.992 1 92.94 194 ILE B CA 1
ATOM 4151 C C . ILE B 1 194 ? 7.109 -4.906 -8.469 1 92.94 194 ILE B C 1
ATOM 4153 O O . ILE B 1 194 ? 6.309 -5.637 -7.879 1 92.94 194 ILE B O 1
ATOM 4157 N N . ALA B 1 195 ? 7.973 -4.18 -7.887 1 92.12 195 ALA B N 1
ATOM 4158 C CA . ALA B 1 195 ? 8.039 -4.172 -6.426 1 92.12 195 ALA B CA 1
ATOM 4159 C C . ALA B 1 195 ? 6.754 -3.623 -5.816 1 92.12 195 ALA B C 1
ATOM 4161 O O . ALA B 1 195 ? 6.266 -4.145 -4.812 1 92.12 195 ALA B O 1
ATOM 4162 N N . ALA B 1 196 ? 6.207 -2.541 -6.422 1 93.5 196 ALA B N 1
ATOM 4163 C CA . ALA B 1 196 ? 4.957 -1.954 -5.945 1 93.5 196 ALA B CA 1
ATOM 4164 C C . ALA B 1 196 ? 3.807 -2.951 -6.051 1 93.5 196 ALA B C 1
ATOM 4166 O O . ALA B 1 196 ? 3.008 -3.088 -5.125 1 93.5 196 ALA B O 1
ATOM 4167 N N . PHE B 1 197 ? 3.787 -3.676 -7.105 1 94.44 197 PHE B N 1
ATOM 4168 C CA . PHE B 1 197 ? 2.791 -4.727 -7.281 1 94.44 197 PHE B CA 1
ATOM 4169 C C . PHE B 1 197 ? 2.951 -5.805 -6.215 1 94.44 197 PHE B C 1
ATOM 4171 O O . PHE B 1 197 ? 1.966 -6.262 -5.633 1 94.44 197 PHE B O 1
ATOM 4178 N N . GLY B 1 198 ? 4.148 -6.207 -6.062 1 92.06 198 GLY B N 1
ATOM 4179 C CA . GLY B 1 198 ? 4.434 -7.254 -5.09 1 92.06 198 GLY B CA 1
ATOM 4180 C C . GLY B 1 198 ? 3.967 -6.906 -3.689 1 92.06 198 GLY B C 1
ATOM 4181 O O . GLY B 1 198 ? 3.428 -7.762 -2.982 1 92.06 198 GLY B O 1
ATOM 4182 N N . GLN B 1 199 ? 4.188 -5.676 -3.281 1 91.75 199 GLN B N 1
ATOM 4183 C CA . GLN B 1 199 ? 3.727 -5.238 -1.968 1 91.75 199 GLN B CA 1
ATOM 4184 C C . GLN B 1 199 ? 2.203 -5.176 -1.911 1 91.75 199 GLN B C 1
ATOM 4186 O O . GLN B 1 199 ? 1.59 -5.684 -0.971 1 91.75 199 GLN B O 1
ATOM 4191 N N . TRP B 1 200 ? 1.607 -4.617 -2.889 1 94.31 200 TRP B N 1
ATOM 4192 C CA . TRP B 1 200 ? 0.164 -4.414 -2.957 1 94.31 200 TRP B CA 1
ATOM 4193 C C . TRP B 1 200 ? -0.573 -5.75 -2.939 1 94.31 200 TRP B C 1
ATOM 4195 O O . TRP B 1 200 ? -1.577 -5.902 -2.24 1 94.31 200 TRP B O 1
ATOM 4205 N N . CYS B 1 201 ? -0.049 -6.75 -3.637 1 95.5 201 CYS B N 1
ATOM 4206 C CA . CYS B 1 201 ? -0.775 -8 -3.84 1 95.5 201 CYS B CA 1
ATOM 4207 C C . CYS B 1 201 ? -0.744 -8.859 -2.58 1 95.5 201 CYS B C 1
ATOM 4209 O O . CYS B 1 201 ? -1.44 -9.875 -2.498 1 95.5 201 CYS B O 1
ATOM 4211 N N . THR B 1 202 ? 0.047 -8.469 -1.582 1 95.31 202 THR B N 1
ATOM 4212 C CA . THR B 1 202 ? 0.077 -9.203 -0.323 1 95.31 202 THR B CA 1
ATOM 4213 C C . THR B 1 202 ? -1.031 -8.727 0.61 1 95.31 202 THR B C 1
ATOM 4215 O O . THR B 1 202 ? -1.211 -9.266 1.701 1 95.31 202 THR B O 1
ATOM 4218 N N . SER B 1 203 ? -1.751 -7.715 0.191 1 96.06 203 SER B N 1
ATOM 4219 C CA . SER B 1 203 ? -2.805 -7.145 1.021 1 96.06 203 SER B CA 1
ATOM 4220 C C . SER B 1 203 ? -4.008 -8.078 1.109 1 96.06 203 SER B C 1
ATOM 4222 O O . SER B 1 203 ? -4.129 -9.016 0.324 1 96.06 203 SER B O 1
ATOM 4224 N N . TYR B 1 204 ? -4.805 -7.898 2.15 1 97.25 204 TYR B N 1
ATOM 4225 C CA . TYR B 1 204 ? -6.16 -8.43 2.221 1 97.25 204 TYR B CA 1
ATOM 4226 C C . TYR B 1 204 ? -7.168 -7.41 1.702 1 97.25 204 TYR B C 1
ATOM 4228 O O . TYR B 1 204 ? -6.926 -6.203 1.755 1 97.25 204 TYR B O 1
ATOM 4236 N N . PHE B 1 205 ? -8.242 -7.844 1.181 1 97.94 205 PHE B N 1
ATOM 4237 C CA . PHE B 1 205 ? -9.234 -6.965 0.586 1 97.94 205 PHE B CA 1
ATOM 4238 C C . PHE B 1 205 ? -10.633 -7.289 1.115 1 97.94 205 PHE B C 1
ATOM 4240 O O . PHE B 1 205 ? -10.953 -8.453 1.349 1 97.94 205 PHE B O 1
ATOM 4247 N N . ASP B 1 206 ? -11.406 -6.289 1.323 1 97 206 ASP B N 1
ATOM 4248 C CA . ASP B 1 206 ? -12.812 -6.453 1.684 1 97 206 ASP B CA 1
ATOM 4249 C C . ASP B 1 206 ? -13.711 -6.348 0.453 1 97 206 ASP B C 1
ATOM 4251 O O . ASP B 1 206 ? -13.953 -5.25 -0.056 1 97 206 ASP B O 1
ATOM 4255 N N . HIS B 1 207 ? -14.188 -7.461 0.039 1 97.88 207 HIS B N 1
ATOM 4256 C CA . HIS B 1 207 ? -15.102 -7.512 -1.099 1 97.88 207 HIS B CA 1
ATOM 4257 C C . HIS B 1 207 ? -16.547 -7.547 -0.639 1 97.88 207 HIS B C 1
ATOM 4259 O O . HIS B 1 207 ? -16.844 -7.934 0.497 1 97.88 207 HIS B O 1
ATOM 4265 N N . ALA B 1 208 ? -17.406 -7.074 -1.522 1 95.88 208 ALA B N 1
ATOM 4266 C CA . ALA B 1 208 ? -18.828 -7.242 -1.255 1 95.88 208 ALA B CA 1
ATOM 4267 C C . ALA B 1 208 ? -19.234 -8.711 -1.319 1 95.88 208 ALA B C 1
ATOM 4269 O O . ALA B 1 208 ? -18.375 -9.594 -1.393 1 95.88 208 ALA B O 1
ATOM 4270 N N . ASP B 1 209 ? -20.531 -8.969 -1.171 1 96.62 209 ASP B N 1
ATOM 4271 C CA . ASP B 1 209 ? -21.047 -10.328 -1.242 1 96.62 209 ASP B CA 1
ATOM 4272 C C . ASP B 1 209 ? -20.641 -11.008 -2.549 1 96.62 209 ASP B C 1
ATOM 4274 O O . ASP B 1 209 ? -21.078 -10.602 -3.627 1 96.62 209 ASP B O 1
ATOM 4278 N N . LEU B 1 210 ? -19.859 -12.047 -2.473 1 97.94 210 LEU B N 1
ATOM 4279 C CA . LEU B 1 210 ? -19.281 -12.695 -3.639 1 97.94 210 LEU B CA 1
ATOM 4280 C C . LEU B 1 210 ? -20.328 -13.508 -4.395 1 97.94 210 LEU B C 1
ATOM 4282 O O . LEU B 1 210 ? -20.125 -13.867 -5.555 1 97.94 210 LEU B O 1
ATOM 4286 N N . SER B 1 211 ? -21.391 -13.875 -3.709 1 96.56 211 SER B N 1
ATOM 4287 C CA . SER B 1 211 ? -22.438 -14.672 -4.355 1 96.56 211 SER B CA 1
ATOM 4288 C C . SER B 1 211 ? -23.078 -13.906 -5.512 1 96.56 211 SER B C 1
ATOM 4290 O O . SER B 1 211 ? -23.656 -14.508 -6.418 1 96.56 211 SER B O 1
ATOM 4292 N N . GLU B 1 212 ? -22.938 -12.586 -5.531 1 96.5 212 GLU B N 1
ATOM 4293 C CA . GLU B 1 212 ? -23.516 -11.75 -6.578 1 96.5 212 GLU B CA 1
ATOM 4294 C C . GLU B 1 212 ? -22.672 -11.781 -7.844 1 96.5 212 GLU B C 1
ATOM 4296 O O . GLU B 1 212 ? -23.125 -11.383 -8.922 1 96.5 212 GLU B O 1
ATOM 4301 N N . ARG B 1 213 ? -21.469 -12.219 -7.801 1 97.31 213 ARG B N 1
ATOM 4302 C CA . ARG B 1 213 ? -20.531 -12.242 -8.922 1 97.31 213 ARG B CA 1
ATOM 4303 C C . ARG B 1 213 ? -20.5 -10.898 -9.641 1 97.31 213 ARG B C 1
ATOM 4305 O O . ARG B 1 213 ? -20.641 -10.844 -10.859 1 97.31 213 ARG B O 1
ATOM 4312 N N . ASN B 1 214 ? -20.406 -9.812 -8.867 1 97.81 214 ASN B N 1
ATOM 4313 C CA . ASN B 1 214 ? -20.406 -8.453 -9.391 1 97.81 214 ASN B CA 1
ATOM 4314 C C . ASN B 1 214 ? -19.016 -7.828 -9.336 1 97.81 214 ASN B C 1
ATOM 4316 O O . ASN B 1 214 ? -18.547 -7.457 -8.258 1 97.81 214 ASN B O 1
ATOM 4320 N N . LEU B 1 215 ? -18.422 -7.676 -10.484 1 97.94 215 LEU B N 1
ATOM 4321 C CA . LEU B 1 215 ? -17.047 -7.176 -10.578 1 97.94 215 LEU B CA 1
ATOM 4322 C C . LEU B 1 215 ? -16.953 -5.754 -10.039 1 97.94 215 LEU B C 1
ATOM 4324 O O . LEU B 1 215 ? -15.914 -5.363 -9.492 1 97.94 215 LEU B O 1
ATOM 4328 N N . ASP B 1 216 ? -18.016 -4.93 -10.133 1 96.75 216 ASP B N 1
ATOM 4329 C CA . ASP B 1 216 ? -18.016 -3.533 -9.711 1 96.75 216 ASP B CA 1
ATOM 4330 C C . ASP B 1 216 ? -17.984 -3.418 -8.188 1 96.75 216 ASP B C 1
ATOM 4332 O O . ASP B 1 216 ? -17.688 -2.352 -7.648 1 96.75 216 ASP B O 1
ATOM 4336 N N . LYS B 1 217 ? -18.281 -4.492 -7.516 1 96.62 217 LYS B N 1
ATOM 4337 C CA . LYS B 1 217 ? -18.391 -4.441 -6.062 1 96.62 217 LYS B CA 1
ATOM 4338 C C . LYS B 1 217 ? -17.172 -5.07 -5.391 1 96.62 217 LYS B C 1
ATOM 4340 O O . LYS B 1 217 ? -17.156 -5.254 -4.172 1 96.62 217 LYS B O 1
ATOM 4345 N N . LEU B 1 218 ? -16.172 -5.48 -6.203 1 97.81 218 LEU B N 1
ATOM 4346 C CA . LEU B 1 218 ? -14.914 -5.977 -5.652 1 97.81 218 LEU B CA 1
ATOM 4347 C C . LEU B 1 218 ? -13.977 -4.82 -5.309 1 97.81 218 LEU B C 1
ATOM 4349 O O . LEU B 1 218 ? -14.078 -3.74 -5.891 1 97.81 218 LEU B O 1
ATOM 4353 N N . SER B 1 219 ? -13.188 -5.008 -4.32 1 97.38 219 SER B N 1
ATOM 4354 C CA . SER B 1 219 ? -12.141 -4.047 -3.979 1 97.38 219 SER B CA 1
ATOM 4355 C C . SER B 1 219 ? -10.906 -4.238 -4.855 1 97.38 219 SER B C 1
ATOM 4357 O O . SER B 1 219 ? -10.109 -5.145 -4.617 1 97.38 219 SER B O 1
ATOM 4359 N N . TRP B 1 220 ? -10.711 -3.336 -5.797 1 96.69 220 TRP B N 1
ATOM 4360 C CA . TRP B 1 220 ? -9.68 -3.516 -6.816 1 96.69 220 TRP B CA 1
ATOM 4361 C C . TRP B 1 220 ? -8.406 -2.779 -6.434 1 96.69 220 TRP B C 1
ATOM 4363 O O . TRP B 1 220 ? -7.328 -3.074 -6.961 1 96.69 220 TRP B O 1
ATOM 4373 N N . VAL B 1 221 ? -8.57 -1.819 -5.465 1 95.81 221 VAL B N 1
ATOM 4374 C CA . VAL B 1 221 ? -7.434 -0.931 -5.25 1 95.81 221 VAL B CA 1
ATOM 4375 C C . VAL B 1 221 ? -7.047 -0.931 -3.773 1 95.81 221 VAL B C 1
ATOM 4377 O O . VAL B 1 221 ? -5.91 -1.243 -3.422 1 95.81 221 VAL B O 1
ATOM 4380 N N . LEU B 1 222 ? -8.023 -0.787 -2.852 1 94.62 222 LEU B N 1
ATOM 4381 C CA . LEU B 1 222 ? -7.758 -0.464 -1.454 1 94.62 222 LEU B CA 1
ATOM 4382 C C . LEU B 1 222 ? -7.609 -1.732 -0.622 1 94.62 222 LEU B C 1
ATOM 4384 O O . LEU B 1 222 ? -8.469 -2.617 -0.668 1 94.62 222 LEU B O 1
ATOM 4388 N N . ALA B 1 223 ? -6.574 -1.789 0.103 1 93.56 223 ALA B N 1
ATOM 4389 C CA . ALA B 1 223 ? -6.371 -2.873 1.061 1 93.56 223 ALA B CA 1
ATOM 4390 C C . ALA B 1 223 ? -7.328 -2.748 2.242 1 93.56 223 ALA B C 1
ATOM 4392 O O . ALA B 1 223 ? -7.773 -1.647 2.574 1 93.56 223 ALA B O 1
ATOM 4393 N N . SER B 1 224 ? -7.605 -3.865 2.811 1 92.88 224 SER B N 1
ATOM 4394 C CA . SER B 1 224 ? -8.375 -3.912 4.047 1 92.88 224 SER B CA 1
ATOM 4395 C C . SER B 1 224 ? -7.539 -3.473 5.242 1 92.88 224 SER B C 1
ATOM 4397 O O . SER B 1 224 ? -6.336 -3.736 5.293 1 92.88 224 SER B O 1
ATOM 4399 N N . SER B 1 225 ? -8.141 -2.883 6.246 1 87.69 225 SER B N 1
ATOM 4400 C CA . SER B 1 225 ? -7.469 -2.547 7.496 1 87.69 225 SER B CA 1
ATOM 4401 C C . SER B 1 225 ? -7.59 -3.678 8.508 1 87.69 225 SER B C 1
ATOM 4403 O O . SER B 1 225 ? -7.004 -3.611 9.594 1 87.69 225 SER B O 1
ATOM 4405 N N . SER B 1 226 ? -8.281 -4.676 8.18 1 86.75 226 SER B N 1
ATOM 4406 C CA . SER B 1 226 ? -8.664 -5.68 9.164 1 86.75 226 SER B CA 1
ATOM 4407 C C . SER B 1 226 ? -7.555 -6.699 9.383 1 86.75 226 SER B C 1
ATOM 4409 O O . SER B 1 226 ? -7.551 -7.418 10.383 1 86.75 226 SER B O 1
ATOM 4411 N N . ARG B 1 227 ? -6.711 -6.762 8.438 1 91.5 227 ARG B N 1
ATOM 4412 C CA . ARG B 1 227 ? -5.629 -7.73 8.562 1 91.5 227 ARG B CA 1
ATOM 4413 C C . ARG B 1 227 ? -4.348 -7.203 7.93 1 91.5 227 ARG B C 1
ATOM 4415 O O . ARG B 1 227 ? -4.391 -6.543 6.887 1 91.5 227 ARG B O 1
ATOM 4422 N N 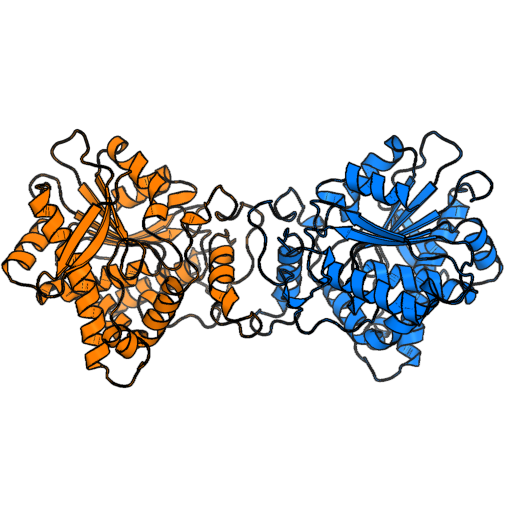. LEU B 1 228 ? -3.238 -7.574 8.531 1 91.94 228 LEU B N 1
ATOM 4423 C CA . LEU B 1 228 ? -1.931 -7.133 8.055 1 91.94 228 LEU B CA 1
ATOM 4424 C C . LEU B 1 228 ? -1.571 -7.812 6.742 1 91.94 228 LEU B C 1
ATOM 4426 O O . LEU B 1 228 ? -1.789 -9.016 6.578 1 91.94 228 LEU B O 1
ATOM 4430 N N . PRO B 1 229 ? -1.098 -7.008 5.742 1 93.81 229 PRO B N 1
ATOM 4431 C CA . PRO B 1 229 ? -0.569 -7.641 4.535 1 93.81 229 PRO B CA 1
ATOM 4432 C C . PRO B 1 229 ? 0.53 -8.656 4.832 1 93.81 229 PRO B C 1
ATOM 4434 O O . PRO B 1 229 ? 1.312 -8.469 5.766 1 93.81 229 PRO B O 1
ATOM 4437 N N . SER B 1 230 ? 0.599 -9.641 4.008 1 94.12 230 SER B N 1
ATOM 4438 C CA . SER B 1 230 ? 1.588 -10.703 4.172 1 94.12 230 SER B CA 1
ATOM 4439 C C . SER B 1 230 ? 3.008 -10.148 4.121 1 94.12 230 SER B C 1
ATOM 4441 O O . SER B 1 230 ? 3.912 -10.688 4.762 1 94.12 230 SER B O 1
ATOM 4443 N N . PHE B 1 231 ? 3.219 -9.07 3.469 1 90.25 231 PHE B N 1
ATOM 4444 C CA . PHE B 1 231 ? 4.484 -8.359 3.332 1 90.25 231 PHE B CA 1
ATOM 4445 C C . PHE B 1 231 ? 5.07 -8.031 4.699 1 90.25 231 PHE B C 1
ATOM 4447 O O . PHE B 1 231 ? 6.289 -8.039 4.875 1 90.25 231 PHE B O 1
ATOM 4454 N N . TYR B 1 232 ? 4.219 -7.828 5.641 1 90.38 232 TYR B N 1
ATOM 4455 C CA . TYR B 1 232 ? 4.668 -7.406 6.965 1 90.38 232 TYR B CA 1
ATOM 4456 C C . TYR B 1 232 ? 4.676 -8.586 7.938 1 90.38 232 TYR B C 1
ATOM 4458 O O . TYR B 1 232 ? 4.84 -8.398 9.141 1 90.38 232 TYR B O 1
ATOM 4466 N N . ASN B 1 233 ? 4.465 -9.75 7.469 1 87.56 233 ASN B N 1
ATOM 4467 C CA . ASN B 1 233 ? 4.379 -10.938 8.312 1 87.56 233 ASN B CA 1
ATOM 4468 C C . ASN B 1 233 ? 5.598 -11.836 8.141 1 87.56 233 ASN B C 1
ATOM 4470 O O . ASN B 1 233 ? 5.457 -13.031 7.883 1 87.56 233 ASN B O 1
ATOM 4474 N N . GLY B 1 234 ? 6.766 -11.234 8.164 1 80.88 234 GLY B N 1
ATOM 4475 C CA . GLY B 1 234 ? 8 -12 8.211 1 80.88 234 GLY B CA 1
ATOM 4476 C C . GLY B 1 234 ? 8.469 -12.469 6.844 1 80.88 234 GLY B C 1
ATOM 4477 O O . GLY B 1 234 ? 9.258 -13.406 6.742 1 80.88 234 GLY B O 1
ATOM 4478 N N . MET B 1 235 ? 7.902 -11.914 5.809 1 81.38 235 MET B N 1
ATOM 4479 C CA . MET B 1 235 ? 8.352 -12.312 4.477 1 81.38 235 MET B CA 1
ATOM 4480 C C . MET B 1 235 ? 9.742 -11.75 4.18 1 81.38 235 MET B C 1
ATOM 4482 O O . MET B 1 235 ? 9.945 -10.539 4.211 1 81.38 235 MET B O 1
ATOM 4486 N N . SER B 1 236 ? 10.625 -12.617 4.039 1 75.81 236 SER B N 1
ATOM 4487 C CA . SER B 1 236 ? 12 -12.195 3.789 1 75.81 236 SER B CA 1
ATOM 4488 C C . SER B 1 236 ? 12.133 -11.539 2.42 1 75.81 236 SER B C 1
ATOM 4490 O O . SER B 1 236 ? 11.492 -11.961 1.457 1 75.81 236 SER B O 1
ATOM 4492 N N . ALA B 1 237 ? 12.969 -10.625 2.363 1 76.19 237 ALA B N 1
ATOM 4493 C CA . ALA B 1 237 ? 13.305 -9.992 1.089 1 76.19 237 ALA B CA 1
ATOM 4494 C C . ALA B 1 237 ? 13.984 -10.984 0.152 1 76.19 237 ALA B C 1
ATOM 4496 O O . ALA B 1 237 ? 13.922 -10.836 -1.071 1 76.19 237 ALA B O 1
ATOM 4497 N N . ALA B 1 238 ? 14.484 -12.016 0.729 1 74.69 238 ALA B N 1
ATOM 4498 C CA . ALA B 1 238 ? 15.273 -12.969 -0.042 1 74.69 238 ALA B CA 1
ATOM 4499 C C . ALA B 1 238 ? 14.391 -13.805 -0.961 1 74.69 238 ALA B C 1
ATOM 4501 O O . ALA B 1 238 ? 14.875 -14.398 -1.928 1 74.69 238 ALA B O 1
ATOM 4502 N N . ILE B 1 239 ? 13.148 -13.758 -0.724 1 81.12 239 ILE B N 1
ATOM 4503 C CA . ILE B 1 239 ? 12.289 -14.617 -1.534 1 81.12 239 ILE B CA 1
ATOM 4504 C C . ILE B 1 239 ? 11.609 -13.789 -2.619 1 81.12 239 ILE B C 1
ATOM 4506 O O . ILE B 1 239 ? 10.82 -14.312 -3.404 1 81.12 239 ILE B O 1
ATOM 4510 N N . GLN B 1 240 ? 11.891 -12.547 -2.615 1 83.12 240 GLN B N 1
ATOM 4511 C CA . GLN B 1 240 ? 11.32 -11.625 -3.596 1 83.12 240 GLN B CA 1
ATOM 4512 C C . GLN B 1 240 ? 12.344 -11.258 -4.664 1 83.12 240 GLN B C 1
ATOM 4514 O O . GLN B 1 240 ? 13.477 -10.891 -4.344 1 83.12 240 GLN B O 1
ATOM 4519 N N . HIS B 1 241 ? 11.898 -11.352 -5.855 1 83.75 241 HIS B N 1
ATOM 4520 C CA . HIS B 1 241 ? 12.789 -11.078 -6.98 1 83.75 241 HIS B CA 1
ATOM 4521 C C . HIS B 1 241 ? 12.18 -10.055 -7.926 1 83.75 241 HIS B C 1
ATOM 4523 O O . HIS B 1 241 ? 11.266 -10.367 -8.688 1 83.75 241 HIS B O 1
ATOM 4529 N N . HIS B 1 242 ? 12.68 -8.859 -7.91 1 75.75 242 HIS B N 1
ATOM 4530 C CA . HIS B 1 242 ? 12.102 -7.75 -8.656 1 75.75 242 HIS B CA 1
ATOM 4531 C C . HIS B 1 242 ? 12.914 -7.441 -9.906 1 75.75 242 HIS B C 1
ATOM 4533 O O . HIS B 1 242 ? 12.477 -6.676 -10.766 1 75.75 242 HIS B O 1
ATOM 4539 N N . GLY B 1 243 ? 14.039 -8.008 -10.086 1 76.44 243 GLY B N 1
ATOM 4540 C CA . GLY B 1 243 ? 14.953 -7.68 -11.172 1 76.44 243 GLY B CA 1
ATOM 4541 C C . GLY B 1 243 ? 14.594 -8.367 -12.477 1 76.44 243 GLY B C 1
ATOM 4542 O O . GLY B 1 243 ? 13.422 -8.43 -12.852 1 76.44 243 GLY B O 1
ATOM 4543 N N . GLU B 1 244 ? 15.492 -8.805 -13.172 1 75.31 244 GLU B N 1
ATOM 4544 C CA . GLU B 1 244 ? 15.391 -9.352 -14.516 1 75.31 244 GLU B CA 1
ATOM 4545 C C . GLU B 1 244 ? 14.438 -10.539 -14.562 1 75.31 244 GLU B C 1
ATOM 4547 O O . GLU B 1 244 ? 13.688 -10.711 -15.523 1 75.31 244 GLU B O 1
ATOM 4552 N N . ASP B 1 245 ? 14.422 -11.242 -13.508 1 75.88 245 ASP B N 1
ATOM 4553 C CA . ASP B 1 245 ? 13.57 -12.422 -13.477 1 75.88 245 ASP B CA 1
ATOM 4554 C C . ASP B 1 245 ? 12.094 -12.039 -13.547 1 75.88 245 ASP B C 1
ATOM 4556 O O . ASP B 1 245 ? 11.344 -12.57 -14.367 1 75.88 245 ASP B O 1
ATOM 4560 N N . ALA B 1 246 ? 11.734 -11.078 -12.719 1 80.69 246 ALA B N 1
ATOM 4561 C CA . ALA B 1 246 ? 10.336 -10.648 -12.695 1 80.69 246 ALA B CA 1
ATOM 4562 C C . ALA B 1 246 ? 9.969 -9.898 -13.977 1 80.69 246 ALA B C 1
ATOM 4564 O O . ALA B 1 246 ? 8.828 -9.977 -14.438 1 80.69 246 ALA B O 1
ATOM 4565 N N . ALA B 1 247 ? 10.938 -9.258 -14.516 1 85.31 247 ALA B N 1
ATOM 4566 C CA . ALA B 1 247 ? 10.703 -8.555 -15.781 1 85.31 247 ALA B CA 1
ATOM 4567 C C . ALA B 1 247 ? 10.391 -9.539 -16.906 1 85.31 247 ALA B C 1
ATOM 4569 O O . ALA B 1 247 ? 9.555 -9.266 -17.766 1 85.31 247 ALA B O 1
ATOM 4570 N N . THR B 1 248 ? 10.969 -10.664 -16.828 1 90.12 248 THR B N 1
ATOM 4571 C CA . THR B 1 248 ? 10.734 -11.695 -17.828 1 90.12 248 THR B CA 1
ATOM 4572 C C . THR B 1 248 ? 9.312 -12.234 -17.734 1 90.12 248 THR B C 1
ATOM 4574 O O . THR B 1 248 ? 8.703 -12.594 -18.75 1 90.12 248 THR B O 1
ATOM 4577 N N . ASP B 1 249 ? 8.812 -12.219 -16.547 1 91.81 249 ASP B N 1
ATOM 4578 C CA . ASP B 1 249 ? 7.434 -12.664 -16.344 1 91.81 249 ASP B CA 1
ATOM 4579 C C . ASP B 1 249 ? 6.453 -11.75 -17.078 1 91.81 249 ASP B C 1
ATOM 4581 O O . ASP B 1 249 ? 5.457 -12.227 -17.641 1 91.81 249 ASP B O 1
ATOM 4585 N N . LEU B 1 250 ? 6.738 -10.508 -17.062 1 89.69 250 LEU B N 1
ATOM 4586 C CA . LEU B 1 250 ? 5.883 -9.57 -17.781 1 89.69 250 LEU B CA 1
ATOM 4587 C C . LEU B 1 250 ? 5.98 -9.781 -19.281 1 89.69 250 LEU B C 1
ATOM 4589 O O . LEU B 1 250 ? 4.969 -9.734 -19.984 1 89.69 250 LEU B O 1
ATOM 4593 N N . LEU B 1 251 ? 7.152 -10.016 -19.75 1 89.5 251 LEU B N 1
ATOM 4594 C CA . LEU B 1 251 ? 7.363 -10.312 -21.156 1 89.5 251 LEU B CA 1
ATOM 4595 C C . LEU B 1 251 ? 6.633 -11.586 -21.562 1 89.5 251 LEU B C 1
ATOM 4597 O O . LEU B 1 251 ? 6.051 -11.656 -22.656 1 89.5 251 LEU B O 1
ATOM 4601 N N . PHE B 1 252 ? 6.668 -12.523 -20.672 1 93 252 PHE B N 1
ATOM 4602 C CA . PHE B 1 252 ? 5.996 -13.797 -20.906 1 93 252 PHE B CA 1
ATOM 4603 C C . PHE B 1 252 ? 4.492 -13.602 -21.031 1 93 252 PHE B C 1
ATOM 4605 O O . PHE B 1 252 ? 3.875 -14.086 -21.984 1 93 252 PHE B O 1
ATOM 4612 N N . LEU B 1 253 ? 3.906 -12.844 -20.109 1 91.38 253 LEU B N 1
ATOM 4613 C CA . LEU B 1 253 ? 2.463 -12.625 -20.109 1 91.38 253 LEU B CA 1
ATOM 4614 C C . LEU B 1 253 ? 2.031 -11.805 -21.312 1 91.38 253 LEU B C 1
ATOM 4616 O O . LEU B 1 253 ? 1.011 -12.102 -21.938 1 91.38 253 LEU B O 1
ATOM 4620 N N . ALA B 1 254 ? 2.826 -10.867 -21.641 1 87.88 254 ALA B N 1
ATOM 4621 C CA . ALA B 1 254 ? 2.504 -10.023 -22.781 1 87.88 254 ALA B CA 1
ATOM 4622 C C . ALA B 1 254 ? 2.773 -10.75 -24.094 1 87.88 254 ALA B C 1
ATOM 4624 O O . ALA B 1 254 ? 1.965 -10.688 -25.031 1 87.88 254 ALA B O 1
ATOM 4625 N N . GLY B 1 255 ? 3.842 -11.359 -24.172 1 88.25 255 GLY B N 1
ATOM 4626 C CA . GLY B 1 255 ? 4.305 -11.969 -25.422 1 88.25 255 GLY B CA 1
ATOM 4627 C C . GLY B 1 255 ? 3.545 -13.227 -25.781 1 88.25 255 GLY B C 1
ATOM 4628 O O . GLY B 1 255 ? 3.436 -13.57 -26.969 1 88.25 255 GLY B O 1
ATOM 4629 N N . CYS B 1 256 ? 3 -13.93 -24.75 1 92.81 256 CYS B N 1
ATOM 4630 C CA . CYS B 1 256 ? 2.367 -15.211 -25.016 1 92.81 256 CYS B CA 1
ATOM 4631 C C . CYS B 1 256 ? 0.877 -15.164 -24.703 1 92.81 256 CYS B C 1
ATOM 4633 O O . CYS B 1 256 ? 0.231 -16.203 -24.578 1 92.81 256 CYS B O 1
ATOM 4635 N N . TYR B 1 257 ? 0.382 -14.008 -24.578 1 91.56 257 TYR B N 1
ATOM 4636 C CA . TYR B 1 257 ? -1.006 -13.828 -24.156 1 91.56 257 TYR B CA 1
ATOM 4637 C C . TYR B 1 257 ? -1.949 -14.602 -25.078 1 91.56 257 TYR B C 1
ATOM 4639 O O . TYR B 1 257 ? -2.834 -15.32 -24.594 1 91.56 257 TYR B O 1
ATOM 4647 N N . LYS B 1 258 ? -1.768 -14.562 -26.359 1 93.06 258 LYS B N 1
ATOM 4648 C CA . LYS B 1 258 ? -2.641 -15.195 -27.344 1 93.06 258 LYS B CA 1
ATOM 4649 C C . LYS B 1 258 ? -2.627 -16.719 -27.203 1 93.06 258 LYS B C 1
ATOM 4651 O O . LYS B 1 258 ? -3.631 -17.375 -27.469 1 93.06 258 LYS B O 1
ATOM 4656 N N . GLN B 1 259 ? -1.479 -17.219 -26.766 1 95.69 259 GLN B N 1
ATOM 4657 C CA . GLN B 1 259 ? -1.3 -18.672 -26.719 1 95.69 259 GLN B CA 1
ATOM 4658 C C . GLN B 1 259 ? -1.785 -19.219 -25.375 1 95.69 259 GLN B C 1
ATOM 4660 O O . GLN B 1 259 ? -2.023 -20.422 -25.25 1 95.69 259 GLN B O 1
ATOM 4665 N N . LEU B 1 260 ? -1.96 -18.375 -24.422 1 97.38 260 LEU B N 1
ATOM 4666 C CA . LEU B 1 260 ? -2.301 -18.844 -23.078 1 97.38 260 LEU B CA 1
ATOM 4667 C 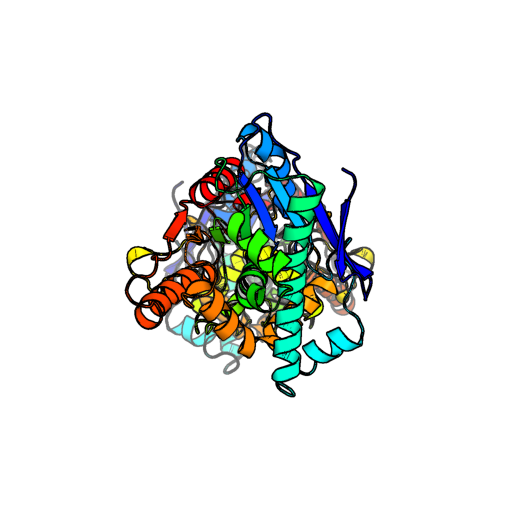C . LEU B 1 260 ? -3.74 -19.344 -23.031 1 97.38 260 LEU B C 1
ATOM 4669 O O . LEU B 1 260 ? -4.031 -20.344 -22.359 1 97.38 260 LEU B O 1
ATOM 4673 N N . LEU B 1 261 ? -4.613 -18.703 -23.781 1 97.5 261 LEU B N 1
ATOM 4674 C CA . LEU B 1 261 ? -6.02 -19.094 -23.75 1 97.5 261 LEU B CA 1
ATOM 4675 C C . LEU B 1 261 ? -6.211 -20.5 -24.312 1 97.5 261 LEU B C 1
ATOM 4677 O O . LEU B 1 261 ? -6.781 -21.359 -23.641 1 97.5 261 LEU B O 1
ATOM 4681 N N . PRO B 1 262 ? -5.734 -20.781 -25.516 1 97.5 262 PRO B N 1
ATOM 4682 C CA . PRO B 1 262 ? -5.906 -22.156 -26 1 97.5 262 PRO B CA 1
ATOM 4683 C C . PRO B 1 262 ? -5.168 -23.188 -25.141 1 97.5 262 PRO B C 1
ATOM 4685 O O . PRO B 1 262 ? -5.621 -24.328 -25.016 1 97.5 262 PRO B O 1
ATOM 4688 N N . THR B 1 263 ? -4.059 -22.797 -24.562 1 98.31 263 THR B N 1
ATOM 4689 C CA . THR B 1 263 ? -3.309 -23.688 -23.688 1 98.31 263 THR B CA 1
ATOM 4690 C C . THR B 1 263 ? -4.137 -24.062 -22.453 1 98.31 263 THR B C 1
ATOM 4692 O O . THR B 1 263 ? -4.27 -25.25 -22.125 1 98.31 263 THR B O 1
ATOM 4695 N N . TYR B 1 264 ? -4.688 -23.062 -21.859 1 98.56 264 TYR B N 1
ATOM 4696 C CA . TYR B 1 264 ? -5.551 -23.281 -20.703 1 98.56 264 TYR B CA 1
ATOM 4697 C C . TYR B 1 264 ? -6.781 -24.094 -21.078 1 98.56 264 TYR B C 1
ATOM 4699 O O . TYR B 1 264 ? -7.137 -25.047 -20.391 1 98.56 264 TYR B O 1
ATOM 4707 N N . ARG B 1 265 ? -7.418 -23.797 -22.156 1 98.25 265 ARG B N 1
ATOM 4708 C CA . ARG B 1 265 ? -8.648 -24.484 -22.547 1 98.25 265 ARG B CA 1
ATOM 4709 C C . ARG B 1 265 ? -8.367 -25.938 -22.922 1 98.25 265 ARG B C 1
ATOM 4711 O O . ARG B 1 265 ? -9.172 -26.828 -22.625 1 98.25 265 ARG B O 1
ATOM 4718 N N . LYS B 1 266 ? -7.23 -26.156 -23.531 1 97.81 266 LYS B N 1
ATOM 4719 C CA . LYS B 1 266 ? -6.852 -27.531 -23.828 1 97.81 266 LYS B CA 1
ATOM 4720 C C . LYS B 1 266 ? -6.617 -28.328 -22.547 1 97.81 266 LYS B C 1
ATOM 4722 O O . LYS B 1 266 ? -7.07 -29.469 -22.422 1 97.81 266 LYS B O 1
ATOM 4727 N N . ALA B 1 267 ? -5.949 -27.75 -21.594 1 98.19 267 ALA B N 1
ATOM 4728 C CA . ALA B 1 267 ? -5.629 -28.406 -20.344 1 98.19 267 ALA B CA 1
ATOM 4729 C C . ALA B 1 267 ? -6.898 -28.734 -19.547 1 98.19 267 ALA B C 1
ATOM 4731 O O . ALA B 1 267 ? -6.953 -29.75 -18.859 1 98.19 267 ALA B O 1
ATOM 4732 N N . PHE B 1 268 ? -7.953 -27.953 -19.719 1 98 268 PHE B N 1
ATOM 4733 C CA . PHE B 1 268 ? -9.078 -28.062 -18.797 1 98 268 PHE B CA 1
ATOM 4734 C C . PHE B 1 268 ? -10.297 -28.656 -19.5 1 98 268 PHE B C 1
ATOM 4736 O O . PHE B 1 268 ? -11.18 -29.219 -18.859 1 98 268 PHE B O 1
ATOM 4743 N N . PHE B 1 269 ? -10.305 -28.578 -20.875 1 97.44 269 PHE B N 1
ATOM 4744 C CA . PHE B 1 269 ? -11.57 -28.953 -21.5 1 97.44 269 PHE B CA 1
ATOM 4745 C C . PHE B 1 269 ? -11.352 -29.969 -22.609 1 97.44 269 PHE B C 1
ATOM 4747 O O . PHE B 1 269 ? -12.32 -30.516 -23.141 1 97.44 269 PHE B O 1
ATOM 4754 N N . ASP B 1 270 ? -10.141 -30.234 -23.031 1 96.25 270 ASP B N 1
ATOM 4755 C CA . ASP B 1 270 ? -9.898 -31.297 -24 1 96.25 270 ASP B CA 1
ATOM 4756 C C . ASP B 1 270 ? -10.055 -32.656 -23.359 1 96.25 270 ASP B C 1
ATOM 4758 O O . ASP B 1 270 ? -9.266 -33.062 -22.5 1 96.25 270 ASP B O 1
ATOM 4762 N N . PRO B 1 271 ? -10.977 -33.438 -23.75 1 94 271 PRO B N 1
ATOM 4763 C CA . PRO B 1 271 ? -11.258 -34.719 -23.094 1 94 271 PRO B CA 1
ATOM 4764 C C . PRO B 1 271 ? -10.148 -35.75 -23.312 1 94 271 PRO B C 1
ATOM 4766 O O . PRO B 1 271 ? -10.109 -36.75 -22.625 1 94 271 PRO B O 1
ATOM 4769 N N . LYS B 1 272 ? -9.273 -35.469 -24.219 1 93.94 272 LYS B N 1
ATOM 4770 C CA . LYS B 1 272 ? -8.18 -36.406 -24.5 1 93.94 272 LYS B CA 1
ATOM 4771 C C . LYS B 1 272 ? -7 -36.156 -23.562 1 93.94 272 LYS B C 1
ATOM 4773 O O . LYS B 1 272 ? -6.129 -37.031 -23.422 1 93.94 272 LYS B O 1
ATOM 4778 N N . VAL B 1 273 ? -6.961 -35 -22.984 1 96.06 273 VAL B N 1
ATOM 4779 C CA . VAL B 1 273 ? -5.855 -34.625 -22.094 1 96.06 273 VAL B CA 1
ATOM 4780 C C . VAL B 1 273 ? -6.16 -35.094 -20.672 1 96.06 273 VAL B C 1
ATOM 4782 O O . VAL B 1 273 ? -6.977 -34.469 -19.984 1 96.06 273 VAL B O 1
ATOM 4785 N N . PHE B 1 274 ? -5.5 -36.094 -20.25 1 96.25 274 PHE B N 1
ATOM 4786 C CA . PHE B 1 274 ? -5.703 -36.656 -18.922 1 96.25 274 PHE B CA 1
ATOM 4787 C C . PHE B 1 274 ? -7.188 -36.781 -18.609 1 96.25 274 PHE B C 1
ATOM 4789 O O . PHE B 1 274 ? -7.688 -36.094 -17.719 1 96.25 274 PHE B O 1
ATOM 4796 N N . PRO B 1 275 ? -7.906 -37.656 -19.125 1 93.88 275 PRO B N 1
ATOM 4797 C CA . PRO B 1 275 ? -9.367 -37.688 -19.031 1 93.88 275 PRO B CA 1
ATOM 4798 C C . PRO B 1 275 ? -9.867 -37.938 -17.609 1 93.88 275 PRO B C 1
ATOM 4800 O O . PRO B 1 275 ? -10.977 -37.531 -17.266 1 93.88 275 PRO B O 1
ATOM 4803 N N . THR B 1 276 ? -9.039 -38.531 -16.75 1 93.62 276 THR B N 1
ATOM 4804 C CA . THR B 1 276 ? -9.523 -38.875 -15.414 1 93.62 276 THR B CA 1
ATOM 4805 C C . THR B 1 276 ? -8.984 -37.906 -14.375 1 93.62 276 THR B C 1
ATOM 4807 O O . THR B 1 276 ? -9.344 -37.969 -13.195 1 93.62 276 THR B O 1
ATOM 4810 N N . MET B 1 277 ? -8.125 -37.031 -14.758 1 97.25 277 MET B N 1
ATOM 4811 C CA . MET B 1 277 ? -7.488 -36.094 -13.828 1 97.25 277 MET B CA 1
ATOM 4812 C C . MET B 1 277 ? -8.508 -35.094 -13.281 1 97.25 277 MET B C 1
ATOM 4814 O O . MET B 1 277 ? -9.352 -34.594 -14.023 1 97.25 277 MET B O 1
ATOM 4818 N N . LYS B 1 278 ? -8.414 -34.812 -11.969 1 97.75 278 LYS B N 1
ATOM 4819 C CA . LYS B 1 278 ? -9.234 -33.781 -11.344 1 97.75 278 LYS B CA 1
ATOM 4820 C C . LYS B 1 278 ? -8.68 -32.375 -11.648 1 97.75 278 LYS B C 1
ATOM 4822 O O . LYS B 1 278 ? -7.461 -32.188 -11.711 1 97.75 278 LYS B O 1
ATOM 4827 N N . ARG B 1 279 ? -9.586 -31.469 -11.875 1 98.5 279 ARG B N 1
ATOM 4828 C CA . ARG B 1 279 ? -9.227 -30.078 -12.125 1 98.5 279 ARG B CA 1
ATOM 4829 C C . ARG B 1 279 ? -9.914 -29.141 -11.133 1 98.5 279 ARG B C 1
ATOM 4831 O O . ARG B 1 279 ? -11.102 -29.297 -10.852 1 98.5 279 ARG B O 1
ATOM 4838 N N . SER B 1 280 ? -9.141 -28.25 -10.5 1 98.75 280 SER B N 1
ATOM 4839 C CA . SER B 1 280 ? -9.742 -27.375 -9.492 1 98.75 280 SER B CA 1
ATOM 4840 C C . SER B 1 280 ? -9.18 -25.953 -9.578 1 98.75 280 SER B C 1
ATOM 4842 O O . SER B 1 280 ? -8.07 -25.75 -10.078 1 98.75 280 SER B O 1
ATOM 4844 N N . ILE B 1 281 ? -9.977 -25.016 -9.188 1 98.69 281 ILE B N 1
ATOM 4845 C CA . ILE B 1 281 ? -9.609 -23.609 -9.023 1 98.69 281 ILE B CA 1
ATOM 4846 C C . ILE B 1 281 ? -9.875 -23.172 -7.578 1 98.69 281 ILE B C 1
ATOM 4848 O O . ILE B 1 281 ? -10.984 -23.344 -7.066 1 98.69 281 ILE B O 1
ATOM 4852 N N . LEU B 1 282 ? -8.82 -22.625 -6.969 1 98.25 282 LEU B N 1
ATOM 4853 C CA . LEU B 1 282 ? -8.906 -22.188 -5.578 1 98.25 282 LEU B CA 1
ATOM 4854 C C . LEU B 1 282 ? -8.516 -20.719 -5.441 1 98.25 282 LEU B C 1
ATOM 4856 O O . LEU B 1 282 ? -7.555 -20.281 -6.07 1 98.25 282 LEU B O 1
ATOM 4860 N N . CYS B 1 283 ? -9.25 -19.938 -4.668 1 98.06 283 CYS B N 1
ATOM 4861 C CA . CYS B 1 283 ? -8.812 -18.609 -4.285 1 98.06 283 CYS B CA 1
ATOM 4862 C C . CYS B 1 283 ? -9.391 -18.203 -2.932 1 98.06 283 CYS B C 1
ATOM 4864 O O . CYS B 1 283 ? -10.18 -18.953 -2.346 1 98.06 283 CYS B O 1
ATOM 4866 N N . GLY B 1 284 ? -8.898 -17.156 -2.35 1 98.19 284 GLY B N 1
ATOM 4867 C CA . GLY B 1 284 ? -9.398 -16.641 -1.088 1 98.19 284 GLY B CA 1
ATOM 4868 C C . GLY B 1 284 ? -10.5 -15.617 -1.264 1 98.19 284 GLY B C 1
ATOM 4869 O O . GLY B 1 284 ? -10.641 -15.016 -2.332 1 98.19 284 GLY B O 1
ATOM 4870 N N . ASP B 1 285 ? -11.297 -15.414 -0.223 1 98.38 285 ASP B N 1
ATOM 4871 C CA . ASP B 1 285 ? -12.375 -14.438 -0.309 1 98.38 285 ASP B CA 1
ATOM 4872 C C . ASP B 1 285 ? -11.875 -13.039 0.071 1 98.38 285 ASP B C 1
ATOM 4874 O O . ASP B 1 285 ? -12.602 -12.055 -0.074 1 98.38 285 ASP B O 1
ATOM 4878 N N . LYS B 1 286 ? -10.68 -12.969 0.566 1 98.38 286 LYS B N 1
ATOM 4879 C CA . LYS B 1 286 ? -10.062 -11.68 0.892 1 98.38 286 LYS B CA 1
ATOM 4880 C C . LYS B 1 286 ? -8.836 -11.422 0.025 1 98.38 286 LYS B C 1
ATOM 4882 O O . LYS B 1 286 ? -7.941 -10.672 0.418 1 98.38 286 LYS B O 1
ATOM 4887 N N . THR B 1 287 ? -8.797 -12.117 -1.076 1 98.5 287 THR B N 1
ATOM 4888 C CA . THR B 1 287 ? -7.668 -12.039 -1.995 1 98.5 287 THR B CA 1
ATOM 4889 C C . THR B 1 287 ? -7.812 -10.852 -2.936 1 98.5 287 THR B C 1
ATOM 4891 O O . THR B 1 287 ? -8.75 -10.062 -2.807 1 98.5 287 THR B O 1
ATOM 4894 N N . CYS B 1 288 ? -6.797 -10.609 -3.789 1 98.44 288 CYS B N 1
ATOM 4895 C CA . CYS B 1 288 ? -6.887 -9.625 -4.863 1 98.44 288 CYS B CA 1
ATOM 4896 C C . CYS B 1 288 ? -8.094 -9.906 -5.754 1 98.44 288 CYS B C 1
ATOM 4898 O O . CYS B 1 288 ? -8.383 -11.062 -6.074 1 98.44 288 CYS B O 1
ATOM 4900 N N . ALA B 1 289 ? -8.734 -8.875 -6.207 1 98.44 289 ALA B N 1
ATOM 4901 C CA . ALA B 1 289 ? -9.969 -8.984 -6.977 1 98.44 289 ALA B CA 1
ATOM 4902 C C . ALA B 1 289 ? -9.742 -9.773 -8.266 1 98.44 289 ALA B C 1
ATOM 4904 O O . ALA B 1 289 ? -10.648 -10.453 -8.75 1 98.44 289 ALA B O 1
ATOM 4905 N N . PHE B 1 290 ? -8.492 -9.773 -8.789 1 98.06 290 PHE B N 1
ATOM 4906 C CA . PHE B 1 290 ? -8.258 -10.438 -10.062 1 98.06 290 PHE B CA 1
ATOM 4907 C C . PHE B 1 290 ? -8.414 -11.945 -9.922 1 98.06 290 PHE B C 1
ATOM 4909 O O . PHE B 1 290 ? -8.797 -12.633 -10.875 1 98.06 290 PHE B O 1
ATOM 4916 N N . ALA B 1 291 ? -8.125 -12.5 -8.742 1 98.69 291 ALA B N 1
ATOM 4917 C CA . ALA B 1 291 ? -8.258 -13.938 -8.547 1 98.69 291 ALA B CA 1
ATOM 4918 C C . ALA B 1 291 ? -9.719 -14.359 -8.531 1 98.69 291 ALA B C 1
ATOM 4920 O O . ALA B 1 291 ? -10.086 -15.398 -9.078 1 98.69 291 ALA B O 1
ATOM 4921 N N . LEU B 1 292 ? -10.555 -13.539 -7.918 1 98.81 292 LEU B N 1
ATOM 4922 C CA . LEU B 1 292 ? -11.992 -13.789 -7.918 1 98.81 292 LEU B CA 1
ATOM 4923 C C . LEU B 1 292 ? -12.57 -13.648 -9.32 1 98.81 292 LEU B C 1
ATOM 4925 O O . LEU B 1 292 ? -13.391 -14.461 -9.742 1 98.81 292 LEU B O 1
ATOM 4929 N N . ALA B 1 293 ? -12.094 -12.633 -10.008 1 98.62 293 ALA B N 1
ATOM 4930 C CA . ALA B 1 293 ? -12.516 -12.43 -11.391 1 98.62 293 ALA B CA 1
ATOM 4931 C C . ALA B 1 293 ? -12.164 -13.641 -12.25 1 98.62 293 ALA B C 1
ATOM 4933 O O . ALA B 1 293 ? -12.961 -14.07 -13.094 1 98.62 293 ALA B O 1
ATOM 4934 N N . ALA B 1 294 ? -10.969 -14.172 -12.047 1 98.69 294 ALA B N 1
ATOM 4935 C CA . ALA B 1 294 ? -10.539 -15.344 -12.812 1 98.69 294 ALA B CA 1
ATOM 4936 C C . ALA B 1 294 ? -11.414 -16.562 -12.492 1 98.69 294 ALA B C 1
ATOM 4938 O O . ALA B 1 294 ? -11.805 -17.297 -13.398 1 98.69 294 ALA B O 1
ATOM 4939 N N . LEU B 1 295 ? -11.672 -16.75 -11.203 1 98.75 295 LEU B N 1
ATOM 4940 C CA . LEU B 1 295 ? -12.531 -17.859 -10.805 1 98.75 295 LEU B CA 1
ATOM 4941 C C . LEU B 1 295 ? -13.875 -17.781 -11.508 1 98.75 295 LEU B C 1
ATOM 4943 O O . LEU B 1 295 ? -14.336 -18.766 -12.094 1 98.75 295 LEU B O 1
ATOM 4947 N N . TRP B 1 296 ? -14.492 -16.609 -11.523 1 98.56 296 TRP B N 1
ATOM 4948 C CA . TRP B 1 296 ? -15.789 -16.422 -12.164 1 98.56 296 TRP B CA 1
ATOM 4949 C C . TRP B 1 296 ? -15.68 -16.594 -13.672 1 98.56 296 TRP B C 1
ATOM 4951 O O . TRP B 1 296 ? -16.578 -17.172 -14.305 1 98.56 296 TRP B O 1
ATOM 4961 N N . ALA B 1 297 ? -14.602 -16.109 -14.242 1 98.5 297 ALA B N 1
ATOM 4962 C CA . ALA B 1 297 ? -14.406 -16.234 -15.688 1 98.5 297 ALA B CA 1
ATOM 4963 C C . ALA B 1 297 ? -14.266 -17.703 -16.078 1 98.5 297 ALA B C 1
ATOM 4965 O O . ALA B 1 297 ? -14.766 -18.125 -17.125 1 98.5 297 ALA B O 1
ATOM 4966 N N . VAL B 1 298 ? -13.547 -18.484 -15.297 1 98.62 298 VAL B N 1
ATOM 4967 C CA . VAL B 1 298 ? -13.383 -19.906 -15.578 1 98.62 298 VAL B CA 1
ATOM 4968 C C . VAL B 1 298 ? -14.727 -20.609 -15.461 1 98.62 298 VAL B C 1
ATOM 4970 O O . VAL B 1 298 ? -15.047 -21.5 -16.266 1 98.62 298 VAL B O 1
ATOM 4973 N N . GLN B 1 299 ? -15.508 -20.234 -14.477 1 98.19 299 GLN B N 1
ATOM 4974 C CA . GLN B 1 299 ? -16.844 -20.797 -14.344 1 98.19 299 GLN B CA 1
ATOM 4975 C C . GLN B 1 299 ? -17.688 -20.531 -15.594 1 98.19 299 GLN B C 1
ATOM 4977 O O . GLN B 1 299 ? -18.375 -21.422 -16.078 1 98.19 299 GLN B O 1
ATOM 4982 N N . ASP B 1 300 ? -17.625 -19.391 -16.078 1 97.94 300 ASP B N 1
ATOM 4983 C CA . ASP B 1 300 ? -18.344 -19.047 -17.312 1 97.94 300 ASP B CA 1
ATOM 4984 C C . ASP B 1 300 ? -17.797 -19.812 -18.5 1 97.94 300 ASP B C 1
ATOM 4986 O O . ASP B 1 300 ? -18.578 -20.297 -19.344 1 97.94 300 ASP B O 1
ATOM 4990 N N . ASP B 1 301 ? -16.516 -19.859 -18.578 1 97.62 301 ASP B N 1
ATOM 4991 C CA . ASP B 1 301 ? -15.875 -20.609 -19.656 1 97.62 301 ASP B CA 1
ATOM 4992 C C . ASP B 1 301 ? -16.297 -22.078 -19.625 1 97.62 301 ASP B C 1
ATOM 4994 O O . ASP B 1 301 ? -16.484 -22.703 -20.672 1 97.62 301 ASP B O 1
ATOM 4998 N N . GLU B 1 302 ? -16.359 -22.641 -18.438 1 97.81 302 GLU B N 1
ATOM 4999 C CA . GLU B 1 302 ? -16.75 -24.047 -18.312 1 97.81 302 GLU B CA 1
ATOM 5000 C C . GLU B 1 302 ? -18.141 -24.281 -18.891 1 97.81 302 GLU B C 1
ATOM 5002 O O . GLU B 1 302 ? -18.391 -25.297 -19.547 1 97.81 302 GLU B O 1
ATOM 5007 N N . LYS B 1 303 ? -19.078 -23.359 -18.719 1 96.56 303 LYS B N 1
ATOM 5008 C CA . LYS B 1 303 ? -20.438 -23.484 -19.25 1 96.56 303 LYS B CA 1
ATOM 5009 C C . LYS B 1 303 ? -20.406 -23.547 -20.781 1 96.56 303 LYS B C 1
ATOM 5011 O O . LYS B 1 303 ? -21.25 -24.234 -21.391 1 96.56 303 LYS B O 1
ATOM 5016 N N . GLU B 1 304 ? -19.453 -22.953 -21.281 1 95.56 304 GLU B N 1
ATOM 5017 C CA . GLU B 1 304 ? -19.391 -22.844 -22.734 1 95.56 304 GLU B CA 1
ATOM 5018 C C . GLU B 1 304 ? -18.547 -23.953 -23.344 1 95.56 304 GLU B C 1
ATOM 5020 O O . GLU B 1 304 ? -18.844 -24.438 -24.438 1 95.56 304 GLU B O 1
ATOM 5025 N N . GLN B 1 305 ? -17.5 -24.328 -22.641 1 94.38 305 GLN B N 1
ATOM 5026 C CA . GLN B 1 305 ? -16.453 -25.125 -23.25 1 94.38 305 GLN B CA 1
ATOM 5027 C C . GLN B 1 305 ? -16.562 -26.594 -22.844 1 94.38 305 GLN B C 1
ATOM 5029 O O . GLN B 1 305 ? -16.047 -27.484 -23.531 1 94.38 305 GLN B O 1
ATOM 5034 N N . LYS B 1 306 ? -17.094 -26.859 -21.719 1 91.94 306 LYS B N 1
ATOM 5035 C CA . LYS B 1 306 ? -17.047 -28.219 -21.172 1 91.94 306 LYS B CA 1
ATOM 5036 C C . LYS B 1 306 ? -17.859 -29.188 -22.031 1 91.94 306 LYS B C 1
ATOM 5038 O O . LYS B 1 306 ? -19.016 -28.922 -22.328 1 91.94 306 LYS B O 1
ATOM 5043 N N . ALA B 1 307 ? -17.203 -30.219 -22.406 1 89.38 307 ALA B N 1
ATOM 5044 C CA . ALA B 1 307 ? -17.875 -31.266 -23.188 1 89.38 307 ALA B CA 1
ATOM 5045 C C . ALA B 1 307 ? -18.797 -32.094 -22.297 1 89.38 307 ALA B C 1
ATOM 5047 O O . ALA B 1 307 ? -18.516 -32.281 -21.109 1 89.38 307 ALA B O 1
ATOM 5048 N N . GLU B 1 308 ? -19.781 -32.656 -22.922 1 89.06 308 GLU B N 1
ATOM 5049 C CA . GLU B 1 308 ? -20.703 -33.531 -22.188 1 89.06 308 GLU B CA 1
ATOM 5050 C C . GLU B 1 308 ? -20.016 -34.781 -21.672 1 89.06 308 GLU B C 1
ATOM 5052 O O . GLU B 1 308 ? -19.188 -35.375 -22.375 1 89.06 308 GLU B O 1
ATOM 5057 N N . GLY B 1 309 ? -20.234 -35.156 -20.469 1 86.62 309 GLY B N 1
ATOM 5058 C CA . GLY B 1 309 ? -19.719 -36.406 -19.906 1 86.62 309 GLY B CA 1
ATOM 5059 C C . GLY B 1 309 ? -18.359 -36.281 -19.266 1 86.62 309 GLY B C 1
ATOM 5060 O O . GLY B 1 309 ? -17.844 -37.219 -18.672 1 86.62 309 GLY B O 1
ATOM 5061 N N . THR B 1 310 ? -17.75 -35.062 -19.438 1 89.56 310 THR B N 1
ATOM 5062 C CA . THR B 1 310 ? -16.438 -34.844 -18.828 1 89.56 310 THR B CA 1
ATOM 5063 C C . THR B 1 310 ? -16.578 -34.375 -17.391 1 89.56 310 THR B C 1
ATOM 5065 O O . THR B 1 310 ? -17.656 -33.906 -16.984 1 89.56 310 THR B O 1
ATOM 5068 N N . LYS B 1 311 ? -15.562 -34.562 -16.594 1 92 311 LYS B N 1
ATOM 5069 C CA . LYS B 1 311 ? -15.562 -34.188 -15.18 1 92 311 LYS B CA 1
ATOM 5070 C C . LYS B 1 311 ? -15.68 -32.656 -15.031 1 92 311 LYS B C 1
ATOM 5072 O O . LYS B 1 311 ? -15.07 -31.922 -15.797 1 92 311 LYS B O 1
ATOM 5077 N N . ALA B 1 312 ? -16.484 -32.25 -14.047 1 95.69 312 ALA B N 1
ATOM 5078 C CA . ALA B 1 312 ? -16.625 -30.828 -13.742 1 95.69 312 ALA B CA 1
ATOM 5079 C C . ALA B 1 312 ? -15.398 -30.312 -13 1 95.69 312 ALA B C 1
ATOM 5081 O O . ALA B 1 312 ? -14.734 -31.062 -12.289 1 95.69 312 ALA B O 1
ATOM 5082 N N . ILE B 1 313 ? -15.086 -29.078 -13.234 1 98.25 313 ILE B N 1
ATOM 5083 C CA . ILE B 1 313 ? -14.055 -28.391 -12.461 1 98.25 313 ILE B CA 1
ATOM 5084 C C . ILE B 1 313 ? -14.539 -28.188 -11.023 1 98.25 313 ILE B C 1
ATOM 5086 O O . ILE B 1 313 ? -15.703 -27.844 -10.797 1 98.25 313 ILE B O 1
ATOM 5090 N N . GLU B 1 314 ? -13.688 -28.406 -10.055 1 98.31 314 GLU B N 1
ATOM 5091 C CA . GLU B 1 314 ? -14 -28.109 -8.656 1 98.31 314 GLU B CA 1
ATOM 5092 C C . GLU B 1 314 ? -13.547 -26.703 -8.281 1 98.31 314 GLU B C 1
ATOM 5094 O O . GLU B 1 314 ? -12.414 -26.312 -8.578 1 98.31 314 GLU B O 1
ATOM 5099 N N . TYR B 1 315 ? -14.484 -25.984 -7.73 1 98.38 315 TYR B N 1
ATOM 5100 C CA . TYR B 1 315 ? -14.195 -24.609 -7.316 1 98.38 315 TYR B CA 1
ATOM 5101 C C . TYR B 1 315 ? -14.273 -24.469 -5.801 1 98.38 315 TYR B C 1
ATOM 5103 O O . TYR B 1 315 ? -15.148 -25.062 -5.16 1 98.38 315 TYR B O 1
ATOM 5111 N N . LYS B 1 316 ? -13.375 -23.641 -5.242 1 98.12 316 LYS B N 1
ATOM 5112 C CA . LYS B 1 316 ? -13.461 -23.359 -3.811 1 98.12 316 LYS B CA 1
ATOM 5113 C C . LYS B 1 316 ? -12.938 -21.969 -3.494 1 98.12 316 LYS B C 1
ATOM 5115 O O . LYS B 1 316 ? -11.883 -21.562 -3.998 1 98.12 316 LYS B O 1
ATOM 5120 N N . ILE B 1 317 ? -13.688 -21.234 -2.73 1 98.19 317 ILE B N 1
ATOM 5121 C CA . ILE B 1 317 ? -13.258 -19.969 -2.146 1 98.19 317 ILE B CA 1
ATOM 5122 C C . ILE B 1 317 ? -12.984 -20.156 -0.656 1 98.19 317 ILE B C 1
ATOM 5124 O O . ILE B 1 317 ? -13.891 -20.453 0.12 1 98.19 317 ILE B O 1
ATOM 5128 N N . LEU B 1 318 ? -11.758 -20.016 -0.295 1 97.81 318 LEU B N 1
ATOM 5129 C CA . LEU B 1 318 ? -11.344 -20.188 1.094 1 97.81 318 LEU B CA 1
ATOM 5130 C C . LEU B 1 318 ? -11.656 -18.938 1.91 1 97.81 318 LEU B C 1
ATOM 5132 O O . LEU B 1 318 ? -11.312 -17.828 1.501 1 97.81 318 LEU B O 1
ATOM 5136 N N . PRO B 1 319 ? -12.234 -19.062 3.053 1 97.25 319 PRO B N 1
ATOM 5137 C CA . PRO B 1 319 ? -12.625 -17.906 3.85 1 97.25 319 PRO B CA 1
ATOM 5138 C C . PRO B 1 319 ? -11.445 -17.25 4.566 1 97.25 319 PRO B C 1
ATOM 5140 O O . PRO B 1 319 ? -10.617 -17.938 5.156 1 97.25 319 PRO B O 1
ATOM 5143 N N . GLY B 1 320 ? -11.391 -15.922 4.492 1 96.94 320 GLY B N 1
ATOM 5144 C CA . GLY B 1 320 ? -10.508 -15.102 5.312 1 96.94 320 GLY B CA 1
ATOM 5145 C C . GLY B 1 320 ? -9.078 -15.07 4.812 1 96.94 320 GLY B C 1
ATOM 5146 O O . GLY B 1 320 ? -8.164 -14.734 5.562 1 96.94 320 GLY B O 1
ATOM 5147 N N . VAL B 1 321 ? -8.867 -15.477 3.572 1 96.44 321 VAL B N 1
ATOM 5148 C CA . VAL B 1 321 ? -7.465 -15.586 3.166 1 96.44 321 VAL B CA 1
ATOM 5149 C C . VAL B 1 321 ? -7.223 -14.742 1.918 1 96.44 321 VAL B C 1
ATOM 5151 O O . VAL B 1 321 ? -8.156 -14.461 1.162 1 96.44 321 VAL B O 1
ATOM 5154 N N . ASN B 1 322 ? -5.973 -14.289 1.801 1 98.06 322 ASN B N 1
ATOM 5155 C CA . ASN B 1 322 ? -5.578 -13.484 0.65 1 98.06 322 ASN B CA 1
ATOM 5156 C C . ASN B 1 322 ? -4.805 -14.312 -0.373 1 98.06 322 ASN B C 1
ATOM 5158 O O . ASN B 1 322 ? -5.039 -15.516 -0.513 1 98.06 322 ASN B O 1
ATOM 5162 N N . HIS B 1 323 ? -4 -13.68 -1.24 1 98.19 323 HIS B N 1
ATOM 5163 C CA . HIS B 1 323 ? -3.248 -14.266 -2.344 1 98.19 323 HIS B CA 1
ATOM 5164 C C . HIS B 1 323 ? -2.094 -15.125 -1.83 1 98.19 323 HIS B C 1
ATOM 5166 O O . HIS B 1 323 ? -1.438 -15.82 -2.607 1 98.19 323 HIS B O 1
ATOM 5172 N N . PHE B 1 324 ? -1.811 -15.133 -0.417 1 97.38 324 PHE B N 1
ATOM 5173 C CA . PHE B 1 324 ? -0.62 -15.75 0.158 1 97.38 324 PHE B CA 1
ATOM 5174 C C . PHE B 1 324 ? -0.99 -16.656 1.325 1 97.38 324 PHE B C 1
ATOM 5176 O O . PHE B 1 324 ? -0.291 -16.688 2.34 1 97.38 324 PHE B O 1
ATOM 5183 N N . ILE B 1 325 ? -2.014 -17.328 1.197 1 95.25 325 ILE B N 1
ATOM 5184 C CA . ILE B 1 325 ? -2.455 -18.172 2.295 1 95.25 325 ILE B CA 1
ATOM 5185 C C . ILE B 1 325 ? -1.356 -19.172 2.645 1 95.25 325 ILE B C 1
ATOM 5187 O O . ILE B 1 325 ? -1.192 -19.547 3.809 1 95.25 325 ILE B O 1
ATOM 5191 N N . HIS B 1 326 ? -0.589 -19.641 1.666 1 97.19 326 HIS B N 1
ATOM 5192 C CA . HIS B 1 326 ? 0.48 -20.609 1.886 1 97.19 326 HIS B CA 1
ATOM 5193 C C . HIS B 1 326 ? 1.566 -20.031 2.787 1 97.19 326 HIS B C 1
ATOM 5195 O O . HIS B 1 326 ? 2.373 -20.781 3.348 1 97.19 326 HIS B O 1
ATOM 5201 N N . TRP B 1 327 ? 1.634 -18.766 2.912 1 95.62 327 TRP B N 1
ATOM 5202 C CA . TRP B 1 327 ? 2.582 -18.109 3.807 1 95.62 327 TRP B CA 1
ATOM 5203 C C . TRP B 1 327 ? 1.926 -17.766 5.137 1 95.62 327 TRP B C 1
ATOM 5205 O O . TRP B 1 327 ? 2.473 -18.062 6.203 1 95.62 327 TRP B O 1
ATOM 5215 N N . ASP B 1 328 ? 0.771 -17.188 5.113 1 95.69 328 ASP B N 1
ATOM 5216 C CA . ASP B 1 328 ? 0.133 -16.625 6.305 1 95.69 328 ASP B CA 1
ATOM 5217 C C . ASP B 1 328 ? -0.497 -17.734 7.152 1 95.69 328 ASP B C 1
ATOM 5219 O O . ASP B 1 328 ? -0.529 -17.641 8.383 1 95.69 328 ASP B O 1
ATOM 5223 N N . GLU B 1 329 ? -1.117 -18.734 6.477 1 96.69 329 GLU B N 1
ATOM 5224 C CA . GLU B 1 329 ? -1.786 -19.859 7.125 1 96.69 329 GLU B CA 1
ATOM 5225 C C . GLU B 1 329 ? -1.44 -21.188 6.434 1 96.69 329 GLU B C 1
ATOM 5227 O O . GLU B 1 329 ? -2.314 -21.828 5.859 1 96.69 329 GLU B O 1
ATOM 5232 N N . PRO B 1 330 ? -0.227 -21.625 6.625 1 97.25 330 PRO B N 1
ATOM 5233 C CA . PRO B 1 330 ? 0.27 -22.781 5.855 1 97.25 330 PRO B CA 1
ATOM 5234 C C . PRO B 1 330 ? -0.524 -24.047 6.121 1 97.25 330 PRO B C 1
ATOM 5236 O O . PRO B 1 330 ? -0.733 -24.859 5.207 1 97.25 330 PRO B O 1
ATOM 5239 N N . GLU B 1 331 ? -0.992 -24.297 7.328 1 98 331 GLU B N 1
ATOM 5240 C CA . GLU B 1 331 ? -1.775 -25.5 7.605 1 98 331 GLU B CA 1
ATOM 5241 C C . GLU B 1 331 ? -3.096 -25.484 6.844 1 98 331 GLU B C 1
ATOM 5243 O O . GLU B 1 331 ? -3.48 -26.484 6.242 1 98 331 GLU B O 1
ATOM 5248 N N . LYS B 1 332 ? -3.76 -24.359 6.898 1 97.12 332 LYS B N 1
ATOM 5249 C CA . LYS B 1 332 ? -5.012 -24.203 6.16 1 97.12 332 LYS B CA 1
ATOM 5250 C C . LYS B 1 332 ? -4.789 -24.391 4.66 1 97.12 332 LYS B C 1
ATOM 5252 O O . LYS B 1 332 ? -5.602 -25.016 3.982 1 97.12 332 LYS B O 1
ATOM 5257 N N . ALA B 1 333 ? -3.736 -23.844 4.152 1 98.12 333 ALA B N 1
ATOM 5258 C CA . ALA B 1 333 ? -3.402 -23.938 2.734 1 98.12 333 ALA B CA 1
ATOM 5259 C C . ALA B 1 333 ? -3.141 -25.391 2.334 1 98.12 333 ALA B C 1
ATOM 5261 O O . ALA B 1 333 ? -3.725 -25.891 1.369 1 98.12 333 ALA B O 1
ATOM 5262 N N . LEU B 1 334 ? -2.297 -26.031 3.096 1 98.62 334 LEU B N 1
ATOM 5263 C CA . LEU B 1 334 ? -1.923 -27.406 2.754 1 98.62 334 LEU B CA 1
ATOM 5264 C C . LEU B 1 334 ? -3.127 -28.344 2.844 1 98.62 334 LEU B C 1
ATOM 5266 O O . LEU B 1 334 ? -3.293 -29.234 2.006 1 98.62 334 LEU B O 1
ATOM 5270 N N . ASP B 1 335 ? -3.961 -28.109 3.838 1 98.5 335 ASP B N 1
ATOM 5271 C CA . ASP B 1 335 ? -5.18 -28.906 3.943 1 98.5 335 ASP B CA 1
ATOM 5272 C C . ASP B 1 335 ? -6.051 -28.75 2.699 1 98.5 335 ASP B C 1
ATOM 5274 O O . ASP B 1 335 ? -6.594 -29.719 2.184 1 98.5 335 ASP B O 1
ATOM 5278 N N . ALA B 1 336 ? -6.203 -27.547 2.244 1 98.38 336 ALA B N 1
ATOM 5279 C CA . ALA B 1 336 ? -6.988 -27.297 1.041 1 98.38 336 ALA B CA 1
ATOM 5280 C C . ALA B 1 336 ? -6.355 -27.969 -0.179 1 98.38 336 ALA B C 1
ATOM 5282 O O . ALA B 1 336 ? -7.055 -28.547 -1.012 1 98.38 336 ALA B O 1
ATOM 5283 N N . PHE B 1 337 ? -5.012 -27.891 -0.295 1 98.69 337 PHE B N 1
ATOM 5284 C CA . PHE B 1 337 ? -4.32 -28.484 -1.432 1 98.69 337 PHE B CA 1
ATOM 5285 C C . PHE B 1 337 ? -4.477 -30 -1.422 1 98.69 337 PHE B C 1
ATOM 5287 O O . PHE B 1 337 ? -4.68 -30.625 -2.471 1 98.69 337 PHE B O 1
ATOM 5294 N N . ILE B 1 338 ? -4.41 -30.562 -0.224 1 98.5 338 ILE B N 1
ATOM 5295 C CA . ILE B 1 338 ? -4.562 -32 -0.085 1 98.5 338 ILE B CA 1
ATOM 5296 C C . ILE B 1 338 ? -5.98 -32.406 -0.472 1 98.5 338 ILE B C 1
ATOM 5298 O O . ILE B 1 338 ? -6.176 -33.406 -1.161 1 98.5 338 ILE B O 1
ATOM 5302 N N . GLU B 1 339 ? -6.953 -31.594 -0.065 1 98.06 339 GLU B N 1
ATOM 5303 C CA . GLU B 1 339 ? -8.352 -31.859 -0.397 1 98.06 339 GLU B CA 1
ATOM 5304 C C . GLU B 1 339 ? -8.547 -31.969 -1.907 1 98.06 339 GLU B C 1
ATOM 5306 O O . GLU B 1 339 ? -9.328 -32.781 -2.377 1 98.06 339 GLU B O 1
ATOM 5311 N N . PHE B 1 340 ? -7.758 -31.234 -2.664 1 97.75 340 PHE B N 1
ATOM 5312 C CA . PHE B 1 340 ? -7.988 -31.172 -4.102 1 97.75 340 PHE B CA 1
ATOM 5313 C C . PHE B 1 340 ? -6.934 -31.969 -4.859 1 97.75 340 PHE B C 1
ATOM 5315 O O . PHE B 1 340 ? -6.926 -31.984 -6.094 1 97.75 340 PHE B O 1
ATOM 5322 N N . ALA B 1 341 ? -5.973 -32.594 -4.172 1 97.44 341 ALA B N 1
ATOM 5323 C CA . ALA B 1 341 ? -4.941 -33.438 -4.797 1 97.44 341 ALA B CA 1
ATOM 5324 C C . ALA B 1 341 ? -5.484 -34.812 -5.148 1 97.44 341 ALA B C 1
ATOM 5326 O O . ALA B 1 341 ? -6.508 -35.219 -4.605 1 97.44 341 ALA B O 1
#

Organism: Armillaria gallica (NCBI:txid47427)

Secondary structure (DSSP, 8-state):
---EEEEEETTTTEEEEEEE----SSSS-EEEEEE--SSB-GGGGHHHHHHGGGGTEEEEEE--TTSTTSPPPPHHHHHHHHSTTT-HHHHHHHHHHHHHHHHHHHHHHHHHHT---GGGT--EEEEEETTHHHHHHHHHHTGGGS-HHHHHHHHHHEEEEEEES--GGGGTPPPPTT---GGG-TTS-HHHHHHHHHHHTTS------GGG--GGGS-SSPPPSSS--GGGTT--GGGB--SHHHHHHHHHHHHTHHHHHHHHHHHHH-TTSSTT-EEEEEEETTS-HHHHHHHHHHHHHHHHHPPTTSPPPEEEEETT--TTHHHH-HHHHHHHHHHH-/---EEEEEETTTTEEEEEEE----SSSS-EEEEEE--SSB-GGGGHHHHHHGGGGTEEEEEE--TTSTTSPPPPHHHHHHHHSTTT-HHHHHHHHHHHHHHHHHHHHHHHHHHT---GGGT--EEEEEETTHHHHHHHHHHTGGGS-HHHHHHHHHHEEEEEEES--GGGGTPPPPTT---GGG-TTS-HHHHHHHHHHHTTS------GGG--GGGS-SSPPPSSS--GGGTT--GGGB--SHHHHHHHHHHHHTHHHHHHHHHHHHH-TTSSTT-EEEEEEETTS-HHHHHHHHHHHHHHHHHPPTTSPPPEEEEETT--TTHHHH-HHHHHHHHHHH-